Protein AF-0000000066674107 (afdb_homodimer)

Radius of gyration: 33.42 Å; Cα contacts (8 Å, |Δi|>4): 1052; chains: 2; bounding box: 79×122×113 Å

Secondary structure (DSSP, 8-state):
--------------------------------------GGGB--GGGEEEEEEEEE-SSEEEEEEEETTTEEEEEEEESSSSGGGS-HHHHHHHHHHHHHHHT---TTBPPEEEEE-SSS-EEEEE--TT-BHHHHHHHHTTSPPPHHHHHHHHHHHHHHHHHHHHTTEE-S--SGGGEEE-TTSS-EEE---TT-EETT-------TT-GGG--HHHH------TT------THHHHHHHHHHHHHHHH---TTTTS-GGGHHHHHHTT-----TTS-TTTHHHHHHHT-SSGGGSPPHHHHHHHHHHHHHHHHHHHHHHTT---S--------------------------------------------------/--------------------------------------GGGB--GGGEEEEEEEEE-SSEEEEEEEETTTEEEEEEEESSSSGGGS-HHHHHHHHHHHHHHHT---TTBPPEEEEE-SSS-EEEEE--TT-BHHHHHHHHTTSPPPHHHHHHHHHHHHHHHHHHHHTTEE-S--SGGGEEE-TTSS-EEE---TT-EETT-------TT-GGG--HHHH------TT------THHHHHHHHHHHHHHHH---TTTTS-GGGHHHHHHTT-----TTS-TTTHHHHHHHT-SSGGGSPPHHHHHHHHHHHHHHHHHHHHHHTT---S--------------------------------------------------

Nearest PDB structures (foldseek):
  3kul-assembly2_B  TM=8.678E-01  e=6.095E-21  Homo sapiens
  3kul-assembly1_A  TM=8.782E-01  e=4.821E-20  Homo sapiens
  5mjb-assembly1_A  TM=8.654E-01  e=1.950E-19  Homo sapiens
  5mja-assembly2_B  TM=8.569E-01  e=7.051E-19  Homo sapiens
  5mjb-assembly2_B  TM=8.419E-01  e=7.457E-19  Homo sapiens

Sequence (754 aa):
MAISPTMMLNANYPFFMSAFGSDDNNDESDNQFDFNISRELLLNPKDIMRGEMIGEGGNSIVYKGRLKNIVPVAVKIVQPGKTSAVSIQDKQQFQKEVLVLSSMKHENIVRFVGACIEPQLMIVTELVRGGTLQRFMLNSRPSPLDLKVSLSFALDISRAMEYLHSKGIIHRDLNPRNVLVTGDMKHVKLADFGLAREKTLGGMTCEAGTYRWMAPEVCSREPLRIGEKKHYDQKIDVYSFALIFWSLLTNKTPFSEIPSISIPYFVNQGKRPSLSNIPDEVVPILECCWAADSKTRLEFKDITISLESLLKRFCSERSNNEITITEDEAYDDEIEELETTWLLPKRYIKLKKPKKIKQNVMKKILPFFKKFISSKWMAISPTMMLNANYPFFMSAFGSDDNNDESDNQFDFNISRELLLNPKDIMRGEMIGEGGNSIVYKGRLKNIVPVAVKIVQPGKTSAVSIQDKQQFQKEVLVLSSMKHENIVRFVGACIEPQLMIVTELVRGGTLQRFMLNSRPSPLDLKVSLSFALDISRAMEYLHSKGIIHRDLNPRNVLVTGDMKHVKLADFGLAREKTLGGMTCEAGTYRWMAPEVCSREPLRIGEKKHYDQKIDVYSFALIFWSLLTNKTPFSEIPSISIPYFVNQGKRPSLSNIPDEVVPILECCWAADSKTRLEFKDITISLESLLKRFCSERSNNEITITEDEAYDDEIEELETTWLLPKRYIKLKKPKKIKQNVMKKILPFFKKFISSKW

Solvent-accessible surface area (backbone atoms only — not comparable to full-atom values): 44809 Å² total; per-residue (Å²): 136,84,78,75,81,78,79,75,79,78,75,76,67,78,67,58,41,61,67,70,72,72,76,66,73,71,66,75,58,85,71,72,82,78,78,93,68,63,70,87,47,48,51,62,58,89,38,53,42,80,58,54,49,76,46,62,59,97,54,32,37,30,23,37,28,21,45,71,82,67,46,64,21,27,38,36,36,40,53,30,50,32,39,89,46,37,50,70,67,58,49,50,29,48,52,49,24,51,54,54,38,67,71,54,86,52,93,25,36,62,47,59,73,34,28,27,64,63,67,32,35,33,44,32,27,56,55,62,70,42,38,33,39,44,55,51,44,35,63,44,33,77,50,63,50,56,65,68,58,31,48,44,38,45,36,31,52,29,48,36,49,32,53,37,45,75,72,43,38,31,53,78,62,58,46,46,78,30,24,31,21,30,70,82,68,69,45,36,23,42,47,80,45,54,69,40,39,50,78,84,66,83,70,85,82,70,73,60,67,52,48,77,39,54,29,48,81,73,52,54,66,67,44,37,54,62,85,52,61,80,84,77,65,64,47,45,45,35,23,12,45,28,54,52,44,50,22,38,60,60,50,48,68,72,64,70,88,45,53,48,81,54,38,46,60,44,38,63,73,64,57,71,75,80,72,76,92,49,61,74,88,48,48,61,58,41,54,35,24,54,37,88,55,57,85,71,30,58,51,42,66,59,49,36,52,53,42,52,53,50,51,51,53,59,58,51,50,56,60,57,65,66,60,69,67,77,82,65,86,73,72,80,71,78,74,72,76,77,69,85,73,73,83,82,81,86,81,85,85,74,84,84,81,88,90,85,91,86,91,82,90,96,91,76,95,93,88,76,100,82,81,74,95,63,99,78,134,136,84,81,76,83,78,80,75,80,78,73,81,67,80,70,58,41,64,70,67,71,72,76,67,73,71,66,75,59,84,70,72,80,78,78,91,66,64,70,87,46,50,51,63,58,87,38,54,44,80,58,52,49,75,43,62,58,96,54,33,39,28,22,37,28,23,45,70,80,65,47,65,23,26,40,36,34,39,53,30,51,32,39,89,46,36,51,70,68,57,50,51,30,47,52,50,23,52,54,54,40,67,71,54,85,51,91,24,36,61,48,59,73,31,28,27,63,64,69,33,35,32,46,30,26,56,55,64,71,42,38,32,39,44,55,50,45,35,62,44,32,76,50,63,50,56,65,66,57,31,49,44,35,45,33,31,52,28,49,36,50,31,53,38,46,75,72,44,37,31,54,80,62,56,45,46,77,31,25,30,21,31,70,85,69,71,47,36,23,42,48,78,45,54,67,39,39,50,77,84,65,82,70,85,84,69,71,58,67,50,48,75,37,53,29,48,81,74,52,54,64,66,57,41,55,60,83,52,60,82,84,77,66,64,47,43,44,35,22,12,46,28,54,50,46,50,22,38,61,59,48,49,66,73,64,70,88,44,52,48,80,52,37,48,60,44,40,63,73,63,57,71,76,81,71,75,90,51,61,74,86,50,49,61,57,43,54,33,24,54,38,87,55,57,84,72,30,60,50,42,67,59,50,34,51,52,43,51,53,50,51,51,54,58,59,50,50,55,60,57,62,66,61,68,65,75,80,64,85,68,71,78,69,74,69,71,74,77,68,82,74,82,71,88,76,83,86,79,84,90,82,82,88,92,85,88,90,80,86,90,84,76,92,93,89,84,70,102,74,84,77,99,87,77,89,80,126

Structure (mmCIF, N/CA/C/O backbone):
data_AF-0000000066674107-model_v1
#
loop_
_entity.id
_entity.type
_entity.pdbx_description
1 polymer 'Protein kinase ATN1-like protein'
#
loop_
_atom_site.group_PDB
_atom_site.id
_atom_site.type_symbol
_atom_site.label_atom_id
_atom_site.label_alt_id
_atom_site.label_comp_id
_atom_site.label_asym_id
_atom_site.label_entity_id
_atom_site.label_seq_id
_atom_site.pdbx_PDB_ins_code
_atom_site.Cartn_x
_atom_site.Cartn_y
_atom_site.Cartn_z
_atom_site.occupancy
_atom_site.B_iso_or_equiv
_atom_site.auth_seq_id
_atom_site.auth_comp_id
_atom_site.auth_asym_id
_atom_site.auth_atom_id
_atom_site.pdbx_PDB_model_num
ATOM 1 N N . MET A 1 1 ? 14.109 38.219 -43 1 20.72 1 MET A N 1
ATOM 2 C CA . MET A 1 1 ? 12.711 38.344 -42.594 1 20.72 1 MET A CA 1
ATOM 3 C C . MET A 1 1 ? 12.25 37.094 -41.875 1 20.72 1 MET A C 1
ATOM 5 O O . MET A 1 1 ? 12.055 36.031 -42.5 1 20.72 1 MET A O 1
ATOM 9 N N . ALA A 1 2 ? 12.656 36.812 -40.625 1 21.98 2 ALA A N 1
ATOM 10 C CA . ALA A 1 2 ? 12.992 35.719 -39.719 1 21.98 2 ALA A CA 1
ATOM 11 C C . ALA A 1 2 ? 11.734 35.062 -39.156 1 21.98 2 ALA A C 1
ATOM 13 O O . ALA A 1 2 ? 11.039 35.688 -38.344 1 21.98 2 ALA A O 1
ATOM 14 N N . ILE A 1 3 ? 10.891 34.406 -39.969 1 21.39 3 ILE A N 1
ATOM 15 C CA . ILE A 1 3 ? 9.508 33.969 -39.781 1 21.39 3 ILE A CA 1
ATOM 16 C C . ILE A 1 3 ? 9.422 32.969 -38.625 1 21.39 3 ILE A C 1
ATOM 18 O O . ILE A 1 3 ? 10.07 31.938 -38.656 1 21.39 3 ILE A O 1
ATOM 22 N N . SER A 1 4 ? 9.141 33.406 -37.375 1 21.72 4 SER A N 1
ATOM 23 C CA . SER A 1 4 ? 9.164 32.844 -36.031 1 21.72 4 SER A CA 1
ATOM 24 C C . SER A 1 4 ? 8.141 31.734 -35.906 1 21.72 4 SER A C 1
ATOM 26 O O . SER A 1 4 ? 6.949 31.938 -36.125 1 21.72 4 SER A O 1
ATOM 28 N N . PRO A 1 5 ? 8.469 30.438 -36.219 1 21.89 5 PRO A N 1
ATOM 29 C CA . PRO A 1 5 ? 7.496 29.375 -36.438 1 21.89 5 PRO A CA 1
ATOM 30 C C . PRO A 1 5 ? 6.664 29.078 -35.188 1 21.89 5 PRO A C 1
ATOM 32 O O . PRO A 1 5 ? 7.203 29.047 -34.062 1 21.89 5 PRO A O 1
ATOM 35 N N . THR A 1 6 ? 5.383 29.531 -35.094 1 20.2 6 THR A N 1
ATOM 36 C CA . THR A 1 6 ? 4.277 29.5 -34.156 1 20.2 6 THR A CA 1
ATOM 37 C C . THR A 1 6 ? 3.943 28.078 -33.75 1 20.2 6 THR A C 1
ATOM 39 O O . THR A 1 6 ? 3.496 27.266 -34.562 1 20.2 6 THR A O 1
ATOM 42 N N . MET A 1 7 ? 4.77 27.422 -32.938 1 20.95 7 MET A N 1
ATOM 43 C CA . MET A 1 7 ? 4.648 26.031 -32.5 1 20.95 7 MET A CA 1
ATOM 44 C C . MET A 1 7 ? 3.301 25.812 -31.812 1 20.95 7 MET A C 1
ATOM 46 O O . MET A 1 7 ? 3.027 26.375 -30.75 1 20.95 7 MET A O 1
ATOM 50 N N . MET A 1 8 ? 2.178 25.734 -32.562 1 20.09 8 MET A N 1
ATOM 51 C CA . MET A 1 8 ? 0.792 25.516 -32.156 1 20.09 8 MET A CA 1
ATOM 52 C C . MET A 1 8 ? 0.679 24.297 -31.266 1 20.09 8 MET A C 1
ATOM 54 O O . MET A 1 8 ? 1.16 23.203 -31.625 1 20.09 8 MET A O 1
ATOM 58 N N . LEU A 1 9 ? 0.535 24.453 -30 1 22.2 9 LEU A N 1
ATOM 59 C CA . LEU A 1 9 ? 0.29 23.641 -28.828 1 22.2 9 LEU A CA 1
ATOM 60 C C . LEU A 1 9 ? -0.902 22.703 -29.047 1 22.2 9 LEU A C 1
ATOM 62 O O . LEU A 1 9 ? -2.029 23.172 -29.219 1 22.2 9 LEU A O 1
ATOM 66 N N . ASN A 1 10 ? -0.737 21.719 -29.953 1 22.36 10 ASN A N 1
ATOM 67 C CA . ASN A 1 10 ? -1.873 20.875 -30.281 1 22.36 10 ASN A CA 1
ATOM 68 C C . ASN A 1 10 ? -2.479 20.234 -29.031 1 22.36 10 ASN A C 1
ATOM 70 O O . ASN A 1 10 ? -1.752 19.766 -28.156 1 22.36 10 ASN A O 1
ATOM 74 N N . ALA A 1 11 ? -3.758 20.516 -28.703 1 22.83 11 ALA A N 1
ATOM 75 C CA . ALA A 1 11 ? -4.824 20.359 -27.719 1 22.83 11 ALA A CA 1
ATOM 76 C C . ALA A 1 11 ? -5.117 18.875 -27.453 1 22.83 11 ALA A C 1
ATOM 78 O O . ALA A 1 11 ? -5.969 18.547 -26.625 1 22.83 11 ALA A O 1
ATOM 79 N N . ASN A 1 12 ? -4.547 17.984 -28.234 1 24.28 12 ASN A N 1
ATOM 80 C CA . ASN A 1 12 ? -5.391 16.797 -28.312 1 24.28 12 ASN A CA 1
ATOM 81 C C . ASN A 1 12 ? -5.297 15.953 -27.031 1 24.28 12 ASN A C 1
ATOM 83 O O . ASN A 1 12 ? -4.477 15.039 -26.953 1 24.28 12 ASN A O 1
ATOM 87 N N . TYR A 1 13 ? -5.188 16.547 -25.906 1 24.23 13 TYR A N 1
ATOM 88 C CA . TYR A 1 13 ? -5.199 15.664 -24.75 1 24.23 13 TYR A CA 1
ATOM 89 C C . TYR A 1 13 ? -6.5 14.875 -24.688 1 24.23 13 TYR A C 1
ATOM 91 O O . TYR A 1 13 ? -7.582 15.461 -24.594 1 24.23 13 TYR A O 1
ATOM 99 N N . PRO A 1 14 ? -6.602 13.766 -25.406 1 25.97 14 PRO A N 1
ATOM 100 C CA . PRO A 1 14 ? -7.859 13.016 -25.406 1 25.97 14 PRO A CA 1
ATOM 101 C C . PRO A 1 14 ? -8.398 12.766 -24 1 25.97 14 PRO A C 1
ATOM 103 O O . PRO A 1 14 ? -7.637 12.391 -23.109 1 25.97 14 PRO A O 1
ATOM 106 N N . PHE A 1 15 ? -9.344 13.625 -23.609 1 24.31 15 PHE A N 1
ATOM 107 C CA . PHE A 1 15 ? -10.148 13.672 -22.391 1 24.31 15 PHE A CA 1
ATOM 108 C C . PHE A 1 15 ? -10.883 12.352 -22.172 1 24.31 15 PHE A C 1
ATOM 110 O O . PHE A 1 15 ? -11.508 11.828 -23.094 1 24.31 15 PHE A O 1
ATOM 117 N N . PHE A 1 16 ? -10.273 11.5 -21.422 1 25.89 16 PHE A N 1
ATOM 118 C CA . PHE A 1 16 ? -10.969 10.375 -20.812 1 25.89 16 PHE A CA 1
ATOM 119 C C . PHE A 1 16 ? -12.359 10.789 -20.344 1 25.89 16 PHE A C 1
ATOM 121 O O . PHE A 1 16 ? -12.492 11.508 -19.359 1 25.89 16 PHE A O 1
ATOM 128 N N . MET A 1 17 ? -13.195 11.242 -21.266 1 25.19 17 MET A N 1
ATOM 129 C CA . MET A 1 17 ? -14.562 11.57 -20.859 1 25.19 17 MET A CA 1
ATOM 130 C C . MET A 1 17 ? -15.266 10.344 -20.281 1 25.19 17 MET A C 1
ATOM 132 O O . MET A 1 17 ? -15.781 9.508 -21.016 1 25.19 17 MET A O 1
ATOM 136 N N . SER A 1 18 ? -14.711 9.383 -19.656 1 25.81 18 SER A N 1
ATOM 137 C CA . SER A 1 18 ? -15.828 8.617 -19.125 1 25.81 18 SER A CA 1
ATOM 138 C C . SER A 1 18 ? -16.859 9.523 -18.469 1 25.81 18 SER A C 1
ATOM 140 O O . SER A 1 18 ? -16.516 10.531 -17.844 1 25.81 18 SER A O 1
ATOM 142 N N . ALA A 1 19 ? -18.078 9.539 -19.156 1 25.2 19 ALA A N 1
ATOM 143 C CA . ALA A 1 19 ? -19.297 10.141 -18.625 1 25.2 19 ALA A CA 1
ATOM 144 C C . ALA A 1 19 ? -19.516 9.727 -17.172 1 25.2 19 ALA A C 1
ATOM 146 O O . ALA A 1 19 ? -19.984 8.617 -16.891 1 25.2 19 ALA A O 1
ATOM 147 N N . PHE A 1 20 ? -18.609 9.805 -16.312 1 28.53 20 PHE A N 1
ATOM 148 C CA . PHE A 1 20 ? -19.234 9.789 -15 1 28.53 20 PHE A CA 1
ATOM 149 C C . PHE A 1 20 ? -20.391 10.773 -14.938 1 28.53 20 PHE A C 1
ATOM 151 O O . PHE A 1 20 ? -20.203 11.977 -15.094 1 28.53 20 PHE A O 1
ATOM 158 N N . GLY A 1 21 ? -21.594 10.438 -15.586 1 25.48 21 GLY A N 1
ATOM 159 C CA . GLY A 1 21 ? -22.797 11.172 -15.234 1 25.48 21 GLY A CA 1
ATOM 160 C C . GLY A 1 21 ? -22.812 11.633 -13.789 1 25.48 21 GLY A C 1
ATOM 161 O O . GLY A 1 21 ? -22.328 10.93 -12.898 1 25.48 21 GLY A O 1
ATOM 162 N N . SER A 1 22 ? -22.641 12.906 -13.617 1 27.95 22 SER A N 1
ATOM 163 C CA . SER A 1 22 ? -22.844 13.75 -12.438 1 27.95 22 SER A CA 1
ATOM 164 C C . SER A 1 22 ? -24.125 13.344 -11.695 1 27.95 22 SER A C 1
ATOM 166 O O . SER A 1 22 ? -25.109 14.07 -11.727 1 27.95 22 SER A O 1
ATOM 168 N N . ASP A 1 23 ? -24.719 12.195 -11.844 1 27.58 23 ASP A N 1
ATOM 169 C CA . ASP A 1 23 ? -25.891 12.328 -10.992 1 27.58 23 ASP A CA 1
ATOM 170 C C . ASP A 1 23 ? -25.5 12.711 -9.57 1 27.58 23 ASP A C 1
ATOM 172 O O . ASP A 1 23 ? -24.828 11.945 -8.883 1 27.58 23 ASP A O 1
ATOM 176 N N . ASP A 1 24 ? -25.156 13.969 -9.312 1 29.83 24 ASP A N 1
ATOM 177 C CA . ASP A 1 24 ? -25.125 14.742 -8.07 1 29.83 24 ASP A CA 1
ATOM 178 C C . ASP A 1 24 ? -26.25 14.312 -7.129 1 29.83 24 ASP A C 1
ATOM 180 O O . ASP A 1 24 ? -26.672 15.086 -6.27 1 29.83 24 ASP A O 1
ATOM 184 N N . ASN A 1 25 ? -27.188 13.484 -7.598 1 29.53 25 ASN A N 1
ATOM 185 C CA . ASN A 1 25 ? -28.172 13.367 -6.527 1 29.53 25 ASN A CA 1
ATOM 186 C C . ASN A 1 25 ? -27.531 12.953 -5.211 1 29.53 25 ASN A C 1
ATOM 188 O O . ASN A 1 25 ? -27.016 11.844 -5.09 1 29.53 25 ASN A O 1
ATOM 192 N N . ASN A 1 26 ? -26.828 13.875 -4.531 1 32.12 26 ASN A N 1
ATOM 193 C CA . ASN A 1 26 ? -26.594 13.891 -3.092 1 32.12 26 ASN A CA 1
ATOM 194 C C . ASN A 1 26 ? -27.75 13.25 -2.322 1 32.12 26 ASN A C 1
ATOM 196 O O . ASN A 1 26 ? -28.344 13.891 -1.459 1 32.12 26 ASN A O 1
ATOM 200 N N . ASP A 1 27 ? -28.719 12.672 -2.988 1 30.81 27 ASP A N 1
ATOM 201 C CA . ASP A 1 27 ? -29.609 12.07 -2.004 1 30.81 27 ASP A CA 1
ATOM 202 C C . ASP A 1 27 ? -28.828 11.266 -0.967 1 30.81 27 ASP A C 1
ATOM 204 O O . ASP A 1 27 ? -28.25 10.227 -1.288 1 30.81 27 ASP A O 1
ATOM 208 N N . GLU A 1 28 ? -28.078 11.898 -0.031 1 35.69 28 GLU A N 1
ATOM 209 C CA . GLU A 1 28 ? -27.828 11.352 1.299 1 35.69 28 GLU A CA 1
ATOM 210 C C . GLU A 1 28 ? -28.906 10.336 1.686 1 35.69 28 GLU A C 1
ATOM 212 O O . GLU A 1 28 ? -29.328 10.289 2.84 1 35.69 28 GLU A O 1
ATOM 217 N N . SER A 1 29 ? -29.859 10.133 0.803 1 34.34 29 SER A N 1
ATOM 218 C CA . SER A 1 29 ? -30.781 9.125 1.319 1 34.34 29 SER A CA 1
ATOM 219 C C . SER A 1 29 ? -30.031 8 2.023 1 34.34 29 SER A C 1
ATOM 221 O O . SER A 1 29 ? -28.891 7.715 1.697 1 34.34 29 SER A O 1
ATOM 223 N N . ASP A 1 30 ? -30.281 7.73 3.25 1 40.06 30 ASP A N 1
ATOM 224 C CA . ASP A 1 30 ? -30.094 6.539 4.066 1 40.06 30 ASP A CA 1
ATOM 225 C C . ASP A 1 30 ? -29.891 5.301 3.195 1 40.06 30 ASP A C 1
ATOM 227 O O . ASP A 1 30 ? -30.812 4.508 3.012 1 40.06 30 ASP A O 1
ATOM 231 N N . ASN A 1 31 ? -29.5 5.375 1.99 1 47 31 ASN A N 1
ATOM 232 C CA . ASN A 1 31 ? -29.625 4.34 0.972 1 47 31 ASN A CA 1
ATOM 233 C C . ASN A 1 31 ? -28.922 3.051 1.4 1 47 31 ASN A C 1
ATOM 235 O O . ASN A 1 31 ? -27.688 2.992 1.454 1 47 31 ASN A O 1
ATOM 239 N N . GLN A 1 32 ? -29.422 2.393 2.332 1 64.06 32 GLN A N 1
ATOM 240 C CA . GLN A 1 32 ? -29.188 1.05 2.848 1 64.06 32 GLN A CA 1
ATOM 241 C C . GLN A 1 32 ? -28.828 0.085 1.722 1 64.06 32 GLN A C 1
ATOM 243 O O . GLN A 1 32 ? -29.609 -0.12 0.798 1 64.06 32 GLN A O 1
ATOM 248 N N . PHE A 1 33 ? -27.516 -0.002 1.302 1 85.69 33 PHE A N 1
ATOM 249 C CA . PHE A 1 33 ? -27.094 -1.075 0.407 1 85.69 33 PHE A CA 1
ATOM 250 C C . PHE A 1 33 ? -27.672 -2.412 0.865 1 85.69 33 PHE A C 1
ATOM 252 O O . PHE A 1 33 ? -27.484 -2.809 2.018 1 85.69 33 PHE A O 1
ATOM 259 N N . ASP A 1 34 ? -28.516 -2.965 0.064 1 90.31 34 ASP A N 1
ATOM 260 C CA . ASP A 1 34 ? -29.125 -4.254 0.397 1 90.31 34 ASP A CA 1
ATOM 261 C C . ASP A 1 34 ? -28.25 -5.406 -0.082 1 90.31 34 ASP A C 1
ATOM 263 O O . ASP A 1 34 ? -28.297 -5.797 -1.251 1 90.31 34 ASP A O 1
ATOM 267 N N . PHE A 1 35 ? -27.531 -5.914 0.803 1 93.75 35 PHE A N 1
ATOM 268 C CA . PHE A 1 35 ? -26.625 -7.008 0.473 1 93.75 35 PHE A CA 1
ATOM 269 C C . PHE A 1 35 ? -27.406 -8.266 0.115 1 93.75 35 PHE A C 1
ATOM 271 O O . PHE A 1 35 ? -28.406 -8.594 0.768 1 93.75 35 PHE A O 1
ATOM 278 N N . ASN A 1 36 ? -27 -8.906 -0.985 1 93.19 36 ASN A N 1
ATOM 279 C CA . ASN A 1 36 ? -27.547 -10.203 -1.376 1 93.19 36 ASN A CA 1
ATOM 280 C C . ASN A 1 36 ? -26.609 -11.344 -0.983 1 93.19 36 ASN A C 1
ATOM 282 O O . ASN A 1 36 ? -26.047 -12.016 -1.849 1 93.19 36 ASN A O 1
ATOM 286 N N . ILE A 1 37 ? -26.438 -11.516 0.267 1 95 37 ILE A N 1
ATOM 287 C CA . ILE A 1 37 ? -25.594 -12.555 0.837 1 95 37 ILE A CA 1
ATOM 288 C C . ILE A 1 37 ? -26.422 -13.461 1.752 1 95 37 ILE A C 1
ATOM 290 O O . ILE A 1 37 ? -27.125 -12.969 2.639 1 95 37 ILE A O 1
ATOM 294 N N . SER A 1 38 ? -26.344 -14.719 1.472 1 95.06 38 SER A N 1
ATOM 295 C CA . SER A 1 38 ? -27.109 -15.688 2.254 1 95.06 38 SER A CA 1
ATOM 296 C C . SER A 1 38 ? -26.703 -15.648 3.725 1 95.06 38 SER A C 1
ATOM 298 O O . SER A 1 38 ? -25.531 -15.484 4.043 1 95.06 38 SER A O 1
ATOM 300 N N . ARG A 1 39 ? -27.594 -15.938 4.59 1 94.19 39 ARG A N 1
ATOM 301 C CA . ARG A 1 39 ? -27.375 -15.891 6.031 1 94.19 39 ARG A CA 1
ATOM 302 C C . ARG A 1 39 ? -26.391 -16.969 6.469 1 94.19 39 ARG A C 1
ATOM 304 O O . ARG A 1 39 ? -25.688 -16.812 7.457 1 94.19 39 ARG A O 1
ATOM 311 N N . GLU A 1 40 ? -26.375 -17.984 5.711 1 95.44 40 GLU A N 1
ATOM 312 C CA . GLU A 1 40 ? -25.5 -19.109 6.059 1 95.44 40 GLU A CA 1
ATOM 313 C C . GLU A 1 40 ? -24.031 -18.719 5.926 1 95.44 40 GLU A C 1
ATOM 315 O O . GLU A 1 40 ? -23.156 -19.391 6.492 1 95.44 40 GLU A O 1
ATOM 320 N N . LEU A 1 41 ? -23.812 -17.688 5.129 1 97.31 41 LEU A N 1
ATOM 321 C CA . LEU A 1 41 ? -22.453 -17.234 4.891 1 97.31 41 LEU A CA 1
ATOM 322 C C . LEU A 1 41 ? -22.016 -16.234 5.945 1 97.31 41 LEU A C 1
ATOM 324 O O . LEU A 1 41 ? -20.844 -15.859 6.012 1 97.31 41 LEU A O 1
ATOM 328 N N . LEU A 1 42 ? -22.922 -15.781 6.809 1 97.81 42 LEU A N 1
ATOM 329 C CA . LEU A 1 42 ? -22.656 -14.695 7.746 1 97.81 42 LEU A CA 1
ATOM 330 C C . LEU A 1 42 ? -22.234 -15.25 9.109 1 97.81 42 LEU A C 1
ATOM 332 O O . LEU A 1 42 ? -22.797 -16.25 9.578 1 97.81 42 LEU A O 1
ATOM 336 N N . LEU A 1 43 ? -21.297 -14.648 9.672 1 97.81 43 LEU A N 1
ATOM 337 C CA . LEU A 1 43 ? -20.781 -14.977 11 1 97.81 43 LEU A CA 1
ATOM 338 C C . LEU A 1 43 ? -21.25 -13.945 12.023 1 97.81 43 LEU A C 1
ATOM 340 O O . LEU A 1 43 ? -21.641 -12.828 11.664 1 97.81 43 LEU A O 1
ATOM 344 N N . ASN A 1 44 ? -21.203 -14.375 13.305 1 97.12 44 ASN A N 1
ATOM 345 C CA . ASN A 1 44 ? -21.406 -13.438 14.406 1 97.12 44 ASN A CA 1
ATOM 346 C C . ASN A 1 44 ? -20.125 -12.656 14.711 1 97.12 44 ASN A C 1
ATOM 348 O O . ASN A 1 44 ? -19.094 -13.242 15.07 1 97.12 44 ASN A O 1
ATOM 352 N N . PRO A 1 45 ? -20.203 -11.367 14.5 1 96.38 45 PRO A N 1
ATOM 353 C CA . PRO A 1 45 ? -19 -10.562 14.734 1 96.38 45 PRO A CA 1
ATOM 354 C C . PRO A 1 45 ? -18.406 -10.758 16.125 1 96.38 45 PRO A C 1
ATOM 356 O O . PRO A 1 45 ? -17.188 -10.633 16.312 1 96.38 45 PRO A O 1
ATOM 359 N N . LYS A 1 46 ? -19.172 -11.094 17.094 1 96.06 46 LYS A N 1
ATOM 360 C CA . LYS A 1 46 ? -18.719 -11.289 18.469 1 96.06 46 LYS A CA 1
ATOM 361 C C . LYS A 1 46 ? -17.812 -12.508 18.594 1 96.06 46 LYS A C 1
ATOM 363 O O . LYS A 1 46 ? -17.062 -12.648 19.562 1 96.06 46 LYS A O 1
ATOM 368 N N . ASP A 1 47 ? -17.938 -13.359 17.641 1 97.31 47 ASP A N 1
ATOM 369 C CA . ASP A 1 47 ? -17.156 -14.594 17.672 1 97.31 47 ASP A CA 1
ATOM 370 C C . ASP A 1 47 ? -15.797 -14.391 17 1 97.31 47 ASP A C 1
ATOM 372 O O . ASP A 1 47 ? -14.977 -15.32 16.953 1 97.31 47 ASP A O 1
ATOM 376 N N . ILE A 1 48 ? -15.531 -13.242 16.469 1 97.31 48 ILE A N 1
ATOM 377 C CA . ILE A 1 48 ? -14.297 -12.969 15.734 1 97.31 48 ILE A CA 1
ATOM 378 C C . ILE A 1 48 ? -13.383 -12.086 16.578 1 97.31 48 ILE A C 1
ATOM 380 O O . ILE A 1 48 ? -13.75 -10.961 16.938 1 97.31 48 ILE A O 1
ATOM 384 N N . MET A 1 49 ? -12.258 -12.609 16.891 1 96.06 49 MET A N 1
ATOM 385 C CA . MET A 1 49 ? -11.25 -11.844 17.609 1 96.06 49 MET A CA 1
ATOM 386 C C . MET A 1 49 ? -10.133 -11.398 16.672 1 96.06 49 MET A C 1
ATOM 388 O O . MET A 1 49 ? -9.57 -12.219 15.938 1 96.06 49 MET A O 1
ATOM 392 N N . ARG A 1 50 ? -9.859 -10.109 16.734 1 93.31 50 ARG A N 1
ATOM 393 C CA . ARG A 1 50 ? -8.812 -9.555 15.891 1 93.31 50 ARG A CA 1
ATOM 394 C C . ARG A 1 50 ? -7.492 -9.461 16.641 1 93.31 50 ARG A C 1
ATOM 396 O O . ARG A 1 50 ? -7.465 -9.055 17.812 1 93.31 50 ARG A O 1
ATOM 403 N N . GLY A 1 51 ? -6.426 -9.914 16.016 1 92.75 51 GLY A N 1
ATOM 404 C CA . GLY A 1 51 ? -5.082 -9.789 16.562 1 92.75 51 GLY A CA 1
ATOM 405 C C . GLY A 1 51 ? -4.223 -8.797 15.797 1 92.75 51 GLY A C 1
ATOM 406 O O . GLY A 1 51 ? -4.637 -7.656 15.57 1 92.75 51 GLY A O 1
ATOM 407 N N . GLU A 1 52 ? -3.055 -9.164 15.5 1 91.81 52 GLU A N 1
ATOM 408 C CA . GLU A 1 52 ? -2.086 -8.273 14.867 1 91.81 52 GLU A CA 1
ATOM 409 C C . GLU A 1 52 ? -2.408 -8.07 13.391 1 91.81 52 GLU A C 1
ATOM 411 O O . GLU A 1 52 ? -2.908 -8.984 12.727 1 91.81 52 GLU A O 1
ATOM 416 N N . MET A 1 53 ? -2.053 -6.898 12.938 1 91.75 53 MET A N 1
ATOM 417 C CA . MET A 1 53 ? -2.186 -6.59 11.516 1 91.75 53 MET A CA 1
ATOM 418 C C . MET A 1 53 ? -1.165 -7.367 10.688 1 91.75 53 MET A C 1
ATOM 420 O O . MET A 1 53 ? 0.001 -7.469 11.07 1 91.75 53 MET A O 1
ATOM 424 N N . ILE A 1 54 ? -1.586 -7.938 9.555 1 91.56 54 ILE A N 1
ATOM 425 C CA . ILE A 1 54 ? -0.645 -8.719 8.758 1 91.56 54 ILE A CA 1
ATOM 426 C C . ILE A 1 54 ? -0.601 -8.18 7.328 1 91.56 54 ILE A C 1
ATOM 428 O O . ILE A 1 54 ? 0.24 -8.594 6.527 1 91.56 54 ILE A O 1
ATOM 432 N N . GLY A 1 55 ? -1.521 -7.32 7.035 1 87.56 55 GLY A N 1
ATOM 433 C CA . GLY A 1 55 ? -1.509 -6.723 5.707 1 87.56 55 GLY A CA 1
ATOM 434 C C . GLY A 1 55 ? -2.361 -5.473 5.609 1 87.56 55 GLY A C 1
ATOM 435 O O . GLY A 1 55 ? -3.365 -5.344 6.316 1 87.56 55 GLY A O 1
ATOM 436 N N . GLU A 1 56 ? -1.883 -4.605 4.77 1 83.75 56 GLU A N 1
ATOM 437 C CA . GLU A 1 56 ? -2.648 -3.391 4.5 1 83.75 56 GLU A CA 1
ATOM 438 C C . GLU A 1 56 ? -2.691 -3.086 3.008 1 83.75 56 GLU A C 1
ATOM 440 O O . GLU A 1 56 ? -1.647 -2.99 2.357 1 83.75 56 GLU A O 1
ATOM 445 N N . GLY A 1 57 ? -3.91 -3.037 2.57 1 75.19 57 GLY A N 1
ATOM 446 C CA . GLY A 1 57 ? -4.105 -2.672 1.176 1 75.19 57 GLY A CA 1
ATOM 447 C C . GLY A 1 57 ? -4.758 -1.313 1.001 1 75.19 57 GLY A C 1
ATOM 448 O O . GLY A 1 57 ? -4.824 -0.524 1.945 1 75.19 57 GLY A O 1
ATOM 449 N N . GLY A 1 58 ? -5.152 -0.966 -0.177 1 69.56 58 GLY A N 1
ATOM 450 C CA . GLY A 1 58 ? -5.723 0.337 -0.482 1 69.56 58 GLY A CA 1
ATOM 451 C C . GLY A 1 58 ? -7.023 0.605 0.248 1 69.56 58 GLY A C 1
ATOM 452 O O . GLY A 1 58 ? -7.262 1.721 0.717 1 69.56 58 GLY A O 1
ATOM 453 N N . ASN A 1 59 ? -7.848 -0.416 0.358 1 78 59 ASN A N 1
ATOM 454 C CA . ASN A 1 59 ? -9.156 -0.158 0.956 1 78 59 ASN A CA 1
ATOM 455 C C . ASN A 1 59 ? -9.5 -1.2 2.016 1 78 59 ASN A C 1
ATOM 457 O O . ASN A 1 59 ? -10.672 -1.418 2.316 1 78 59 ASN A O 1
ATOM 461 N N . SER A 1 60 ? -8.492 -1.883 2.432 1 90 60 SER A N 1
ATOM 462 C CA . SER A 1 60 ? -8.766 -2.893 3.449 1 90 60 SER A CA 1
ATOM 463 C C . SER A 1 60 ? -7.531 -3.158 4.309 1 90 60 SER A C 1
ATOM 465 O O . SER A 1 60 ? -6.41 -2.828 3.914 1 90 60 SER A O 1
ATOM 467 N N . ILE A 1 61 ? -7.77 -3.676 5.398 1 90.88 61 ILE A N 1
ATOM 468 C CA . ILE A 1 61 ? -6.73 -4.121 6.32 1 90.88 61 ILE A CA 1
ATOM 469 C C . ILE A 1 61 ? -6.973 -5.578 6.711 1 90.88 61 ILE A C 1
ATOM 471 O O . ILE A 1 61 ? -8.117 -5.98 6.945 1 90.88 61 ILE A O 1
ATOM 475 N N . VAL A 1 62 ? -5.918 -6.348 6.766 1 94.69 62 VAL A N 1
ATOM 476 C CA . VAL A 1 62 ? -6.039 -7.758 7.113 1 94.69 62 VAL A CA 1
ATOM 477 C C . VAL A 1 62 ? -5.371 -8.016 8.461 1 94.69 62 VAL A C 1
ATOM 479 O O . VAL A 1 62 ? -4.25 -7.566 8.703 1 94.69 62 VAL A O 1
ATOM 482 N N . TYR A 1 63 ? -6.098 -8.742 9.312 1 95.69 63 TYR A N 1
ATOM 483 C CA . TYR A 1 63 ? -5.617 -9.094 10.648 1 95.69 63 TYR A CA 1
ATOM 484 C C . TYR A 1 63 ? -5.547 -10.609 10.82 1 95.69 63 TYR A C 1
ATOM 486 O O . TYR A 1 63 ? -6.355 -11.344 10.25 1 95.69 63 TYR A O 1
ATOM 494 N N . LYS A 1 64 ? -4.531 -10.938 11.633 1 96 64 LYS A N 1
ATOM 495 C CA . LYS A 1 64 ? -4.645 -12.258 12.242 1 96 64 LYS A CA 1
ATOM 496 C C . LYS A 1 64 ? -5.75 -12.289 13.297 1 96 64 LYS A C 1
ATOM 498 O O . LYS A 1 64 ? -5.926 -11.328 14.047 1 96 64 LYS A O 1
ATOM 503 N N . GLY A 1 65 ? -6.48 -13.383 13.273 1 96.69 65 GLY A N 1
ATOM 504 C CA . GLY A 1 65 ? -7.559 -13.484 14.25 1 96.69 65 GLY A CA 1
ATOM 505 C C . GLY A 1 65 ? -7.879 -14.914 14.633 1 96.69 65 GLY A C 1
ATOM 506 O O . GLY A 1 65 ? -7.125 -15.836 14.312 1 96.69 65 GLY A O 1
ATOM 507 N N . ARG A 1 66 ? -8.938 -14.984 15.445 1 97.62 66 ARG A N 1
ATOM 508 C CA . ARG A 1 66 ? -9.477 -16.281 15.875 1 97.62 66 ARG A CA 1
ATOM 509 C C . ARG A 1 66 ? -11 -16.281 15.828 1 97.62 66 ARG A C 1
ATOM 511 O O . ARG A 1 66 ? -11.641 -15.281 16.188 1 97.62 66 ARG A O 1
ATOM 518 N N . LEU A 1 67 ? -11.5 -17.344 15.281 1 97.44 67 LEU A N 1
ATOM 519 C CA . LEU A 1 67 ? -12.945 -17.562 15.32 1 97.44 67 LEU A CA 1
ATOM 520 C C . LEU A 1 67 ? -13.328 -18.391 16.547 1 97.44 67 LEU A C 1
ATOM 522 O O . LEU A 1 67 ? -12.773 -19.453 16.781 1 97.44 67 LEU A O 1
ATOM 526 N N . LYS A 1 68 ? -14.219 -17.891 17.375 1 96.25 68 LYS A N 1
ATOM 527 C CA . LYS A 1 68 ? -14.664 -18.516 18.625 1 96.25 68 LYS A CA 1
ATOM 528 C C . LYS A 1 68 ? -13.477 -18.828 19.531 1 96.25 68 LYS A C 1
ATOM 530 O O . LYS A 1 68 ? -13.414 -19.891 20.141 1 96.25 68 LYS A O 1
ATOM 535 N N . ASN A 1 69 ? -12.484 -18.094 19.422 1 91.25 69 ASN A N 1
ATOM 536 C CA . ASN A 1 69 ? -11.273 -18.109 20.234 1 91.25 69 ASN A CA 1
ATOM 537 C C . ASN A 1 69 ? -10.461 -19.375 20.016 1 91.25 69 ASN A C 1
ATOM 539 O O . ASN A 1 69 ? -9.609 -19.719 20.828 1 91.25 69 ASN A O 1
ATOM 543 N N . ILE A 1 70 ? -10.68 -20.031 18.938 1 92.69 70 ILE A N 1
ATOM 544 C CA . ILE A 1 70 ? -10.039 -21.328 18.766 1 92.69 70 ILE A CA 1
ATOM 545 C C . ILE A 1 70 ? -9.391 -21.406 17.391 1 92.69 70 ILE A C 1
ATOM 547 O O . ILE A 1 70 ? -8.18 -21.641 17.281 1 92.69 70 ILE A O 1
ATOM 551 N N . VAL A 1 71 ? -10.148 -21.219 16.375 1 96.25 71 VAL A N 1
ATOM 552 C CA . VAL A 1 71 ? -9.711 -21.484 15.008 1 96.25 71 VAL A CA 1
ATOM 553 C C . VAL A 1 71 ? -8.969 -20.25 14.469 1 96.25 71 VAL A C 1
ATOM 555 O O . VAL A 1 71 ? -9.547 -19.172 14.367 1 96.25 71 VAL A O 1
ATOM 558 N N . PRO A 1 72 ? -7.699 -20.391 14.133 1 97.5 72 PRO A N 1
ATOM 559 C CA . PRO A 1 72 ? -6.996 -19.266 13.508 1 97.5 72 PRO A CA 1
ATOM 560 C C . PRO A 1 72 ? -7.586 -18.875 12.156 1 97.5 72 PRO A C 1
ATOM 562 O O . PRO A 1 72 ? -7.871 -19.75 11.328 1 97.5 72 PRO A O 1
ATOM 565 N N . VAL A 1 73 ? -7.801 -17.609 11.961 1 98.38 73 VAL A N 1
ATOM 566 C CA . VAL A 1 73 ? -8.383 -17.109 10.727 1 98.38 73 VAL A CA 1
ATOM 567 C C . VAL A 1 73 ? -7.711 -15.797 10.328 1 98.38 73 VAL A C 1
ATOM 569 O O . VAL A 1 73 ? -6.992 -15.195 11.133 1 98.38 73 VAL A O 1
ATOM 572 N N . ALA A 1 74 ? -7.777 -15.453 9.078 1 97.94 74 ALA A N 1
ATOM 573 C CA . ALA A 1 74 ? -7.461 -14.109 8.594 1 97.94 74 ALA A CA 1
ATOM 574 C C . ALA A 1 74 ? -8.727 -13.266 8.445 1 97.94 74 ALA A C 1
ATOM 576 O O . ALA A 1 74 ? -9.727 -13.734 7.883 1 97.94 74 ALA A O 1
ATOM 577 N N . VAL A 1 75 ? -8.672 -12.078 8.977 1 97.88 75 VAL A N 1
ATOM 578 C CA . VAL A 1 75 ? -9.828 -11.195 8.969 1 97.88 75 VAL A CA 1
ATOM 579 C C . VAL A 1 75 ? -9.531 -9.953 8.125 1 97.88 75 VAL A C 1
ATOM 581 O O . VAL A 1 75 ? -8.75 -9.094 8.539 1 97.88 75 VAL A O 1
ATOM 584 N N . LYS A 1 76 ? -10.133 -9.852 6.938 1 96.5 76 LYS A N 1
ATOM 585 C CA . LYS A 1 76 ? -10.039 -8.672 6.082 1 96.5 76 LYS A CA 1
ATOM 586 C C . LYS A 1 76 ? -11.164 -7.688 6.379 1 96.5 76 LYS A C 1
ATOM 588 O O . LYS A 1 76 ? -12.344 -8.031 6.266 1 96.5 76 LYS A O 1
ATOM 593 N N . ILE A 1 77 ? -10.852 -6.508 6.781 1 96.25 77 ILE A N 1
ATOM 594 C CA . ILE A 1 77 ? -11.836 -5.48 7.105 1 96.25 77 ILE A CA 1
ATOM 595 C C . ILE A 1 77 ? -11.805 -4.383 6.047 1 96.25 77 ILE A C 1
ATOM 597 O O . ILE A 1 77 ? -10.758 -3.768 5.816 1 96.25 77 ILE A O 1
ATOM 601 N N . VAL A 1 78 ? -12.914 -4.156 5.438 1 94.25 78 VAL A N 1
ATOM 602 C CA . VAL A 1 78 ? -13.039 -3.102 4.438 1 94.25 78 VAL A CA 1
ATOM 603 C C . VAL A 1 78 ? -13.047 -1.736 5.121 1 94.25 78 VAL A C 1
ATOM 605 O O . VAL A 1 78 ? -13.695 -1.555 6.156 1 94.25 78 VAL A O 1
ATOM 608 N N . GLN A 1 79 ? -12.344 -0.842 4.582 1 89.75 79 GLN A N 1
ATOM 609 C CA . GLN A 1 79 ? -12.281 0.502 5.148 1 89.75 79 GLN A CA 1
ATOM 610 C C . GLN A 1 79 ? -13.203 1.458 4.398 1 89.75 79 GLN A C 1
ATOM 612 O O . GLN A 1 79 ? -13.383 1.336 3.186 1 89.75 79 GLN A O 1
ATOM 617 N N . PRO A 1 80 ? -13.828 2.387 5.062 1 89.88 80 PRO A N 1
ATOM 618 C CA . PRO A 1 80 ? -13.742 2.697 6.492 1 89.88 80 PRO A CA 1
ATOM 619 C C . PRO A 1 80 ? -14.352 1.609 7.371 1 89.88 80 PRO A C 1
ATOM 621 O O . PRO A 1 80 ? -15.18 0.822 6.902 1 89.88 80 PRO A O 1
ATOM 624 N N . GLY A 1 81 ? -14.031 1.62 8.664 1 88.69 81 GLY A N 1
ATOM 625 C CA . GLY A 1 81 ? -14.352 0.534 9.578 1 88.69 81 GLY A CA 1
ATOM 626 C C . GLY A 1 81 ? -15.844 0.348 9.781 1 88.69 81 GLY A C 1
ATOM 627 O O . GLY A 1 81 ? -16.312 -0.778 9.945 1 88.69 81 GLY A O 1
ATOM 628 N N . LYS A 1 82 ? -16.562 1.369 9.727 1 92.06 82 LYS A N 1
ATOM 629 C CA . LYS A 1 82 ? -18.016 1.281 9.891 1 92.06 82 LYS A CA 1
ATOM 630 C C . LYS A 1 82 ? -18.703 1.048 8.555 1 92.06 82 LYS A C 1
ATOM 632 O O . LYS A 1 82 ? -18.453 1.769 7.582 1 92.06 82 LYS A O 1
ATOM 637 N N . THR A 1 83 ? -19.594 0.046 8.57 1 93.69 83 THR A N 1
ATOM 638 C CA . THR A 1 83 ? -20.281 -0.337 7.348 1 93.69 83 THR A CA 1
ATOM 639 C C . THR A 1 83 ? -21 0.86 6.738 1 93.69 83 THR A C 1
ATOM 641 O O . THR A 1 83 ? -20.984 1.051 5.52 1 93.69 83 THR A O 1
ATOM 644 N N . SER A 1 84 ? -21.609 1.669 7.531 1 91.5 84 SER A N 1
ATOM 645 C CA . SER A 1 84 ? -22.406 2.795 7.059 1 91.5 84 SER A CA 1
ATOM 646 C C . SER A 1 84 ? -21.547 3.805 6.309 1 91.5 84 SER A C 1
ATOM 648 O O . SER A 1 84 ? -22.047 4.535 5.449 1 91.5 84 SER A O 1
ATOM 650 N N . ALA A 1 85 ? -20.312 3.771 6.574 1 90.75 85 ALA A N 1
ATOM 651 C CA . ALA A 1 85 ? -19.406 4.758 5.98 1 90.75 85 ALA A CA 1
ATOM 652 C C . ALA A 1 85 ? -18.781 4.23 4.691 1 90.75 85 ALA A C 1
ATOM 654 O O . ALA A 1 85 ? -18.172 4.984 3.934 1 90.75 85 ALA A O 1
ATOM 655 N N . VAL A 1 86 ? -18.906 2.971 4.457 1 91.5 86 VAL A N 1
ATOM 656 C CA . VAL A 1 86 ? -18.312 2.355 3.275 1 91.5 86 VAL A CA 1
ATOM 657 C C . VAL A 1 86 ? -19.078 2.785 2.025 1 91.5 86 VAL A C 1
ATOM 659 O O . VAL A 1 86 ? -20.312 2.852 2.033 1 91.5 86 VAL A O 1
ATOM 662 N N . SER A 1 87 ? -18.375 3.1 0.966 1 85.19 87 SER A N 1
ATOM 663 C CA . SER A 1 87 ? -19 3.547 -0.279 1 85.19 87 SER A CA 1
ATOM 664 C C . SER A 1 87 ? -19.812 2.43 -0.925 1 85.19 87 SER A C 1
ATOM 666 O O . SER A 1 87 ? -19.578 1.249 -0.663 1 85.19 87 SER A O 1
ATOM 668 N N . ILE A 1 88 ? -20.703 2.75 -1.772 1 87.69 88 ILE A N 1
ATOM 669 C CA . ILE A 1 88 ? -21.531 1.787 -2.488 1 87.69 88 ILE A CA 1
ATOM 670 C C . ILE A 1 88 ? -20.656 0.905 -3.373 1 87.69 88 ILE A C 1
ATOM 672 O O . ILE A 1 88 ? -20.875 -0.305 -3.463 1 87.69 88 ILE A O 1
ATOM 676 N N . GLN A 1 89 ? -19.656 1.533 -3.957 1 82.81 89 GLN A N 1
ATOM 677 C CA . GLN A 1 89 ? -18.75 0.789 -4.816 1 82.81 89 GLN A CA 1
ATOM 678 C C . GLN A 1 89 ? -18 -0.284 -4.027 1 82.81 89 GLN A C 1
ATOM 680 O O . GLN A 1 89 ? -17.875 -1.426 -4.48 1 82.81 89 GLN A O 1
ATOM 685 N N . ASP A 1 90 ? -17.562 0.092 -2.898 1 87.56 90 ASP A N 1
ATOM 686 C CA . ASP A 1 90 ? -16.812 -0.851 -2.068 1 87.56 90 ASP A CA 1
ATOM 687 C C . ASP A 1 90 ? -17.734 -1.937 -1.513 1 87.56 90 ASP A C 1
ATOM 689 O O . ASP A 1 90 ? -17.312 -3.082 -1.337 1 87.56 90 ASP A O 1
ATOM 693 N N . LYS A 1 91 ? -18.969 -1.618 -1.24 1 93.12 91 LYS A N 1
ATOM 694 C CA . LYS A 1 91 ? -19.938 -2.605 -0.796 1 93.12 91 LYS A CA 1
ATOM 695 C C . LYS A 1 91 ? -20.234 -3.627 -1.893 1 93.12 91 LYS A C 1
ATOM 697 O O . LYS A 1 91 ? -20.344 -4.824 -1.618 1 93.12 91 LYS A O 1
ATOM 702 N N . GLN A 1 92 ? -20.312 -3.105 -3.068 1 89.19 92 GLN A N 1
ATOM 703 C CA . GLN A 1 92 ? -20.531 -3.988 -4.211 1 89.19 92 GLN A CA 1
ATOM 704 C C . GLN A 1 92 ? -19.344 -4.934 -4.402 1 89.19 92 GLN A C 1
ATOM 706 O O . GLN A 1 92 ? -19.531 -6.129 -4.641 1 89.19 92 GLN A O 1
ATOM 711 N N . GLN A 1 93 ? -18.219 -4.398 -4.297 1 88.06 93 GLN A N 1
ATOM 712 C CA . GLN A 1 93 ? -17.016 -5.207 -4.43 1 88.06 93 GLN A CA 1
ATOM 713 C C . GLN A 1 93 ? -16.922 -6.254 -3.324 1 88.06 93 GLN A C 1
ATOM 715 O O . GLN A 1 93 ? -16.531 -7.398 -3.572 1 88.06 93 GLN A O 1
ATOM 720 N N . PHE A 1 94 ? -17.297 -5.848 -2.182 1 94.88 94 PHE A N 1
ATOM 721 C CA . PHE A 1 94 ? -17.328 -6.758 -1.041 1 94.88 94 PHE A CA 1
ATOM 722 C C . PHE A 1 94 ? -18.281 -7.926 -1.307 1 94.88 94 PHE A C 1
ATOM 724 O O . PHE A 1 94 ? -17.906 -9.086 -1.113 1 94.88 94 PHE A O 1
ATOM 731 N N . GLN A 1 95 ? -19.453 -7.617 -1.689 1 94.38 95 GLN A N 1
ATOM 732 C CA . GLN A 1 95 ? -20.438 -8.648 -1.974 1 94.38 95 GLN A CA 1
ATOM 733 C C . GLN A 1 95 ? -19.938 -9.609 -3.049 1 94.38 95 GLN A C 1
ATOM 735 O O . GLN A 1 95 ? -20.078 -10.828 -2.906 1 94.38 95 GLN A O 1
ATOM 740 N N . LYS A 1 96 ? -19.406 -9.039 -4.043 1 90.12 96 LYS A N 1
ATOM 741 C CA . LYS A 1 96 ? -18.875 -9.867 -5.121 1 90.12 96 LYS A CA 1
ATOM 742 C C . LYS A 1 96 ? -17.781 -10.797 -4.609 1 90.12 96 LYS A C 1
ATOM 744 O O . LYS A 1 96 ? -17.75 -11.984 -4.945 1 90.12 96 LYS A O 1
ATOM 749 N N . GLU A 1 97 ? -16.875 -10.266 -3.859 1 93.31 97 GLU A N 1
ATOM 750 C CA . GLU A 1 97 ? -15.781 -11.055 -3.309 1 93.31 97 GLU A CA 1
ATOM 751 C C . GLU A 1 97 ? -16.297 -12.195 -2.443 1 93.31 97 GLU A C 1
ATOM 753 O O . GLU A 1 97 ? -15.844 -13.336 -2.559 1 93.31 97 GLU A O 1
ATOM 758 N N . VAL A 1 98 ? -17.281 -11.93 -1.648 1 96.12 98 VAL A N 1
ATOM 759 C CA . VAL A 1 98 ? -17.875 -12.93 -0.771 1 96.12 98 VAL A CA 1
ATOM 760 C C . VAL A 1 98 ? -18.531 -14.031 -1.607 1 96.12 98 VAL A C 1
ATOM 762 O O . VAL A 1 98 ? -18.312 -15.219 -1.351 1 96.12 98 VAL A O 1
ATOM 765 N N . LEU A 1 99 ? -19.234 -13.633 -2.609 1 94.31 99 LEU A N 1
ATOM 766 C CA . LEU A 1 99 ? -19.953 -14.594 -3.434 1 94.31 99 LEU A CA 1
ATOM 767 C C . LEU A 1 99 ? -18.984 -15.469 -4.219 1 94.31 99 LEU A C 1
ATOM 769 O O . LEU A 1 99 ? -19.172 -16.688 -4.316 1 94.31 99 LEU A O 1
ATOM 773 N N . VAL A 1 100 ? -17.953 -14.859 -4.703 1 92.94 100 VAL A N 1
ATOM 774 C CA . VAL A 1 100 ? -16.953 -15.602 -5.461 1 92.94 100 VAL A CA 1
ATOM 775 C C . VAL A 1 100 ? -16.219 -16.562 -4.539 1 92.94 100 VAL A C 1
ATOM 777 O O . VAL A 1 100 ? -16.141 -17.766 -4.828 1 92.94 100 VAL A O 1
ATOM 780 N N . LEU A 1 101 ? -15.82 -16.125 -3.434 1 94.81 101 LEU A N 1
ATOM 781 C CA . LEU A 1 101 ? -15.055 -16.953 -2.502 1 94.81 101 LEU A CA 1
ATOM 782 C C . LEU A 1 101 ? -15.914 -18.078 -1.958 1 94.81 101 LEU A C 1
ATOM 784 O O . LEU A 1 101 ? -15.43 -19.203 -1.798 1 94.81 101 LEU A O 1
ATOM 788 N N . SER A 1 102 ? -17.094 -17.797 -1.704 1 95.69 102 SER A N 1
ATOM 789 C CA . SER A 1 102 ? -17.984 -18.797 -1.112 1 95.69 102 SER A CA 1
ATOM 790 C C . SER A 1 102 ? -18.328 -19.891 -2.113 1 95.69 102 SER A C 1
ATOM 792 O O . SER A 1 102 ? -18.719 -21 -1.724 1 95.69 102 SER A O 1
ATOM 794 N N . SER A 1 103 ? -18.156 -19.594 -3.336 1 93.38 103 SER A N 1
ATOM 795 C CA . SER A 1 103 ? -18.562 -20.547 -4.367 1 93.38 103 SER A CA 1
ATOM 796 C C . SER A 1 103 ? -17.391 -21.422 -4.781 1 93.38 103 SER A C 1
ATOM 798 O O . SER A 1 103 ? -17.547 -22.344 -5.582 1 93.38 103 SER A O 1
ATOM 800 N N . MET A 1 104 ? -16.266 -21.188 -4.258 1 93.19 104 MET A N 1
ATOM 801 C CA . MET A 1 104 ? -15.07 -21.875 -4.715 1 93.19 104 MET A CA 1
ATOM 802 C C . MET A 1 104 ? -14.539 -22.812 -3.637 1 93.19 104 MET A C 1
ATOM 804 O O . MET A 1 104 ? -14.562 -22.484 -2.449 1 93.19 104 MET A O 1
ATOM 808 N N . LYS A 1 105 ? -14.148 -23.984 -4.094 1 95.06 105 LYS A N 1
ATOM 809 C CA . LYS A 1 105 ? -13.422 -24.953 -3.279 1 95.06 105 LYS A CA 1
ATOM 810 C C . LYS A 1 105 ? -12.258 -25.562 -4.055 1 95.06 105 LYS A C 1
ATOM 812 O O . LYS A 1 105 ? -12.469 -26.391 -4.945 1 95.06 105 LYS A O 1
ATOM 817 N N . HIS A 1 106 ? -11.141 -25.172 -3.742 1 97.12 106 HIS A N 1
ATOM 818 C CA . HIS A 1 106 ? -9.922 -25.609 -4.414 1 97.12 106 HIS A CA 1
ATOM 819 C C . HIS A 1 106 ? -8.719 -25.531 -3.482 1 97.12 106 HIS A C 1
ATOM 821 O O . HIS A 1 106 ? -8.609 -24.594 -2.686 1 97.12 106 HIS A O 1
ATOM 827 N N . GLU A 1 107 ? -7.824 -26.391 -3.588 1 97.25 107 GLU A N 1
ATOM 828 C CA . GLU A 1 107 ? -6.68 -26.484 -2.682 1 97.25 107 GLU A CA 1
ATOM 829 C C . GLU A 1 107 ? -5.773 -25.266 -2.811 1 97.25 107 GLU A C 1
ATOM 831 O O . GLU A 1 107 ? -5.113 -24.875 -1.847 1 97.25 107 GLU A O 1
ATOM 836 N N . ASN A 1 108 ? -5.727 -24.656 -3.973 1 98.25 108 ASN A N 1
ATOM 837 C CA . ASN A 1 108 ? -4.84 -23.531 -4.211 1 98.25 108 ASN A CA 1
ATOM 838 C C . ASN A 1 108 ? -5.59 -22.203 -4.145 1 98.25 108 ASN A C 1
ATOM 840 O O . ASN A 1 108 ? -5.117 -21.188 -4.66 1 98.25 108 ASN A O 1
ATOM 844 N N . ILE A 1 109 ? -6.734 -22.172 -3.588 1 98 109 ILE A N 1
ATOM 845 C CA . ILE A 1 109 ? -7.508 -20.969 -3.301 1 98 109 ILE A CA 1
ATOM 846 C C . ILE A 1 109 ? -7.805 -20.891 -1.806 1 98 109 ILE A C 1
ATOM 848 O O . ILE A 1 109 ? -8.172 -21.891 -1.187 1 98 109 ILE A O 1
ATOM 852 N N . VAL A 1 110 ? -7.613 -19.766 -1.256 1 98 110 VAL A N 1
ATOM 853 C CA . VAL A 1 110 ? -7.832 -19.594 0.175 1 98 110 VAL A CA 1
ATOM 854 C C . VAL A 1 110 ? -9.266 -19.984 0.533 1 98 110 VAL A C 1
ATOM 856 O O . VAL A 1 110 ? -10.203 -19.641 -0.191 1 98 110 VAL A O 1
ATOM 859 N N . ARG A 1 111 ? -9.406 -20.641 1.595 1 97.69 111 ARG A N 1
ATOM 860 C CA . ARG A 1 111 ? -10.711 -21.141 1.994 1 97.69 111 ARG A CA 1
ATOM 861 C C . ARG A 1 111 ? -11.547 -20.047 2.65 1 97.69 111 ARG A C 1
ATOM 863 O O . ARG A 1 111 ? -11.086 -19.375 3.58 1 97.69 111 ARG A O 1
ATOM 870 N N . PHE A 1 112 ? -12.727 -19.906 2.141 1 97.75 112 PHE A N 1
ATOM 871 C CA . PHE A 1 112 ? -13.695 -18.984 2.709 1 97.75 112 PHE A CA 1
ATOM 872 C C . PHE A 1 112 ? -14.305 -19.562 3.982 1 97.75 112 PHE A C 1
ATOM 874 O O . PHE A 1 112 ? -14.719 -20.719 4.016 1 97.75 112 PHE A O 1
ATOM 881 N N . VAL A 1 113 ? -14.344 -18.781 5.086 1 98.06 113 VAL A N 1
ATOM 882 C CA . VAL A 1 113 ? -14.93 -19.219 6.352 1 98.06 113 VAL A CA 1
ATOM 883 C C . VAL A 1 113 ? -16.281 -18.531 6.559 1 98.06 113 VAL A C 1
ATOM 885 O O . VAL A 1 113 ? -17.25 -19.156 6.992 1 98.06 113 VAL A O 1
ATOM 888 N N . GLY A 1 114 ? -16.297 -17.219 6.262 1 98.19 114 GLY A N 1
ATOM 889 C CA . GLY A 1 114 ? -17.531 -16.453 6.41 1 98.19 114 GLY A CA 1
ATOM 890 C C . GLY A 1 114 ? -17.312 -14.961 6.254 1 98.19 114 GLY A C 1
ATOM 891 O O . GLY A 1 114 ? -16.234 -14.516 5.895 1 98.19 114 GLY A O 1
ATOM 892 N N . ALA A 1 115 ? -18.438 -14.219 6.445 1 98.31 115 ALA A N 1
ATOM 893 C CA . ALA A 1 115 ? -18.391 -12.766 6.32 1 98.31 115 ALA A CA 1
ATOM 894 C C . ALA A 1 115 ? -19.25 -12.094 7.402 1 98.31 115 ALA A C 1
ATOM 896 O O . ALA A 1 115 ? -20.047 -12.758 8.07 1 98.31 115 ALA A O 1
ATOM 897 N N . CYS A 1 116 ? -18.938 -10.906 7.672 1 98.06 116 CYS A N 1
ATOM 898 C CA . CYS A 1 116 ? -19.75 -10.047 8.523 1 98.06 116 CYS A CA 1
ATOM 899 C C . CYS A 1 116 ? -20.156 -8.773 7.789 1 98.06 116 CYS A C 1
ATOM 901 O O . CYS A 1 116 ? -19.359 -8.188 7.062 1 98.06 116 CYS A O 1
ATOM 903 N N . ILE A 1 117 ? -21.344 -8.336 8.008 1 96.94 117 ILE A N 1
ATOM 904 C CA .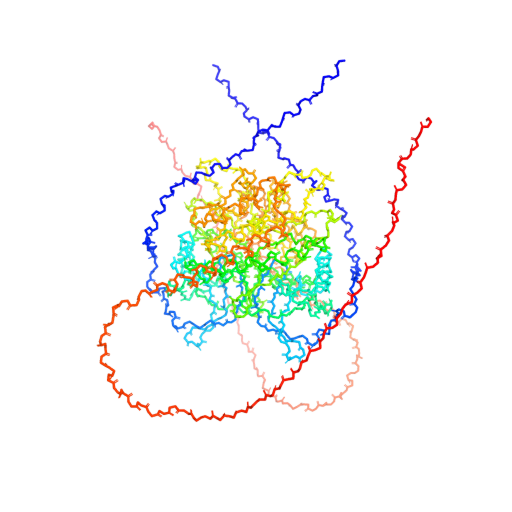 ILE A 1 117 ? -21.844 -7.129 7.363 1 96.94 117 ILE A CA 1
ATOM 905 C C . ILE A 1 117 ? -21.859 -5.98 8.375 1 96.94 117 ILE A C 1
ATOM 907 O O . ILE A 1 117 ? -21.531 -4.844 8.031 1 96.94 117 ILE A O 1
ATOM 911 N N . GLU A 1 118 ? -22.297 -6.27 9.562 1 95 118 GLU A N 1
ATOM 912 C CA . GLU A 1 118 ? -22.344 -5.285 10.641 1 95 118 GLU A CA 1
ATOM 913 C C . GLU A 1 118 ? -21.578 -5.773 11.867 1 95 118 GLU A C 1
ATOM 915 O O . GLU A 1 118 ? -21.547 -6.977 12.148 1 95 118 GLU A O 1
ATOM 920 N N . PRO A 1 119 ? -20.953 -4.781 12.555 1 95.25 119 PRO A N 1
ATOM 921 C CA . PRO A 1 119 ? -20.797 -3.338 12.359 1 95.25 119 PRO A CA 1
ATOM 922 C C . PRO A 1 119 ? -19.75 -2.988 11.32 1 95.25 119 PRO A C 1
ATOM 924 O O . PRO A 1 119 ? -19.656 -1.837 10.883 1 95.25 119 PRO A O 1
ATOM 927 N N . GLN A 1 120 ? -18.938 -3.979 10.992 1 96.12 120 GLN A N 1
ATOM 928 C CA . GLN A 1 120 ? -17.875 -3.824 10 1 96.12 120 GLN A CA 1
ATOM 929 C C . GLN A 1 120 ? -18.016 -4.855 8.883 1 96.12 120 GLN A C 1
ATOM 931 O O . GLN A 1 120 ? -18.438 -5.988 9.125 1 96.12 120 GLN A O 1
ATOM 936 N N . LEU A 1 121 ? -17.672 -4.41 7.68 1 96.88 121 LEU A N 1
ATOM 937 C CA . LEU A 1 121 ? -17.594 -5.375 6.586 1 96.88 121 LEU A CA 1
ATOM 938 C C . LEU A 1 121 ? -16.328 -6.219 6.691 1 96.88 121 LEU A C 1
ATOM 940 O O . LEU A 1 121 ? -15.219 -5.703 6.535 1 96.88 121 LEU A O 1
ATOM 944 N N . MET A 1 122 ? -16.531 -7.516 6.926 1 97.94 122 MET A N 1
ATOM 945 C CA . MET A 1 122 ? -15.398 -8.422 7.129 1 97.94 122 MET A CA 1
ATOM 946 C C . MET A 1 122 ? -15.508 -9.641 6.227 1 97.94 122 MET A C 1
ATOM 948 O O . MET A 1 122 ? -16.609 -10.172 6.023 1 97.94 122 MET A O 1
ATOM 952 N N . ILE A 1 123 ? -14.438 -10 5.656 1 97.69 123 ILE A N 1
ATOM 953 C CA . ILE A 1 123 ? -14.289 -11.312 5.035 1 97.69 123 ILE A CA 1
ATOM 954 C C . ILE A 1 123 ? -13.328 -12.164 5.859 1 97.69 123 ILE A C 1
ATOM 956 O O . ILE A 1 123 ? -12.195 -11.75 6.133 1 97.69 123 ILE A O 1
ATOM 960 N N . VAL A 1 124 ? -13.773 -13.305 6.277 1 98.38 124 VAL A N 1
ATOM 961 C CA . VAL A 1 124 ? -12.984 -14.203 7.117 1 98.38 124 VAL A CA 1
ATOM 962 C C . VAL A 1 124 ? -12.562 -15.43 6.309 1 98.38 124 VAL A C 1
ATOM 964 O O . VAL A 1 124 ? -13.398 -16.109 5.711 1 98.38 124 VAL A O 1
ATOM 967 N N . THR A 1 125 ? -11.32 -15.695 6.254 1 98.19 125 THR A N 1
ATOM 968 C CA . THR A 1 125 ? -10.758 -16.828 5.539 1 98.19 125 THR A CA 1
ATOM 969 C C . THR A 1 125 ? -9.805 -17.625 6.438 1 98.19 125 THR A C 1
ATOM 971 O O . THR A 1 125 ? -9.5 -17.188 7.551 1 98.19 125 THR A O 1
ATOM 974 N N . GLU A 1 126 ? -9.383 -18.766 5.941 1 98 126 GLU A N 1
ATOM 975 C CA . GLU A 1 126 ? -8.312 -19.484 6.637 1 98 126 GLU A CA 1
ATOM 976 C C . GLU A 1 126 ? -7.059 -18.625 6.75 1 98 126 GLU A C 1
ATOM 978 O O . GLU A 1 126 ? -6.801 -17.766 5.895 1 98 126 GLU A O 1
ATOM 983 N N . LEU A 1 127 ? -6.375 -18.828 7.797 1 97.75 127 LEU A N 1
ATOM 984 C CA . LEU A 1 127 ? -5.086 -18.172 7.949 1 97.75 127 LEU A CA 1
ATOM 985 C C . LEU A 1 127 ? -3.98 -18.953 7.254 1 97.75 127 LEU A C 1
ATOM 987 O O . LEU A 1 127 ? -3.682 -20.078 7.637 1 97.75 127 LEU A O 1
ATOM 991 N N . VAL A 1 128 ? -3.463 -18.469 6.211 1 97.31 128 VAL A N 1
ATOM 992 C CA . VAL A 1 128 ? -2.309 -19.047 5.535 1 97.31 128 VAL A CA 1
ATOM 993 C C . VAL A 1 128 ? -1.02 -18.484 6.137 1 97.31 128 VAL A C 1
ATOM 995 O O . VAL A 1 128 ? -0.753 -17.297 6.051 1 97.31 128 VAL A O 1
ATOM 998 N N . ARG A 1 129 ? -0.142 -19.266 6.625 1 94.69 129 ARG A N 1
ATOM 999 C CA . ARG A 1 129 ? 0.855 -18.859 7.609 1 94.69 129 ARG A CA 1
ATOM 1000 C C . ARG A 1 129 ? 2.135 -18.375 6.93 1 94.69 129 ARG A C 1
ATOM 1002 O O . ARG A 1 129 ? 2.904 -17.609 7.508 1 94.69 129 ARG A O 1
ATOM 1009 N N . GLY A 1 130 ? 2.436 -18.75 5.738 1 94.75 130 GLY A N 1
ATOM 1010 C CA . GLY A 1 130 ? 3.711 -18.422 5.117 1 94.75 130 GLY A CA 1
ATOM 1011 C C . GLY A 1 130 ? 3.777 -16.984 4.609 1 94.75 130 GLY A C 1
ATOM 1012 O O . GLY A 1 130 ? 4.828 -16.531 4.152 1 94.75 130 GLY A O 1
ATOM 1013 N N . GLY A 1 131 ? 2.678 -16.219 4.695 1 92.44 131 GLY A N 1
ATOM 1014 C CA . GLY A 1 131 ? 2.656 -14.844 4.219 1 92.44 131 GLY A CA 1
ATOM 1015 C C . GLY A 1 131 ? 2.432 -14.734 2.723 1 92.44 131 GLY A C 1
ATOM 1016 O O . GLY A 1 131 ? 2.057 -15.711 2.072 1 92.44 131 GLY A O 1
ATOM 1017 N N . THR A 1 132 ? 2.637 -13.5 2.203 1 94.31 132 THR A N 1
ATOM 1018 C CA . THR A 1 132 ? 2.42 -13.273 0.779 1 94.31 132 THR A CA 1
ATOM 1019 C C . THR A 1 132 ? 3.613 -13.758 -0.037 1 94.31 132 THR A C 1
ATOM 1021 O O . THR A 1 132 ? 4.734 -13.812 0.47 1 94.31 132 THR A O 1
ATOM 1024 N N . LEU A 1 133 ? 3.322 -14.109 -1.266 1 96.81 133 LEU A N 1
ATOM 1025 C CA . LEU A 1 133 ? 4.395 -14.492 -2.178 1 96.81 133 LEU A CA 1
ATOM 1026 C C . LEU A 1 133 ? 5.387 -13.344 -2.355 1 96.81 133 LEU A C 1
ATOM 1028 O O . LEU A 1 133 ? 6.59 -13.57 -2.494 1 96.81 133 LEU A O 1
ATOM 1032 N N . GLN A 1 134 ? 4.879 -12.133 -2.348 1 92.94 134 GLN A N 1
ATOM 1033 C CA . GLN A 1 134 ? 5.742 -10.961 -2.451 1 92.94 134 GLN A CA 1
ATOM 1034 C C . GLN A 1 134 ? 6.781 -10.945 -1.337 1 92.94 134 GLN A C 1
ATOM 1036 O O . GLN A 1 134 ? 7.977 -10.781 -1.6 1 92.94 134 GLN A O 1
ATOM 1041 N N . ARG A 1 135 ? 6.355 -11.148 -0.166 1 90.81 135 ARG A N 1
ATOM 1042 C CA . ARG A 1 135 ? 7.262 -11.133 0.977 1 90.81 135 ARG A CA 1
ATOM 1043 C C . ARG A 1 135 ? 8.227 -12.312 0.923 1 90.81 135 ARG A C 1
ATOM 1045 O O . ARG A 1 135 ? 9.406 -12.172 1.263 1 90.81 135 ARG A O 1
ATOM 1052 N N . PHE A 1 136 ? 7.684 -13.445 0.585 1 94.44 136 PHE A N 1
ATOM 1053 C CA . PHE A 1 136 ? 8.508 -14.641 0.445 1 94.44 136 PHE A CA 1
ATOM 1054 C C . PHE A 1 136 ? 9.672 -14.383 -0.504 1 94.44 136 PHE A C 1
ATOM 1056 O O . PHE A 1 136 ? 10.828 -14.68 -0.173 1 94.44 136 PHE A O 1
ATOM 1063 N N . MET A 1 137 ? 9.391 -13.82 -1.616 1 94.12 137 MET A N 1
ATOM 1064 C CA . MET A 1 137 ? 10.414 -13.555 -2.623 1 94.12 137 MET A CA 1
ATOM 1065 C C . MET A 1 137 ? 11.398 -12.5 -2.133 1 94.12 137 MET A C 1
ATOM 1067 O O . MET A 1 137 ? 12.609 -12.664 -2.26 1 94.12 137 MET A O 1
ATOM 1071 N N . LEU A 1 138 ? 10.891 -11.461 -1.566 1 90.31 138 LEU A N 1
ATOM 1072 C CA . LEU A 1 138 ? 11.734 -10.383 -1.075 1 90.31 138 LEU A CA 1
ATOM 1073 C C . LEU A 1 138 ? 12.703 -10.891 -0.007 1 90.31 138 LEU A C 1
ATOM 1075 O O . LEU A 1 138 ? 13.875 -10.523 -0.002 1 90.31 138 LEU A O 1
ATOM 1079 N N . ASN A 1 139 ? 12.227 -11.742 0.823 1 88.62 139 ASN A N 1
ATOM 1080 C CA . ASN A 1 139 ? 13.031 -12.258 1.932 1 88.62 139 ASN A CA 1
ATOM 1081 C C . ASN A 1 139 ? 14.109 -13.211 1.446 1 88.62 139 ASN A C 1
ATOM 1083 O O . ASN A 1 139 ? 15.094 -13.461 2.152 1 88.62 139 ASN A O 1
ATOM 1087 N N . SER A 1 140 ? 13.961 -13.719 0.339 1 91.06 140 SER A N 1
ATOM 1088 C CA . SER A 1 140 ? 14.914 -14.695 -0.184 1 91.06 140 SER A CA 1
ATOM 1089 C C . SER A 1 140 ? 15.992 -14.016 -1.021 1 91.06 140 SER A C 1
ATOM 1091 O O . SER A 1 140 ? 16.969 -14.648 -1.417 1 91.06 140 SER A O 1
ATOM 1093 N N . ARG A 1 141 ? 15.766 -12.781 -1.254 1 89.69 141 ARG A N 1
ATOM 1094 C CA . ARG A 1 141 ? 16.734 -12.055 -2.059 1 89.69 141 ARG A CA 1
ATOM 1095 C C . ARG A 1 141 ? 18.016 -11.797 -1.268 1 89.69 141 ARG A C 1
ATOM 1097 O O . ARG A 1 141 ? 17.969 -11.602 -0.05 1 89.69 141 ARG A O 1
ATOM 1104 N N . PRO A 1 142 ? 19.188 -11.906 -1.893 1 81.5 142 PRO A N 1
ATOM 1105 C CA . PRO A 1 142 ? 19.406 -11.867 -3.34 1 81.5 142 PRO A CA 1
ATOM 1106 C C . PRO A 1 142 ? 19.5 -13.258 -3.961 1 81.5 142 PRO A C 1
ATOM 1108 O O . PRO A 1 142 ? 19.75 -13.391 -5.164 1 81.5 142 PRO A O 1
ATOM 1111 N N . SER A 1 143 ? 19.281 -14.273 -3.191 1 84.75 143 SER A N 1
ATOM 1112 C CA . SER A 1 143 ? 19.406 -15.633 -3.707 1 84.75 143 SER A CA 1
ATOM 1113 C C . SER A 1 143 ? 18.234 -15.984 -4.621 1 84.75 143 SER A C 1
ATOM 1115 O O . SER A 1 143 ? 17.094 -15.625 -4.344 1 84.75 143 SER A O 1
ATOM 1117 N N . PRO A 1 144 ? 18.609 -16.625 -5.738 1 84.75 144 PRO A N 1
ATOM 1118 C CA . PRO A 1 144 ? 17.5 -17.141 -6.555 1 84.75 144 PRO A CA 1
ATOM 1119 C C . PRO A 1 144 ? 16.703 -18.234 -5.848 1 84.75 144 PRO A C 1
ATOM 1121 O O . PRO A 1 144 ? 17.219 -18.906 -4.953 1 84.75 144 PRO A O 1
ATOM 1124 N N . LEU A 1 145 ? 15.508 -18.312 -6.207 1 90.19 145 LEU A N 1
ATOM 1125 C CA . LEU A 1 145 ? 14.703 -19.422 -5.695 1 90.19 145 LEU A CA 1
ATOM 1126 C C . LEU A 1 145 ? 15.078 -20.719 -6.383 1 90.19 145 LEU A C 1
ATOM 1128 O O . LEU A 1 145 ? 15.57 -20.719 -7.516 1 90.19 145 LEU A O 1
ATOM 1132 N N . ASP A 1 146 ? 14.914 -21.797 -5.625 1 91.62 146 ASP A N 1
ATOM 1133 C CA . ASP A 1 146 ? 15.055 -23.109 -6.227 1 91.62 146 ASP A CA 1
ATOM 1134 C C . ASP A 1 146 ? 14.094 -23.281 -7.406 1 91.62 146 ASP A C 1
ATOM 1136 O O . ASP A 1 146 ? 12.93 -22.891 -7.324 1 91.62 146 ASP A O 1
ATOM 1140 N N . LEU A 1 147 ? 14.648 -23.797 -8.484 1 92.81 147 LEU A N 1
ATOM 1141 C CA . LEU A 1 147 ? 13.852 -23.953 -9.703 1 92.81 147 LEU A CA 1
ATOM 1142 C C . LEU A 1 147 ? 12.625 -24.812 -9.453 1 92.81 147 LEU A C 1
ATOM 1144 O O . LEU A 1 147 ? 11.531 -24.516 -9.945 1 92.81 147 LEU A O 1
ATOM 1148 N N . LYS A 1 148 ? 12.758 -25.859 -8.688 1 93.56 148 LYS A N 1
ATOM 1149 C CA . LYS A 1 148 ? 11.641 -26.75 -8.391 1 93.56 148 LYS A CA 1
ATOM 1150 C C . LYS A 1 148 ? 10.547 -26.016 -7.613 1 93.56 148 LYS A C 1
ATOM 1152 O O . LYS A 1 148 ? 9.359 -26.188 -7.895 1 93.56 148 LYS A O 1
ATOM 1157 N N . VAL A 1 149 ? 10.961 -25.219 -6.688 1 94.62 149 VAL A N 1
ATOM 1158 C CA . VAL A 1 149 ? 10.016 -24.438 -5.898 1 94.62 149 VAL A CA 1
ATOM 1159 C C . VAL A 1 149 ? 9.297 -23.422 -6.797 1 94.62 149 VAL A C 1
ATOM 1161 O O . VAL A 1 149 ? 8.07 -23.281 -6.727 1 94.62 149 VAL A O 1
ATOM 1164 N N . SER A 1 150 ? 10.086 -22.797 -7.648 1 96.12 150 SER A N 1
ATOM 1165 C CA . SER A 1 150 ? 9.523 -21.828 -8.578 1 96.12 150 SER A CA 1
ATOM 1166 C C . SER A 1 150 ? 8.484 -22.453 -9.484 1 96.12 150 SER A C 1
ATOM 1168 O O . SER A 1 150 ? 7.387 -21.922 -9.664 1 96.12 150 SER A O 1
ATOM 1170 N N . LEU A 1 151 ? 8.812 -23.609 -10.016 1 96.81 151 LEU A N 1
ATOM 1171 C CA . LEU A 1 151 ? 7.898 -24.328 -10.906 1 96.81 151 LEU A CA 1
ATOM 1172 C C . LEU A 1 151 ? 6.676 -24.828 -10.148 1 96.81 151 LEU A C 1
ATOM 1174 O O . LEU A 1 151 ? 5.559 -24.781 -10.664 1 96.81 151 LEU A O 1
ATOM 1178 N N . SER A 1 152 ? 6.867 -25.266 -8.945 1 97.56 152 SER A N 1
ATOM 1179 C CA . SER A 1 152 ? 5.77 -25.766 -8.125 1 97.56 152 SER A CA 1
ATOM 1180 C C . SER A 1 152 ? 4.781 -24.641 -7.797 1 97.56 152 SER A C 1
ATOM 1182 O O . SER A 1 152 ? 3.568 -24.828 -7.906 1 97.56 152 SER A O 1
ATOM 1184 N N . PHE A 1 153 ? 5.332 -23.531 -7.391 1 98.44 153 PHE A N 1
ATOM 1185 C CA . PHE A 1 153 ? 4.484 -22.375 -7.102 1 98.44 153 PHE A CA 1
ATOM 1186 C C . PHE A 1 153 ? 3.727 -21.938 -8.352 1 98.44 153 PHE A C 1
ATOM 1188 O O . PHE A 1 153 ? 2.527 -21.656 -8.289 1 98.44 153 PHE A O 1
ATOM 1195 N N . ALA A 1 154 ? 4.434 -21.875 -9.469 1 98.62 154 ALA A N 1
ATOM 1196 C CA . ALA A 1 154 ? 3.789 -21.5 -10.727 1 98.62 154 ALA A CA 1
ATOM 1197 C C . ALA A 1 154 ? 2.666 -22.484 -11.07 1 98.62 154 ALA A C 1
ATOM 1199 O O . ALA A 1 154 ? 1.595 -22.078 -11.516 1 98.62 154 ALA A O 1
ATOM 1200 N N . LEU A 1 155 ? 2.932 -23.719 -10.852 1 98.62 155 LEU A N 1
ATOM 1201 C CA . LEU A 1 155 ? 1.938 -24.75 -11.125 1 98.62 155 LEU A CA 1
ATOM 1202 C C . LEU A 1 155 ? 0.715 -24.562 -10.227 1 98.62 155 LEU A C 1
ATOM 1204 O O . LEU A 1 155 ? -0.421 -24.656 -10.695 1 98.62 155 LEU A O 1
ATOM 1208 N N . ASP A 1 156 ? 0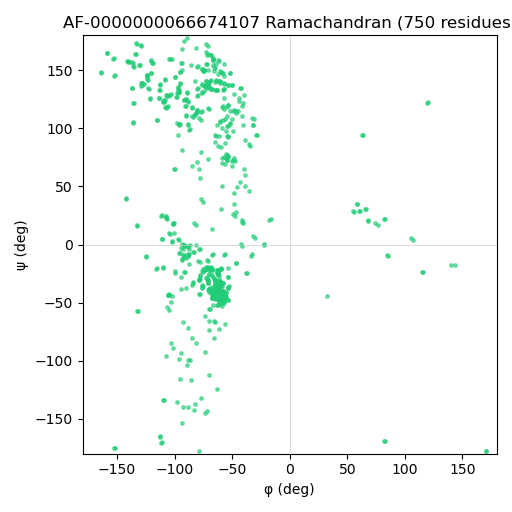.936 -24.328 -8.953 1 98.81 156 ASP A N 1
ATOM 1209 C CA . ASP A 1 156 ? -0.167 -24.094 -8.023 1 98.81 156 ASP A CA 1
ATOM 1210 C C . ASP A 1 156 ? -1.037 -22.922 -8.492 1 98.81 156 ASP A C 1
ATOM 1212 O O . ASP A 1 156 ? -2.266 -23.016 -8.484 1 98.81 156 ASP A O 1
ATOM 1216 N N . ILE A 1 157 ? -0.412 -21.828 -8.898 1 98.81 157 ILE A N 1
ATOM 1217 C CA . ILE A 1 157 ? -1.138 -20.656 -9.375 1 98.81 157 ILE A CA 1
ATOM 1218 C C . ILE A 1 157 ? -1.921 -21.016 -10.633 1 98.81 157 ILE A C 1
ATOM 1220 O O . ILE A 1 157 ? -3.098 -20.672 -10.766 1 98.81 157 ILE A O 1
ATOM 1224 N N . SER A 1 158 ? -1.246 -21.703 -11.531 1 98.75 158 SER A N 1
ATOM 1225 C CA . SER A 1 158 ? -1.887 -22.094 -12.781 1 98.75 158 SER A CA 1
ATOM 1226 C C . SER A 1 158 ? -3.113 -22.969 -12.523 1 98.75 158 SER A C 1
ATOM 1228 O O . SER A 1 158 ? -4.16 -22.766 -13.148 1 98.75 158 SER A O 1
ATOM 1230 N N . ARG A 1 159 ? -3.016 -23.875 -11.625 1 98.69 159 ARG A N 1
ATOM 1231 C CA . ARG A 1 159 ? -4.125 -24.75 -11.289 1 98.69 159 ARG A CA 1
ATOM 1232 C C . ARG A 1 159 ? -5.301 -23.969 -10.719 1 98.69 159 ARG A C 1
ATOM 1234 O O . ARG A 1 159 ? -6.453 -24.219 -11.086 1 98.69 159 ARG A O 1
ATOM 1241 N N . ALA A 1 160 ? -5.027 -23.094 -9.852 1 98.44 160 ALA A N 1
ATOM 1242 C CA . ALA A 1 160 ? -6.07 -22.25 -9.273 1 98.44 160 ALA A CA 1
ATOM 1243 C C . ALA A 1 160 ? -6.762 -21.406 -10.344 1 98.44 160 ALA A C 1
ATOM 1245 O O . ALA A 1 160 ? -7.992 -21.312 -10.375 1 98.44 160 ALA A O 1
ATOM 1246 N N . MET A 1 161 ? -5.949 -20.828 -11.203 1 98.06 161 MET A N 1
ATOM 1247 C CA . MET A 1 161 ? -6.488 -19.969 -12.258 1 98.06 161 MET A CA 1
ATOM 1248 C C . MET A 1 161 ? -7.281 -20.797 -13.266 1 98.06 161 MET A C 1
ATOM 1250 O O . MET A 1 161 ? -8.289 -20.328 -13.797 1 98.06 161 MET A O 1
ATOM 1254 N N . GLU A 1 162 ? -6.773 -21.984 -13.57 1 97.94 162 GLU A N 1
ATOM 1255 C CA . GLU A 1 162 ? -7.52 -22.891 -14.43 1 97.94 162 GLU A CA 1
ATOM 1256 C C . GLU A 1 162 ? -8.914 -23.156 -13.867 1 97.94 162 GLU A C 1
ATOM 1258 O O . GLU A 1 162 ? -9.906 -23.094 -14.594 1 97.94 162 GLU A O 1
ATOM 1263 N N . TYR A 1 163 ? -8.969 -23.422 -12.641 1 97.31 163 TYR A N 1
ATOM 1264 C CA . TYR A 1 163 ? -10.227 -23.656 -11.953 1 97.31 163 TYR A CA 1
ATOM 1265 C C . TYR A 1 163 ? -11.125 -22.422 -12.031 1 97.31 163 TYR A C 1
ATOM 1267 O O . TYR A 1 163 ? -12.305 -22.531 -12.391 1 97.31 163 TYR A O 1
ATOM 1275 N N . LEU A 1 164 ? -10.602 -21.281 -11.711 1 95.75 164 LEU A N 1
ATOM 1276 C CA . LEU A 1 164 ? -11.352 -20.031 -11.734 1 95.75 164 LEU A CA 1
ATOM 1277 C C . LEU A 1 164 ? -11.945 -19.781 -13.117 1 95.75 164 LEU A C 1
ATOM 1279 O O . LEU A 1 164 ? -13.133 -19.469 -13.242 1 95.75 164 LEU A O 1
ATOM 1283 N N . HIS A 1 165 ? -11.102 -19.891 -14.094 1 94.56 165 HIS A N 1
ATOM 1284 C CA . HIS A 1 165 ? -11.539 -19.625 -15.461 1 94.56 165 HIS A CA 1
ATOM 1285 C C . HIS A 1 165 ? -12.578 -20.641 -15.914 1 94.56 165 HIS A C 1
ATOM 1287 O O . HIS A 1 165 ? -13.461 -20.312 -16.719 1 94.56 165 HIS A O 1
ATOM 1293 N N . SER A 1 166 ? -12.469 -21.875 -15.469 1 94.81 166 SER A N 1
ATOM 1294 C CA . SER A 1 166 ? -13.453 -22.906 -15.805 1 94.81 166 SER A CA 1
ATOM 1295 C C . SER A 1 166 ? -14.828 -22.547 -15.25 1 94.81 166 SER A C 1
ATOM 1297 O O . SER A 1 166 ? -15.852 -23 -15.773 1 94.81 166 SER A O 1
ATOM 1299 N N . LYS A 1 167 ? -14.844 -21.719 -14.219 1 92.94 167 LYS A N 1
ATOM 1300 C CA . LYS A 1 167 ? -16.094 -21.266 -13.625 1 92.94 167 LYS A CA 1
ATOM 1301 C C . LYS A 1 167 ? -16.531 -19.938 -14.242 1 92.94 167 LYS A C 1
ATOM 1303 O O . LYS A 1 167 ? -17.516 -19.344 -13.797 1 92.94 167 LYS A O 1
ATOM 1308 N N . GLY A 1 168 ? -15.742 -19.453 -15.172 1 91.38 168 GLY A N 1
ATOM 1309 C CA . GLY A 1 168 ? -16.078 -18.219 -15.859 1 91.38 168 GLY A CA 1
ATOM 1310 C C . GLY A 1 168 ? -15.695 -16.984 -15.078 1 91.38 168 GLY A C 1
ATOM 1311 O O . GLY A 1 168 ? -16.25 -15.898 -15.305 1 91.38 168 GLY A O 1
ATOM 1312 N N . ILE A 1 169 ? -14.805 -17.109 -14.195 1 92.38 169 ILE A N 1
ATOM 1313 C CA . ILE A 1 169 ? -14.398 -15.984 -13.352 1 92.38 169 ILE A CA 1
ATOM 1314 C C . ILE A 1 169 ? -13.023 -15.484 -13.781 1 92.38 169 ILE A C 1
ATOM 1316 O O . ILE A 1 169 ? -12.094 -16.281 -13.945 1 92.38 169 ILE A O 1
ATOM 1320 N N . ILE A 1 170 ? -12.914 -14.203 -14 1 92.5 170 ILE A N 1
ATOM 1321 C CA . ILE A 1 170 ? -11.641 -13.531 -14.258 1 92.5 170 ILE A CA 1
ATOM 1322 C C . ILE A 1 170 ? -11.141 -12.883 -12.969 1 92.5 170 ILE A C 1
ATOM 1324 O O . ILE A 1 170 ? -11.875 -12.141 -12.312 1 92.5 170 ILE A O 1
ATOM 1328 N N . HIS A 1 171 ? -9.945 -13.117 -12.516 1 92 171 HIS A N 1
ATOM 1329 C CA . HIS A 1 171 ? -9.422 -12.617 -11.25 1 92 171 HIS A CA 1
ATOM 1330 C C . HIS A 1 171 ? -9.203 -11.109 -11.305 1 92 171 HIS A C 1
ATOM 1332 O O . HIS A 1 171 ? -9.656 -10.375 -10.414 1 92 171 HIS A O 1
ATOM 1338 N N . ARG A 1 172 ? -8.367 -10.633 -12.344 1 88.94 172 ARG A N 1
ATOM 1339 C CA . ARG A 1 172 ? -8.188 -9.242 -12.742 1 88.94 172 ARG A CA 1
ATOM 1340 C C . ARG A 1 172 ? -7.125 -8.562 -11.883 1 88.94 172 ARG A C 1
ATOM 1342 O O . ARG A 1 172 ? -6.668 -7.461 -12.203 1 88.94 172 ARG A O 1
ATOM 1349 N N . ASP A 1 173 ? -6.688 -9.188 -10.852 1 88.25 173 ASP A N 1
ATOM 1350 C CA . ASP A 1 173 ? -5.695 -8.547 -9.992 1 88.25 173 ASP A CA 1
ATOM 1351 C C . ASP A 1 173 ? -4.668 -9.562 -9.492 1 88.25 173 ASP A C 1
ATOM 1353 O O . ASP A 1 173 ? -4.328 -9.586 -8.305 1 88.25 173 ASP A O 1
ATOM 1357 N N . LEU A 1 174 ? -4.332 -10.414 -10.383 1 94.31 174 LEU A N 1
ATOM 1358 C CA . LEU A 1 174 ? -3.32 -11.406 -10.055 1 94.31 174 LEU A CA 1
ATOM 1359 C C . LEU A 1 174 ? -1.946 -10.766 -9.914 1 94.31 174 LEU A C 1
ATOM 1361 O O . LEU A 1 174 ? -1.448 -10.148 -10.859 1 94.31 174 LEU A O 1
ATOM 1365 N N . ASN A 1 175 ? -1.377 -10.828 -8.711 1 93.62 175 ASN A N 1
ATOM 1366 C CA . ASN A 1 175 ? -0.054 -10.312 -8.383 1 93.62 175 ASN A CA 1
ATOM 1367 C C . ASN A 1 175 ? 0.508 -10.977 -7.125 1 93.62 175 ASN A C 1
ATOM 1369 O O . ASN A 1 175 ? -0.212 -11.68 -6.418 1 93.62 175 ASN A O 1
ATOM 1373 N N . PRO A 1 176 ? 1.772 -10.883 -6.828 1 95.06 176 PRO A N 1
ATOM 1374 C CA . PRO A 1 176 ? 2.396 -11.625 -5.727 1 95.06 176 PRO A CA 1
ATOM 1375 C C . PRO A 1 176 ? 1.817 -11.258 -4.363 1 95.06 176 PRO A C 1
ATOM 1377 O O . PRO A 1 176 ? 1.934 -12.031 -3.41 1 95.06 176 PRO A O 1
ATOM 1380 N N . ARG A 1 177 ? 1.206 -10.07 -4.227 1 91.25 177 ARG A N 1
ATOM 1381 C CA . ARG A 1 177 ? 0.595 -9.664 -2.965 1 91.25 177 ARG A CA 1
ATOM 1382 C C . ARG A 1 177 ? -0.685 -10.453 -2.701 1 91.25 177 ARG A C 1
ATOM 1384 O O . ARG A 1 177 ? -1.127 -10.562 -1.556 1 91.25 177 ARG A O 1
ATOM 1391 N N . ASN A 1 178 ? -1.247 -10.992 -3.754 1 93.12 178 ASN A N 1
ATOM 1392 C CA . ASN A 1 178 ? -2.514 -11.711 -3.656 1 93.12 178 ASN A CA 1
ATOM 1393 C C . ASN A 1 178 ? -2.312 -13.219 -3.734 1 93.12 178 ASN A C 1
ATOM 1395 O O . ASN A 1 178 ? -3.268 -13.969 -3.951 1 93.12 178 ASN A O 1
ATOM 1399 N N . VAL A 1 179 ? -1.105 -13.641 -3.68 1 97.81 179 VAL A N 1
ATOM 1400 C CA . VAL A 1 179 ? -0.729 -15.047 -3.596 1 97.81 179 VAL A CA 1
ATOM 1401 C C . VAL A 1 179 ? -0.067 -15.328 -2.248 1 97.81 179 VAL A C 1
ATOM 1403 O O . VAL A 1 179 ? 0.902 -14.656 -1.876 1 97.81 179 VAL A O 1
ATOM 1406 N N . LEU A 1 180 ? -0.596 -16.297 -1.559 1 98.19 180 LEU A N 1
ATOM 1407 C CA . LEU A 1 180 ? -0.116 -16.594 -0.214 1 98.19 180 LEU A CA 1
ATOM 1408 C C . LEU A 1 180 ? 0.671 -17.891 -0.194 1 98.19 180 LEU A C 1
ATOM 1410 O O . LEU A 1 180 ? 0.286 -18.875 -0.848 1 98.19 180 LEU A O 1
ATOM 1414 N N . VAL A 1 181 ? 1.693 -17.891 0.576 1 98.12 181 VAL A N 1
ATOM 1415 C CA . VAL A 1 181 ? 2.533 -19.062 0.728 1 98.12 181 VAL A CA 1
ATOM 1416 C C . VAL A 1 181 ? 2.113 -19.844 1.975 1 98.12 181 VAL A C 1
ATOM 1418 O O . VAL A 1 181 ? 1.895 -19.25 3.035 1 98.12 181 VAL A O 1
ATOM 1421 N N . THR A 1 182 ? 2.023 -21.141 1.793 1 97.69 182 THR A N 1
ATOM 1422 C CA . THR A 1 182 ? 1.651 -21.984 2.928 1 97.69 182 THR A CA 1
ATOM 1423 C C . THR A 1 182 ? 2.793 -22.062 3.938 1 97.69 182 THR A C 1
ATOM 1425 O O . THR A 1 182 ? 3.943 -21.766 3.605 1 97.69 182 THR A O 1
ATOM 1428 N N . GLY A 1 183 ? 2.451 -22.516 5.16 1 96.12 183 GLY A N 1
ATOM 1429 C CA . GLY A 1 183 ? 3.408 -22.562 6.254 1 96.12 183 GLY A CA 1
ATOM 1430 C C . GLY A 1 183 ? 4.598 -23.453 5.973 1 96.12 183 GLY A C 1
ATOM 1431 O O . GLY A 1 183 ? 5.707 -23.188 6.445 1 96.12 183 GLY A O 1
ATOM 1432 N N . ASP A 1 184 ? 4.402 -24.422 5.246 1 94.5 184 ASP A N 1
ATOM 1433 C CA . ASP A 1 184 ? 5.473 -25.359 4.93 1 94.5 184 ASP A CA 1
ATOM 1434 C C . ASP A 1 184 ? 6.316 -24.859 3.764 1 94.5 184 ASP A C 1
ATOM 1436 O O . ASP A 1 184 ? 7.289 -25.5 3.371 1 94.5 184 ASP A O 1
ATOM 1440 N N . MET A 1 185 ? 5.93 -23.797 3.152 1 94.06 185 MET A N 1
ATOM 1441 C CA . MET A 1 185 ? 6.66 -23.125 2.086 1 94.06 185 MET A CA 1
ATOM 1442 C C . MET A 1 185 ? 6.738 -24 0.84 1 94.06 185 MET A C 1
ATOM 1444 O O . MET A 1 185 ? 7.691 -23.891 0.062 1 94.06 185 MET A O 1
ATOM 1448 N N . LYS A 1 186 ? 5.723 -24.812 0.646 1 94.5 186 LYS A N 1
ATOM 1449 C CA . LYS A 1 186 ? 5.781 -25.734 -0.482 1 94.5 186 LYS A CA 1
ATOM 1450 C C . LYS A 1 186 ? 4.68 -25.438 -1.494 1 94.5 186 LYS A C 1
ATOM 1452 O O . LYS A 1 186 ? 4.738 -25.891 -2.639 1 94.5 186 LYS A O 1
ATOM 1457 N N . HIS A 1 187 ? 3.67 -24.75 -0.979 1 97.56 187 HIS A N 1
ATOM 1458 C CA . HIS A 1 187 ? 2.512 -24.469 -1.82 1 97.56 187 HIS A CA 1
ATOM 1459 C C . HIS A 1 187 ? 2.082 -23 -1.696 1 97.56 187 HIS A C 1
ATOM 1461 O O . HIS A 1 187 ? 2.518 -22.297 -0.781 1 97.56 187 HIS A O 1
ATOM 1467 N N . VAL A 1 188 ? 1.263 -22.594 -2.682 1 98.62 188 VAL A N 1
ATOM 1468 C CA . VAL A 1 188 ? 0.718 -21.25 -2.627 1 98.62 188 VAL A CA 1
ATOM 1469 C C . VAL A 1 188 ? -0.793 -21.281 -2.844 1 98.62 188 VAL A C 1
ATOM 1471 O O . VAL A 1 188 ? -1.318 -22.25 -3.416 1 98.62 188 VAL A O 1
ATOM 1474 N N . LYS A 1 189 ? -1.457 -20.328 -2.344 1 98.62 189 LYS A N 1
ATOM 1475 C CA . LYS A 1 189 ? -2.9 -20.172 -2.498 1 98.62 189 LYS A CA 1
ATOM 1476 C C . LYS A 1 189 ? -3.248 -18.766 -2.98 1 98.62 189 LYS A C 1
ATOM 1478 O O . LYS A 1 189 ? -2.648 -17.781 -2.539 1 98.62 189 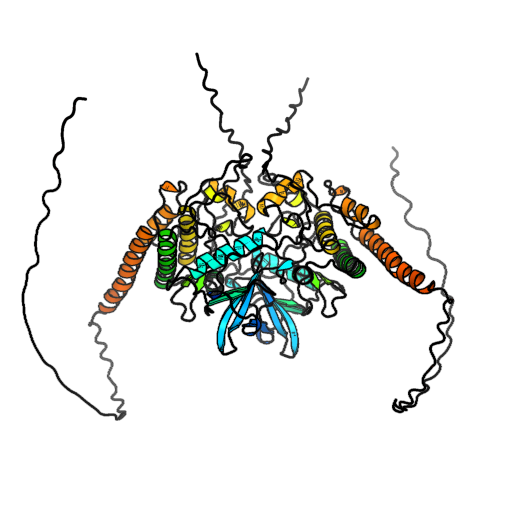LYS A O 1
ATOM 1483 N N . LEU A 1 190 ? -4.184 -18.688 -3.875 1 97.62 190 LEU A N 1
ATOM 1484 C CA . LEU A 1 190 ? -4.688 -17.406 -4.352 1 97.62 190 LEU A CA 1
ATOM 1485 C C . LEU A 1 190 ? -5.617 -16.766 -3.32 1 97.62 190 LEU A C 1
ATOM 1487 O O . LEU A 1 190 ? -6.418 -17.469 -2.691 1 97.62 190 LEU A O 1
ATOM 1491 N N . ALA A 1 191 ? -5.41 -15.484 -3.17 1 93.94 191 ALA A N 1
ATOM 1492 C CA . ALA A 1 191 ? -6.266 -14.711 -2.273 1 93.94 191 ALA A CA 1
ATOM 1493 C C . ALA A 1 191 ? -6.738 -13.422 -2.939 1 93.94 191 ALA A C 1
ATOM 1495 O O . ALA A 1 191 ? -6.32 -13.109 -4.059 1 93.94 191 ALA A O 1
ATOM 1496 N N . A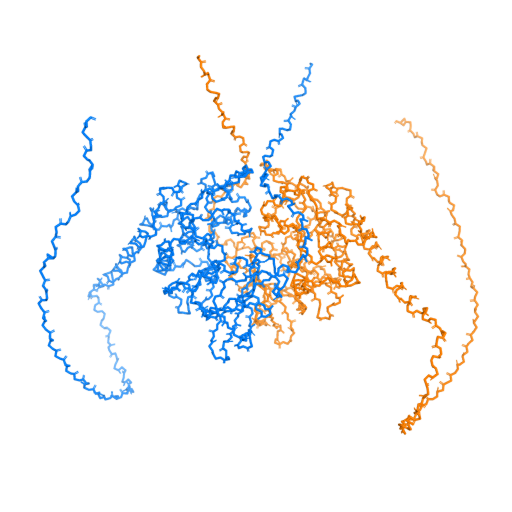SP A 1 192 ? -7.637 -12.656 -2.344 1 87.62 192 ASP A N 1
ATOM 1497 C CA . ASP A 1 192 ? -8.141 -11.328 -2.707 1 87.62 192 ASP A CA 1
ATOM 1498 C C . ASP A 1 192 ? -8.867 -11.367 -4.047 1 87.62 192 ASP A C 1
ATOM 1500 O O . ASP A 1 192 ? -8.258 -11.148 -5.098 1 87.62 192 ASP A O 1
ATOM 1504 N N . PHE A 1 193 ? -10.086 -11.508 -4.09 1 87.88 193 PHE A N 1
ATOM 1505 C CA . PHE A 1 193 ? -10.938 -11.578 -5.273 1 87.88 193 PHE A CA 1
ATOM 1506 C C . PHE A 1 193 ? -11.828 -10.344 -5.371 1 87.88 193 PHE A C 1
ATOM 1508 O O . PHE A 1 193 ? -12.93 -10.406 -5.922 1 87.88 193 PHE A O 1
ATOM 1515 N N . GLY A 1 194 ? -11.383 -9.32 -4.789 1 82.81 194 GLY A N 1
ATOM 1516 C CA . GLY A 1 194 ? -12.164 -8.094 -4.742 1 82.81 194 GLY A CA 1
ATOM 1517 C C . GLY A 1 194 ? -12.484 -7.531 -6.113 1 82.81 194 GLY A C 1
ATOM 1518 O O . GLY A 1 194 ? -13.547 -6.941 -6.316 1 82.81 194 GLY A O 1
ATOM 1519 N N . LEU A 1 195 ? -11.625 -7.703 -7.047 1 73.81 195 LEU A N 1
ATOM 1520 C CA . LEU A 1 195 ? -11.828 -7.148 -8.383 1 73.81 195 LEU A CA 1
ATOM 1521 C C . LEU A 1 195 ? -12.289 -8.227 -9.352 1 73.81 195 LEU A C 1
ATOM 1523 O O . LEU A 1 195 ? -12.492 -7.957 -10.539 1 73.81 195 LEU A O 1
ATOM 1527 N N . ALA A 1 196 ? -12.461 -9.367 -8.852 1 74.81 196 ALA A N 1
ATOM 1528 C CA . ALA A 1 196 ? -12.859 -10.484 -9.703 1 74.81 196 ALA A CA 1
ATOM 1529 C C . ALA A 1 196 ? -14.203 -10.211 -10.367 1 74.81 196 ALA A C 1
ATOM 1531 O O . ALA A 1 196 ? -15.039 -9.492 -9.812 1 74.81 196 ALA A O 1
ATOM 1532 N N . ARG A 1 197 ? -14.273 -10.578 -11.562 1 70.44 197 ARG A N 1
ATOM 1533 C CA . ARG A 1 197 ? -15.523 -10.383 -12.297 1 70.44 197 ARG A CA 1
ATOM 1534 C C . ARG A 1 197 ? -15.883 -11.625 -13.109 1 70.44 197 ARG A C 1
ATOM 1536 O O . ARG A 1 197 ? -15 -12.383 -13.516 1 70.44 197 ARG A O 1
ATOM 1543 N N . GLU A 1 198 ? -17.25 -11.648 -13.266 1 63.75 198 GLU A N 1
ATOM 1544 C CA . GLU A 1 198 ? -17.719 -12.672 -14.195 1 63.75 198 GLU A CA 1
ATOM 1545 C C . GLU A 1 198 ? -17.562 -12.211 -15.641 1 63.75 198 GLU A C 1
ATOM 1547 O O . GLU A 1 198 ? -17.688 -11.023 -15.938 1 63.75 198 GLU A O 1
ATOM 1552 N N . LYS A 1 199 ? -17.078 -12.938 -16.531 1 54.5 199 LYS A N 1
ATOM 1553 C CA . LYS A 1 199 ? -16.797 -12.68 -17.938 1 54.5 199 LYS A CA 1
ATOM 1554 C C . LYS A 1 199 ? -17.875 -11.805 -18.562 1 54.5 199 LYS A C 1
ATOM 1556 O O . LYS A 1 199 ? -17.594 -11.031 -19.484 1 54.5 199 LYS A O 1
ATOM 1561 N N . THR A 1 200 ? -18.969 -11.789 -18.078 1 42.16 200 THR A N 1
ATOM 1562 C CA . THR A 1 200 ? -20.078 -11.156 -18.781 1 42.16 200 THR A CA 1
ATOM 1563 C C . THR A 1 200 ? -20.219 -9.695 -18.359 1 42.16 200 THR A C 1
ATOM 1565 O O . THR A 1 200 ? -21 -8.945 -18.953 1 42.16 200 THR A O 1
ATOM 1568 N N . LEU A 1 201 ? -19.562 -9.203 -17.344 1 45.72 201 LEU A N 1
ATOM 1569 C CA . LEU A 1 201 ? -19.938 -7.891 -16.828 1 45.72 201 LEU A CA 1
ATOM 1570 C C . LEU A 1 201 ? -18.891 -6.848 -17.188 1 45.72 201 LEU A C 1
ATOM 1572 O O . LEU A 1 201 ? -17.688 -7.113 -17.094 1 45.72 201 LEU A O 1
ATOM 1576 N N . GLY A 1 202 ? -19.172 -5.809 -17.953 1 44.25 202 GLY A N 1
ATOM 1577 C CA . GLY A 1 202 ? -18.516 -4.648 -18.516 1 44.25 202 GLY A CA 1
ATOM 1578 C C . GLY A 1 202 ? -18.031 -3.666 -17.469 1 44.25 202 GLY A C 1
ATOM 1579 O O . GLY A 1 202 ? -18.453 -3.73 -16.312 1 44.25 202 GLY A O 1
ATOM 1580 N N . GLY A 1 203 ? -16.922 -2.988 -17.469 1 43.41 203 GLY A N 1
ATOM 1581 C CA . GLY A 1 203 ? -16.344 -1.795 -16.875 1 43.41 203 GLY A CA 1
ATOM 1582 C C . GLY A 1 203 ? -15.125 -2.082 -16.031 1 43.41 203 GLY A C 1
ATOM 1583 O O . GLY A 1 203 ? -15 -3.162 -15.445 1 43.41 203 GLY A O 1
ATOM 1584 N N . MET A 1 204 ? -14.008 -1.479 -16.375 1 44.44 204 MET A N 1
ATOM 1585 C CA . MET A 1 204 ? -12.648 -1.684 -15.875 1 44.44 204 MET A CA 1
ATOM 1586 C C . MET A 1 204 ? -12.375 -0.806 -14.664 1 44.44 204 MET A C 1
ATOM 1588 O O . MET A 1 204 ? -12.734 0.372 -14.648 1 44.44 204 MET A O 1
ATOM 1592 N N . THR A 1 205 ? -12.375 -1.337 -13.414 1 41.22 205 THR A N 1
ATOM 1593 C CA . THR A 1 205 ? -11.773 -0.529 -12.367 1 41.22 205 THR A CA 1
ATOM 1594 C C . THR A 1 205 ? -10.336 -0.969 -12.102 1 41.22 205 THR A C 1
ATOM 1596 O O . THR A 1 205 ? -10.047 -2.166 -12.055 1 41.22 205 THR A O 1
ATOM 1599 N N . CYS A 1 206 ? -9.242 -0.182 -12.586 1 40.12 206 CYS A N 1
ATOM 1600 C CA . CYS A 1 206 ? -7.863 -0.48 -12.227 1 40.12 206 CYS A CA 1
ATOM 1601 C C . CYS A 1 206 ? -7.461 0.259 -10.953 1 40.12 206 CYS A C 1
ATOM 1603 O O . CYS A 1 206 ? -7.84 1.415 -10.758 1 40.12 206 CYS A O 1
ATOM 1605 N N . GLU A 1 207 ? -7.254 -0.424 -9.828 1 44.47 207 GLU A N 1
ATOM 1606 C CA . GLU A 1 207 ? -6.668 0.249 -8.672 1 44.47 207 GLU A CA 1
ATOM 1607 C C . GLU A 1 207 ? -5.207 0.611 -8.93 1 44.47 207 GLU A C 1
ATOM 1609 O O . GLU A 1 207 ? -4.477 -0.147 -9.57 1 44.47 207 GLU A O 1
ATOM 1614 N N . ALA A 1 208 ? -4.707 1.812 -8.641 1 44.88 208 ALA A N 1
ATOM 1615 C CA . ALA A 1 208 ? -3.381 2.424 -8.672 1 44.88 208 ALA A CA 1
ATOM 1616 C C . ALA A 1 208 ? -2.377 1.61 -7.863 1 44.88 208 ALA A C 1
ATOM 1618 O O . ALA A 1 208 ? -2.715 1.079 -6.801 1 44.88 208 ALA A O 1
ATOM 1619 N N . GLY A 1 209 ? -1.332 0.903 -8.477 1 51.19 209 GLY A N 1
ATOM 1620 C CA . GLY A 1 209 ? -0.18 0.301 -7.828 1 51.19 209 GLY A CA 1
ATOM 1621 C C . GLY A 1 209 ? 0.19 -1.053 -8.406 1 51.19 209 GLY A C 1
ATOM 1622 O O . GLY A 1 209 ? 1.266 -1.582 -8.117 1 51.19 209 GLY A O 1
ATOM 1623 N N . THR A 1 210 ? -0.856 -1.491 -9.086 1 65.62 210 THR A N 1
ATOM 1624 C CA . THR A 1 210 ? -0.551 -2.83 -9.578 1 65.62 210 THR A CA 1
ATOM 1625 C C . THR A 1 210 ? -0.306 -2.811 -11.078 1 65.62 210 THR A C 1
ATOM 1627 O O . THR A 1 210 ? -0.334 -3.855 -11.734 1 65.62 210 THR A O 1
ATOM 1630 N N . TYR A 1 211 ? 0.072 -1.718 -11.586 1 75.56 211 TYR A N 1
ATOM 1631 C CA . TYR A 1 211 ? 0.257 -1.593 -13.031 1 75.56 211 TYR A CA 1
ATOM 1632 C C . TYR A 1 211 ? 1.347 -2.537 -13.523 1 75.56 211 TYR A C 1
ATOM 1634 O O . TYR A 1 211 ? 1.295 -3.014 -14.656 1 75.56 211 TYR A O 1
ATOM 1642 N N . ARG A 1 212 ? 2.125 -2.799 -12.609 1 85.88 212 ARG A N 1
ATOM 1643 C CA . ARG A 1 212 ? 3.281 -3.629 -12.93 1 85.88 212 ARG A CA 1
ATOM 1644 C C . ARG A 1 212 ? 2.85 -5.008 -13.414 1 85.88 212 ARG A C 1
ATOM 1646 O O . ARG A 1 212 ? 3.523 -5.617 -14.25 1 85.88 212 ARG A O 1
ATOM 1653 N N . TRP A 1 213 ? 1.748 -5.395 -13.023 1 91.12 213 TRP A N 1
ATOM 1654 C CA . TRP A 1 213 ? 1.351 -6.781 -13.242 1 91.12 213 TRP A CA 1
ATOM 1655 C C . TRP A 1 213 ? 0.222 -6.867 -14.266 1 91.12 213 TRP A C 1
ATOM 1657 O O . TRP A 1 213 ? -0.271 -7.957 -14.562 1 91.12 213 TRP A O 1
ATOM 1667 N N . MET A 1 214 ? -0.118 -5.703 -14.836 1 88 214 MET A N 1
ATOM 1668 C CA . MET A 1 214 ? -1.324 -5.648 -15.656 1 88 214 MET A CA 1
ATOM 1669 C C . MET A 1 214 ? -0.987 -5.832 -17.125 1 88 214 MET A C 1
ATOM 1671 O O . MET A 1 214 ? 0.042 -5.348 -17.594 1 88 214 MET A O 1
ATOM 1675 N N . ALA A 1 215 ? -1.906 -6.41 -17.812 1 91.06 215 ALA A N 1
ATOM 1676 C CA . ALA A 1 215 ? -1.776 -6.645 -19.25 1 91.06 215 ALA A CA 1
ATOM 1677 C C . ALA A 1 215 ? -1.914 -5.344 -20.047 1 91.06 215 ALA A C 1
ATOM 1679 O O . ALA A 1 215 ? -2.596 -4.414 -19.594 1 91.06 215 ALA A O 1
ATOM 1680 N N . PRO A 1 216 ? -1.344 -5.328 -21.203 1 87.44 216 PRO A N 1
ATOM 1681 C CA . PRO A 1 216 ? -1.384 -4.117 -22.031 1 87.44 216 PRO A CA 1
ATOM 1682 C C . PRO A 1 216 ? -2.807 -3.691 -22.391 1 87.44 216 PRO A C 1
ATOM 1684 O O . PRO A 1 216 ? -3.104 -2.494 -22.438 1 87.44 216 PRO A O 1
ATOM 1687 N N . GLU A 1 217 ? -3.689 -4.602 -22.594 1 85.75 217 GLU A N 1
ATOM 1688 C CA . GLU A 1 217 ? -5.039 -4.273 -23.031 1 85.75 217 GLU A CA 1
ATOM 1689 C C . GLU A 1 217 ? -5.875 -3.705 -21.891 1 85.75 217 GLU A C 1
ATOM 1691 O O . GLU A 1 217 ? -6.918 -3.094 -22.125 1 85.75 217 GLU A O 1
ATOM 1696 N N . VAL A 1 218 ? -5.43 -4.008 -20.719 1 77.62 218 VAL A N 1
ATOM 1697 C CA . VAL A 1 218 ? -6.117 -3.445 -19.547 1 77.62 218 VAL A CA 1
ATOM 1698 C C . VAL A 1 218 ? -5.695 -1.99 -19.359 1 77.62 218 VAL A C 1
ATOM 1700 O O . VAL A 1 218 ? -6.512 -1.145 -18.984 1 77.62 218 VAL A O 1
ATOM 1703 N N . CYS A 1 219 ? -4.363 -1.716 -19.531 1 65.5 219 CYS A N 1
ATOM 1704 C CA . CYS A 1 219 ? -3.76 -0.414 -19.266 1 65.5 219 CYS A CA 1
ATOM 1705 C C . CYS A 1 219 ? -4.082 0.567 -20.391 1 65.5 219 CYS A C 1
ATOM 1707 O O . CYS A 1 219 ? -3.842 1.769 -20.266 1 65.5 219 CYS A O 1
ATOM 1709 N N . SER A 1 220 ? -4.387 -0.026 -21.516 1 52.97 220 SER A N 1
ATOM 1710 C CA . SER A 1 220 ? -4.492 0.828 -22.703 1 52.97 220 SER A CA 1
ATOM 1711 C C . SER A 1 220 ? -5.461 1.981 -22.469 1 52.97 220 SER A C 1
ATOM 1713 O O . SER A 1 220 ? -6.555 1.78 -21.922 1 52.97 220 SER A O 1
ATOM 1715 N N . ARG A 1 221 ? -4.879 3.061 -22.047 1 46.91 221 ARG A N 1
ATOM 1716 C CA . ARG A 1 221 ? -5.367 4.414 -21.812 1 46.91 221 ARG A CA 1
ATOM 1717 C C . ARG A 1 221 ? -6.301 4.867 -22.922 1 46.91 221 ARG A C 1
ATOM 1719 O O . ARG A 1 221 ? -6.641 6.047 -23.016 1 46.91 221 ARG A O 1
ATOM 1726 N N . GLU A 1 222 ? -6.547 4.074 -23.938 1 41.81 222 GLU A N 1
ATOM 1727 C CA . GLU A 1 222 ? -7.402 4.832 -24.844 1 41.81 222 GLU A CA 1
ATOM 1728 C C . GLU A 1 222 ? -8.641 5.355 -24.125 1 41.81 222 GLU A C 1
ATOM 1730 O O . GLU A 1 222 ? -9.336 4.602 -23.438 1 41.81 222 GLU A O 1
ATOM 1735 N N . PRO A 1 223 ? -8.5 6.719 -23.812 1 38.16 223 PRO A N 1
ATOM 1736 C CA . PRO A 1 223 ? -9.75 7.262 -23.281 1 38.16 223 PRO A CA 1
ATOM 1737 C C . PRO A 1 223 ? -10.992 6.543 -23.812 1 38.16 223 PRO A C 1
ATOM 1739 O O . PRO A 1 223 ? -11.109 6.332 -25.031 1 38.16 223 PRO A O 1
ATOM 1742 N N . LEU A 1 224 ? -11.328 5.707 -23.109 1 38.62 224 LEU A N 1
ATOM 1743 C CA . LEU A 1 224 ? -12.594 5.199 -23.625 1 38.62 224 LEU A CA 1
ATOM 1744 C C . LEU A 1 224 ? -13.562 6.344 -23.922 1 38.62 224 LEU A C 1
ATOM 1746 O O . LEU A 1 224 ? -13.586 7.34 -23.188 1 38.62 224 LEU A O 1
ATOM 1750 N N . ARG A 1 225 ? -13.875 6.488 -25.203 1 34.72 225 ARG A N 1
ATOM 1751 C CA . ARG A 1 225 ? -15.023 7.344 -25.484 1 34.72 225 ARG A CA 1
ATOM 1752 C C . ARG A 1 225 ? -16.156 7.07 -24.5 1 34.72 225 ARG A C 1
ATOM 1754 O O . ARG A 1 225 ? -16.281 5.961 -23.969 1 34.72 225 ARG A O 1
ATOM 1761 N N . ILE A 1 226 ? -16.703 8.047 -24.016 1 34.25 226 ILE A N 1
ATOM 1762 C CA . ILE A 1 226 ? -17.969 7.938 -23.281 1 34.25 226 ILE A CA 1
ATOM 1763 C C . ILE A 1 226 ? -18.797 6.801 -23.859 1 34.25 226 ILE A C 1
ATOM 1765 O O . ILE A 1 226 ? -19.094 6.793 -25.062 1 34.25 226 ILE A O 1
ATOM 1769 N N . GLY A 1 227 ? -18.844 5.613 -23.188 1 39.66 227 GLY A N 1
ATOM 1770 C CA . GLY A 1 227 ? -19.672 4.488 -23.578 1 39.66 227 GLY A CA 1
ATOM 1771 C C . GLY A 1 227 ? -18.875 3.268 -23.984 1 39.66 227 GLY A C 1
ATOM 1772 O O . GLY A 1 227 ? -19.438 2.197 -24.219 1 39.66 227 GLY A O 1
ATOM 1773 N N . GLU A 1 228 ? -17.641 3.52 -24.391 1 42.66 228 GLU A N 1
ATOM 1774 C CA . GLU A 1 228 ? -16.922 2.357 -24.906 1 42.66 228 GLU A CA 1
ATOM 1775 C C . GLU A 1 228 ? -16.312 1.542 -23.766 1 42.66 228 GLU A C 1
ATOM 1777 O O . GLU A 1 228 ? -15.742 2.104 -22.828 1 42.66 228 GLU A O 1
ATOM 1782 N N . LYS A 1 229 ? -16.812 0.456 -23.594 1 48.69 229 LYS A N 1
ATOM 1783 C CA . LYS A 1 229 ? -16.328 -0.53 -22.641 1 48.69 229 LYS A CA 1
ATOM 1784 C C . LYS A 1 229 ? -15.078 -1.243 -23.156 1 48.69 229 LYS A C 1
ATOM 1786 O O . LYS A 1 229 ? -15.031 -1.649 -24.328 1 48.69 229 LYS A O 1
ATOM 1791 N N . LYS A 1 230 ? -13.938 -0.9 -22.562 1 56.03 230 LYS A N 1
ATOM 1792 C CA . LYS A 1 230 ? -12.789 -1.71 -22.953 1 56.03 230 LYS A CA 1
ATOM 1793 C C . LYS A 1 230 ? -13.078 -3.197 -22.766 1 56.03 230 LYS A C 1
ATOM 1795 O O . LYS A 1 230 ? -13.586 -3.613 -21.719 1 56.03 230 LYS A O 1
ATOM 1800 N N . HIS A 1 231 ? -13 -3.939 -23.891 1 64.19 231 HIS A N 1
ATOM 1801 C CA . HIS A 1 231 ? -13.312 -5.363 -23.844 1 64.19 231 HIS A CA 1
ATOM 1802 C C . HIS A 1 231 ? -12.047 -6.199 -23.688 1 64.19 231 HIS A C 1
ATOM 1804 O O . HIS A 1 231 ? -11.078 -6.012 -24.422 1 64.19 231 HIS A O 1
ATOM 1810 N N . TYR A 1 232 ? -11.812 -6.676 -22.469 1 73.94 232 TYR A N 1
ATOM 1811 C CA . TYR A 1 232 ? -10.781 -7.699 -22.297 1 73.94 232 TYR A CA 1
ATOM 1812 C C . TYR A 1 232 ? -11.383 -8.992 -21.75 1 73.94 232 TYR A C 1
ATOM 1814 O O . TYR A 1 232 ? -12.5 -8.992 -21.234 1 73.94 232 TYR A O 1
ATOM 1822 N N . ASP A 1 233 ? -10.602 -10.078 -22.062 1 83.81 233 ASP A N 1
ATOM 1823 C CA . ASP A 1 233 ? -11.07 -11.375 -21.594 1 83.81 233 ASP A CA 1
ATOM 1824 C C . ASP A 1 233 ? -10.125 -11.945 -20.531 1 83.81 233 ASP A C 1
ATOM 1826 O O . ASP A 1 233 ? -9.367 -11.203 -19.906 1 83.81 233 ASP A O 1
ATOM 1830 N N . GLN A 1 234 ? -10.289 -13.219 -20.266 1 90.75 234 GLN A N 1
ATOM 1831 C CA . GLN A 1 234 ? -9.602 -13.883 -19.156 1 90.75 234 GLN A CA 1
ATOM 1832 C C . GLN A 1 234 ? -8.102 -13.945 -19.406 1 90.75 234 GLN A C 1
ATOM 1834 O O . GLN A 1 234 ? -7.328 -14.25 -18.5 1 90.75 234 GLN A O 1
ATOM 1839 N N . LYS A 1 235 ? -7.684 -13.578 -20.594 1 94.5 235 LYS A N 1
ATOM 1840 C CA . LYS A 1 235 ? -6.273 -13.672 -20.969 1 94.5 235 LYS A CA 1
ATOM 1841 C C . LYS A 1 235 ? -5.441 -12.625 -20.25 1 94.5 235 LYS A C 1
ATOM 1843 O O . LYS A 1 235 ? -4.211 -12.719 -20.203 1 94.5 235 LYS A O 1
ATOM 1848 N N . ILE A 1 236 ? -6.09 -11.633 -19.641 1 92.19 236 ILE A N 1
ATOM 1849 C CA . ILE A 1 236 ? -5.363 -10.641 -18.859 1 92.19 236 ILE A CA 1
ATOM 1850 C C . ILE A 1 236 ? -4.711 -11.305 -17.656 1 92.19 236 ILE A C 1
ATOM 1852 O O . ILE A 1 236 ? -3.631 -10.891 -17.219 1 92.19 236 ILE A O 1
ATOM 1856 N N . ASP A 1 237 ? -5.367 -12.367 -17.156 1 96.06 237 ASP A N 1
ATOM 1857 C CA . ASP A 1 237 ? -4.82 -13.102 -16.031 1 96.06 237 ASP A CA 1
ATOM 1858 C C . ASP A 1 237 ? -3.58 -13.898 -16.438 1 96.06 237 ASP A C 1
ATOM 1860 O O . ASP A 1 237 ? -2.666 -14.086 -15.641 1 96.06 237 ASP A O 1
ATOM 1864 N N . VAL A 1 238 ? -3.586 -14.289 -17.672 1 98.12 238 VAL A N 1
ATOM 1865 C CA . VAL A 1 238 ? -2.461 -15.062 -18.188 1 98.12 238 VAL A CA 1
ATOM 1866 C C . VAL A 1 238 ? -1.218 -14.18 -18.25 1 98.12 238 VAL A C 1
ATOM 1868 O O . VAL A 1 238 ? -0.12 -14.609 -17.891 1 98.12 238 VAL A O 1
ATOM 1871 N N . TYR A 1 239 ? -1.448 -13 -18.672 1 96.88 239 TYR A N 1
ATOM 1872 C CA . TYR A 1 239 ? -0.347 -12.047 -18.719 1 96.88 239 TYR A CA 1
ATOM 1873 C C . TYR A 1 239 ? 0.223 -11.805 -17.328 1 96.88 239 TYR A C 1
ATOM 1875 O O . TYR A 1 239 ? 1.439 -11.867 -17.125 1 96.88 239 TYR A O 1
ATOM 1883 N N . SER A 1 240 ? -0.639 -11.562 -16.406 1 96.5 240 SER A N 1
ATOM 1884 C CA . SER A 1 240 ? -0.212 -11.344 -15.031 1 96.5 240 SER A CA 1
ATOM 1885 C C . SER A 1 240 ? 0.55 -12.547 -14.492 1 96.5 240 SER A C 1
ATOM 1887 O O . SER A 1 240 ? 1.572 -12.391 -13.82 1 96.5 240 SER A O 1
ATOM 1889 N N . PHE A 1 241 ? 0.053 -13.68 -14.828 1 98.38 241 PHE A N 1
ATOM 1890 C CA . PHE A 1 241 ? 0.71 -14.914 -14.414 1 98.38 241 PHE A CA 1
ATOM 1891 C C . PHE A 1 241 ? 2.135 -14.977 -14.945 1 98.38 241 PHE A C 1
ATOM 1893 O O . PHE A 1 241 ? 3.061 -15.352 -14.227 1 98.38 241 PHE A O 1
ATOM 1900 N N . ALA A 1 242 ? 2.295 -14.648 -16.172 1 98.62 242 ALA A N 1
ATOM 1901 C CA . ALA A 1 242 ? 3.611 -14.711 -16.797 1 98.62 242 ALA A CA 1
ATOM 1902 C C . ALA A 1 242 ? 4.617 -13.836 -16.047 1 98.62 242 ALA A C 1
ATOM 1904 O O . ALA A 1 242 ? 5.77 -14.234 -15.859 1 98.62 242 ALA A O 1
ATOM 1905 N N . LEU A 1 243 ? 4.16 -12.727 -15.656 1 97.75 243 LEU A N 1
ATOM 1906 C CA . LEU A 1 243 ? 5.043 -11.82 -14.938 1 97.75 243 LEU A CA 1
ATOM 1907 C C . LEU A 1 243 ? 5.395 -12.383 -13.562 1 97.75 243 LEU A C 1
ATOM 1909 O O . LEU A 1 243 ? 6.535 -12.258 -13.109 1 97.75 243 LEU A O 1
ATOM 1913 N N . ILE A 1 244 ? 4.465 -12.984 -12.914 1 98.25 244 ILE A N 1
ATOM 1914 C CA . ILE A 1 244 ? 4.73 -13.625 -11.625 1 98.25 244 ILE A CA 1
ATOM 1915 C C . ILE A 1 244 ? 5.707 -14.781 -11.82 1 98.25 244 ILE A C 1
ATOM 1917 O O . ILE A 1 244 ? 6.656 -14.938 -11.055 1 98.25 244 ILE A O 1
ATOM 1921 N N . PHE A 1 245 ? 5.414 -15.57 -12.859 1 98.44 245 PHE A N 1
ATOM 1922 C CA . PHE A 1 245 ? 6.27 -16.719 -13.164 1 98.44 245 PHE A CA 1
ATOM 1923 C C . PHE A 1 245 ? 7.699 -16.266 -13.43 1 98.44 245 PHE A C 1
ATOM 1925 O O . PHE A 1 245 ? 8.648 -16.828 -12.883 1 98.44 245 PHE A O 1
ATOM 1932 N N . TRP A 1 246 ? 7.871 -15.234 -14.172 1 97.81 246 TRP A N 1
ATOM 1933 C CA . TRP A 1 246 ? 9.188 -14.648 -14.422 1 97.81 246 TRP A CA 1
ATOM 1934 C C . TRP A 1 246 ? 9.859 -14.234 -13.117 1 97.81 246 TRP A C 1
ATOM 1936 O O . TRP A 1 246 ? 11.047 -14.5 -12.914 1 97.81 246 TRP A O 1
ATOM 1946 N N . SER A 1 247 ? 9.109 -13.625 -12.266 1 96.69 247 SER A N 1
ATOM 1947 C CA . SER A 1 247 ? 9.633 -13.188 -10.984 1 96.69 247 SER A CA 1
ATOM 1948 C C . SER A 1 247 ? 10.078 -14.375 -10.133 1 96.69 247 SER A C 1
ATOM 1950 O O . SER A 1 247 ? 11.094 -14.312 -9.438 1 96.69 247 SER A O 1
ATOM 1952 N N . LEU A 1 248 ? 9.289 -15.422 -10.188 1 97.12 248 LEU A N 1
ATOM 1953 C CA . LEU A 1 248 ? 9.625 -16.641 -9.453 1 97.12 248 LEU A CA 1
ATOM 1954 C C . LEU A 1 248 ? 10.945 -17.219 -9.945 1 97.12 248 LEU A C 1
ATOM 1956 O O . LEU A 1 248 ? 11.734 -17.734 -9.148 1 97.12 248 LEU A O 1
ATOM 1960 N N . LEU A 1 249 ? 11.211 -17.125 -11.203 1 96.06 249 LEU A N 1
ATOM 1961 C CA . LEU A 1 249 ? 12.398 -17.703 -11.812 1 96.06 249 LEU A CA 1
ATOM 1962 C C . LEU A 1 249 ? 13.633 -16.844 -11.562 1 96.06 249 LEU A C 1
ATOM 1964 O O . LEU A 1 249 ? 14.742 -17.359 -11.43 1 96.06 249 LEU A O 1
ATOM 1968 N N . THR A 1 250 ? 13.414 -15.508 -11.438 1 94.12 250 THR A N 1
ATOM 1969 C CA . THR A 1 250 ? 14.555 -14.594 -11.383 1 94.12 250 THR A CA 1
ATOM 1970 C C . THR A 1 250 ? 14.703 -14 -9.984 1 94.12 250 THR A C 1
ATOM 1972 O O . THR A 1 250 ? 15.742 -13.43 -9.656 1 94.12 250 THR A O 1
ATOM 1975 N N . ASN A 1 251 ? 13.57 -14.078 -9.211 1 93.62 251 ASN A N 1
ATOM 1976 C CA . ASN A 1 251 ? 13.469 -13.422 -7.906 1 93.62 251 ASN A CA 1
ATOM 1977 C C . ASN A 1 251 ? 13.688 -11.914 -8.016 1 93.62 251 ASN A C 1
ATOM 1979 O O . ASN A 1 251 ? 14.367 -11.32 -7.176 1 93.62 251 ASN A O 1
ATOM 1983 N N . LYS A 1 252 ? 13.242 -11.383 -9.094 1 91.31 252 LYS A N 1
ATOM 1984 C CA . LYS A 1 252 ? 13.273 -9.945 -9.344 1 91.31 252 LYS A CA 1
ATOM 1985 C C . LYS A 1 252 ? 11.875 -9.391 -9.57 1 91.31 252 LYS A C 1
ATOM 1987 O O . LYS A 1 252 ? 10.922 -10.148 -9.766 1 91.31 252 LYS A O 1
ATOM 1992 N N . THR A 1 253 ? 11.781 -8.086 -9.359 1 90.44 253 THR A N 1
ATOM 1993 C CA . THR A 1 253 ? 10.539 -7.395 -9.664 1 90.44 253 THR A CA 1
ATOM 1994 C C . THR A 1 253 ? 10.539 -6.883 -11.102 1 90.44 253 THR A C 1
ATOM 1996 O O . THR A 1 253 ? 11.469 -6.188 -11.516 1 90.44 253 THR A O 1
ATOM 1999 N N . PRO A 1 254 ? 9.523 -7.262 -11.836 1 93.5 254 PRO A N 1
ATOM 2000 C CA . PRO A 1 254 ? 9.492 -6.777 -13.219 1 93.5 254 PRO A CA 1
ATOM 2001 C C . PRO A 1 254 ? 9.43 -5.254 -13.305 1 93.5 254 PRO A C 1
ATOM 2003 O O . PRO A 1 254 ? 8.781 -4.609 -12.477 1 93.5 254 PRO A O 1
ATOM 2006 N N . PHE A 1 255 ? 10.133 -4.656 -14.234 1 89.75 255 PHE A N 1
ATOM 2007 C CA . PHE A 1 255 ? 10.109 -3.24 -14.578 1 89.75 255 PHE A CA 1
ATOM 2008 C C . PHE A 1 255 ? 10.523 -2.381 -13.391 1 89.75 255 PHE A C 1
ATOM 2010 O O . PHE A 1 255 ? 9.984 -1.294 -13.188 1 89.75 255 PHE A O 1
ATOM 2017 N N . SER A 1 256 ? 11.32 -2.896 -12.547 1 82.88 256 SER A N 1
ATOM 2018 C CA . SER A 1 256 ? 11.703 -2.211 -11.312 1 82.88 256 SER A CA 1
ATOM 2019 C C . SER A 1 256 ? 12.383 -0.881 -11.617 1 82.88 256 SER A C 1
ATOM 2021 O O . SER A 1 256 ? 12.383 0.026 -10.781 1 82.88 256 SER A O 1
ATOM 2023 N N . GLU A 1 257 ? 12.883 -0.716 -12.773 1 76.88 257 GLU A N 1
ATOM 2024 C CA . GLU A 1 257 ? 13.633 0.479 -13.148 1 76.88 257 GLU A CA 1
ATOM 2025 C C . GLU A 1 257 ? 12.703 1.566 -13.68 1 76.88 257 GLU A C 1
ATOM 2027 O O . GLU A 1 257 ? 13.148 2.682 -13.969 1 76.88 257 GLU A O 1
ATOM 2032 N N . ILE A 1 258 ? 11.477 1.186 -13.898 1 75 258 ILE A N 1
ATOM 2033 C CA . ILE A 1 258 ? 10.492 2.096 -14.477 1 75 258 ILE A CA 1
ATOM 2034 C C . ILE A 1 258 ? 9.508 2.549 -13.398 1 75 258 ILE A C 1
ATOM 2036 O O . ILE A 1 258 ? 9 1.73 -12.625 1 75 258 ILE A O 1
ATOM 2040 N N . PRO A 1 259 ? 9.344 3.859 -13.297 1 68.38 259 PRO A N 1
ATOM 2041 C CA . PRO A 1 259 ? 8.258 4.277 -12.406 1 68.38 259 PRO A CA 1
ATOM 2042 C C . PRO A 1 259 ? 6.922 3.625 -12.758 1 68.38 259 PRO A C 1
ATOM 2044 O O . PRO A 1 259 ? 6.586 3.488 -13.938 1 68.38 259 PRO A O 1
ATOM 2047 N N . SER A 1 260 ? 6.207 3.201 -11.773 1 70.44 260 SER A N 1
ATOM 2048 C CA . SER A 1 260 ? 5.008 2.381 -11.93 1 70.44 260 SER A CA 1
ATOM 2049 C C . SER A 1 260 ? 4.012 3.039 -12.883 1 70.44 260 SER A C 1
ATOM 2051 O O . SER A 1 260 ? 3.377 2.361 -13.695 1 70.44 260 SER A O 1
ATOM 2053 N N . ILE A 1 261 ? 3.898 4.34 -12.828 1 65.94 261 ILE A N 1
ATOM 2054 C CA . ILE A 1 261 ? 2.883 5.059 -13.586 1 65.94 261 ILE A CA 1
ATOM 2055 C C . ILE A 1 261 ? 3.238 5.039 -15.07 1 65.94 261 ILE A C 1
ATOM 2057 O O . ILE A 1 261 ? 2.375 5.25 -15.93 1 65.94 261 ILE A O 1
ATOM 2061 N N . SER A 1 262 ? 4.492 4.785 -15.344 1 72.5 262 SER A N 1
ATOM 2062 C CA . SER A 1 262 ? 4.945 4.809 -16.734 1 72.5 262 SER A CA 1
ATOM 2063 C C . SER A 1 262 ? 4.93 3.412 -17.344 1 72.5 262 SER A C 1
ATOM 2065 O O . SER A 1 262 ? 5.078 3.26 -18.562 1 72.5 262 SER A O 1
ATOM 2067 N N . ILE A 1 263 ? 4.691 2.479 -16.578 1 80.56 263 ILE A N 1
ATOM 2068 C CA . ILE A 1 263 ? 4.832 1.093 -17.016 1 80.56 263 ILE A CA 1
ATOM 2069 C C . ILE A 1 263 ? 3.828 0.799 -18.125 1 80.56 263 ILE A C 1
ATOM 2071 O O . ILE A 1 263 ? 4.18 0.198 -19.156 1 80.56 263 ILE A O 1
ATOM 2075 N N . PRO A 1 264 ? 2.547 1.202 -17.969 1 77.5 264 PRO A N 1
ATOM 2076 C CA . PRO A 1 264 ? 1.584 0.917 -19.031 1 77.5 264 PRO A CA 1
ATOM 2077 C C . PRO A 1 264 ? 2.055 1.411 -20.391 1 77.5 264 PRO A C 1
ATOM 2079 O O . PRO A 1 264 ? 1.823 0.747 -21.406 1 77.5 264 PRO A O 1
ATOM 2082 N N . TYR A 1 265 ? 2.684 2.486 -20.359 1 75.5 265 TYR A N 1
ATOM 2083 C CA . TYR A 1 265 ? 3.191 3.051 -21.594 1 75.5 265 TYR A CA 1
ATOM 2084 C C . TYR A 1 265 ? 4.207 2.117 -22.25 1 75.5 265 TYR A C 1
ATOM 2086 O O . TYR A 1 265 ? 4.086 1.787 -23.438 1 75.5 265 TYR A O 1
ATOM 2094 N N . PHE A 1 266 ? 5.145 1.709 -21.547 1 84.62 266 PHE A N 1
ATOM 2095 C CA . PHE A 1 266 ? 6.23 0.891 -22.078 1 84.62 266 PHE A CA 1
ATOM 2096 C C . PHE A 1 266 ? 5.73 -0.501 -22.438 1 84.62 266 PHE A C 1
ATOM 2098 O O . PHE A 1 266 ? 6.168 -1.083 -23.438 1 84.62 266 PHE A O 1
ATOM 2105 N N . VAL A 1 267 ? 4.883 -0.974 -21.656 1 88.25 267 VAL A N 1
ATOM 2106 C CA . VAL A 1 267 ? 4.32 -2.297 -21.906 1 88.25 267 VAL A CA 1
ATOM 2107 C C . VAL A 1 267 ? 3.533 -2.287 -23.203 1 88.25 267 VAL A C 1
ATOM 2109 O O . VAL A 1 267 ? 3.57 -3.256 -23.969 1 88.25 267 VAL A O 1
ATOM 2112 N N . ASN A 1 268 ? 2.832 -1.253 -23.469 1 86 268 ASN A N 1
ATOM 2113 C CA . ASN A 1 268 ? 2.062 -1.131 -24.703 1 86 268 ASN A CA 1
ATOM 2114 C C . ASN A 1 268 ? 2.973 -0.986 -25.922 1 86 268 ASN A C 1
ATOM 2116 O O . ASN A 1 268 ? 2.557 -1.257 -27.047 1 86 268 ASN A O 1
ATOM 2120 N N . GLN A 1 269 ? 4.172 -0.551 -25.672 1 88.62 269 GLN A N 1
ATOM 2121 C CA . GLN A 1 269 ? 5.152 -0.464 -26.75 1 88.62 269 GLN A CA 1
ATOM 2122 C C . GLN A 1 269 ? 5.891 -1.786 -26.922 1 88.62 269 GLN A C 1
ATOM 2124 O O . GLN A 1 269 ? 6.816 -1.881 -27.734 1 88.62 269 GLN A O 1
ATOM 2129 N N . GLY A 1 270 ? 5.566 -2.719 -26.125 1 91.56 270 GLY A N 1
ATOM 2130 C CA . GLY A 1 270 ? 6.098 -4.059 -26.312 1 91.56 270 GLY A CA 1
ATOM 2131 C C . GLY A 1 270 ? 7.172 -4.43 -25.312 1 91.56 270 GLY A C 1
ATOM 2132 O O . GLY A 1 270 ? 7.762 -5.508 -25.391 1 91.56 270 GLY A O 1
ATOM 2133 N N . LYS A 1 271 ? 7.395 -3.566 -24.375 1 93.62 271 LYS A N 1
ATOM 2134 C CA . LYS A 1 271 ? 8.422 -3.871 -23.375 1 93.62 271 LYS A CA 1
ATOM 2135 C C . LYS A 1 271 ? 8.023 -5.086 -22.531 1 93.62 271 LYS A C 1
ATOM 2137 O O . LYS A 1 271 ? 6.867 -5.215 -22.125 1 93.62 271 LYS A O 1
ATOM 2142 N N . ARG A 1 272 ? 9.016 -6.004 -22.391 1 96.5 272 ARG A N 1
ATOM 2143 C CA . ARG A 1 272 ? 8.898 -7.176 -21.531 1 96.5 272 ARG A CA 1
ATOM 2144 C C . ARG A 1 272 ? 10.172 -7.398 -20.719 1 96.5 272 ARG A C 1
ATOM 2146 O O . ARG A 1 272 ? 11.242 -6.895 -21.078 1 96.5 272 ARG A O 1
ATOM 2153 N N . PRO A 1 273 ? 10.039 -8.109 -19.562 1 95.31 273 PRO A N 1
ATOM 2154 C CA . PRO A 1 273 ? 11.25 -8.391 -18.781 1 95.31 273 PRO A CA 1
ATOM 2155 C C . PRO A 1 273 ? 12.266 -9.227 -19.562 1 95.31 273 PRO A C 1
ATOM 2157 O O . PRO A 1 273 ? 11.883 -9.969 -20.484 1 95.31 273 PRO A O 1
ATOM 2160 N N . SER A 1 274 ? 13.492 -9.117 -19.125 1 94.81 274 SER A N 1
ATOM 2161 C CA . SER A 1 274 ? 14.578 -9.82 -19.797 1 94.81 274 SER A CA 1
ATOM 2162 C C . SER A 1 274 ? 14.461 -11.328 -19.609 1 94.81 274 SER A C 1
ATOM 2164 O O . SER A 1 274 ? 14.094 -11.805 -18.531 1 94.81 274 SER A O 1
ATOM 2166 N N . LEU A 1 275 ? 14.766 -12.07 -20.641 1 95.5 275 LEU A N 1
ATOM 2167 C CA . LEU A 1 275 ? 14.719 -13.531 -20.594 1 95.5 275 LEU A CA 1
ATOM 2168 C C . LEU A 1 275 ? 16.125 -14.109 -20.422 1 95.5 275 LEU A C 1
ATOM 2170 O O . LEU A 1 275 ? 16.328 -15.312 -20.594 1 95.5 275 LEU A O 1
ATOM 2174 N N . SER A 1 276 ? 16.984 -13.156 -19.969 1 90.5 276 SER A N 1
ATOM 2175 C CA . SER A 1 276 ? 18.344 -13.625 -19.688 1 90.5 276 SER A CA 1
ATOM 2176 C C . SER A 1 276 ? 18.375 -14.5 -18.438 1 90.5 276 SER A C 1
ATOM 2178 O O . SER A 1 276 ? 17.688 -14.227 -17.453 1 90.5 276 SER A O 1
ATOM 2180 N N . ASN A 1 277 ? 19.016 -15.617 -18.328 1 86 277 ASN A N 1
ATOM 2181 C CA . ASN A 1 277 ? 19.203 -16.516 -17.188 1 86 277 ASN A CA 1
ATOM 2182 C C . ASN A 1 277 ? 17.938 -17.297 -16.875 1 86 277 ASN A C 1
ATOM 2184 O O . ASN A 1 277 ? 17.656 -17.609 -15.719 1 86 277 ASN A O 1
ATOM 2188 N N . ILE A 1 278 ? 17.078 -17.344 -17.828 1 94.19 278 ILE A N 1
ATOM 2189 C CA . ILE A 1 278 ? 15.898 -18.203 -17.734 1 94.19 278 ILE A CA 1
ATOM 2190 C C . ILE A 1 278 ? 16.141 -19.516 -18.484 1 94.19 278 ILE A C 1
ATOM 2192 O O . ILE A 1 278 ? 16.656 -19.5 -19.594 1 94.19 278 ILE A O 1
ATOM 2196 N N . PRO A 1 279 ? 15.852 -20.625 -17.828 1 92.25 279 PRO A N 1
ATOM 2197 C CA . PRO A 1 279 ? 16 -21.891 -18.531 1 92.25 279 PRO A CA 1
ATOM 2198 C C . PRO A 1 279 ? 15.312 -21.891 -19.891 1 92.25 279 PRO A C 1
ATOM 2200 O O . PRO A 1 279 ? 14.164 -21.469 -20.016 1 92.25 279 PRO A O 1
ATOM 2203 N N . ASP A 1 280 ? 15.93 -22.406 -20.844 1 93.19 280 ASP A N 1
ATOM 2204 C CA . ASP A 1 280 ? 15.453 -22.391 -22.219 1 93.19 280 ASP A CA 1
ATOM 2205 C C . ASP A 1 280 ? 14.078 -23.062 -22.328 1 93.19 280 ASP A C 1
ATOM 2207 O O . ASP A 1 280 ? 13.25 -22.656 -23.156 1 93.19 280 ASP A O 1
ATOM 2211 N N . GLU A 1 281 ? 13.867 -24.047 -21.5 1 92.5 281 GLU A N 1
ATOM 2212 C CA . GLU A 1 281 ? 12.633 -24.828 -21.562 1 92.5 281 GLU A CA 1
ATOM 2213 C C . GLU A 1 281 ? 11.43 -23.984 -21.125 1 92.5 281 GLU A C 1
ATOM 2215 O O . GLU A 1 281 ? 10.297 -24.297 -21.484 1 92.5 281 GLU A O 1
ATOM 2220 N N . VAL A 1 282 ? 11.711 -22.938 -20.422 1 95.62 282 VAL A N 1
ATOM 2221 C CA . VAL A 1 282 ? 10.625 -22.156 -19.828 1 95.62 282 VAL A CA 1
ATOM 2222 C C . VAL A 1 282 ? 10.344 -20.922 -20.688 1 95.62 282 VAL A C 1
ATOM 2224 O O . VAL A 1 282 ? 9.242 -20.375 -20.656 1 95.62 282 VAL A O 1
ATOM 2227 N N . VAL A 1 283 ? 11.266 -20.5 -21.453 1 96.62 283 VAL A N 1
ATOM 2228 C CA . VAL A 1 283 ? 11.227 -19.25 -22.219 1 96.62 283 VAL A CA 1
ATOM 2229 C C . VAL A 1 283 ? 9.992 -19.25 -23.125 1 96.62 283 VAL A C 1
ATOM 2231 O O . VAL A 1 283 ? 9.242 -18.266 -23.156 1 96.62 283 VAL A O 1
ATOM 2234 N N . PRO A 1 284 ? 9.695 -20.359 -23.828 1 96.12 284 PRO A N 1
ATOM 2235 C CA . PRO A 1 284 ? 8.531 -20.328 -24.719 1 96.12 284 PRO A CA 1
ATOM 2236 C C . PRO A 1 284 ? 7.219 -20.125 -23.953 1 96.12 284 PRO A C 1
ATOM 2238 O O . PRO A 1 284 ? 6.305 -19.469 -24.469 1 96.12 284 PRO A O 1
ATOM 2241 N N . ILE A 1 285 ? 7.121 -20.672 -22.797 1 96.81 285 ILE A N 1
ATOM 2242 C CA . ILE A 1 285 ? 5.91 -20.5 -22 1 96.81 285 ILE A CA 1
ATOM 2243 C C . ILE A 1 285 ? 5.715 -19.031 -21.672 1 96.81 285 ILE A C 1
ATOM 2245 O O . ILE A 1 285 ? 4.625 -18.484 -21.859 1 96.81 285 ILE A O 1
ATOM 2249 N N . LEU A 1 286 ? 6.766 -18.344 -21.203 1 98.06 286 LEU A N 1
ATOM 2250 C CA . LEU A 1 286 ? 6.703 -16.938 -20.859 1 98.06 286 LEU A CA 1
ATOM 2251 C C . LEU A 1 286 ? 6.32 -16.094 -22.062 1 98.06 286 LEU A C 1
ATOM 2253 O O . LEU A 1 286 ? 5.414 -15.258 -22 1 98.06 286 LEU A O 1
ATOM 2257 N N . GLU A 1 287 ? 6.926 -16.328 -23.141 1 97.31 287 GLU A N 1
ATOM 2258 C CA . GLU A 1 287 ? 6.699 -15.555 -24.344 1 97.31 287 GLU A CA 1
ATOM 2259 C C . GLU A 1 287 ? 5.266 -15.711 -24.844 1 97.31 287 GLU A C 1
ATOM 2261 O O . GLU A 1 287 ? 4.652 -14.742 -25.297 1 97.31 287 GLU A O 1
ATOM 2266 N N . CYS A 1 288 ? 4.738 -16.906 -24.75 1 97.31 288 CYS A N 1
ATOM 2267 C CA . CYS A 1 288 ? 3.369 -17.172 -25.172 1 97.31 288 CYS A CA 1
ATOM 2268 C C . CYS A 1 288 ? 2.363 -16.562 -24.203 1 97.31 288 CYS A C 1
ATOM 2270 O O . CYS A 1 288 ? 1.291 -16.109 -24.625 1 97.31 288 CYS A O 1
ATOM 2272 N N . CYS A 1 289 ? 2.73 -16.469 -23.016 1 98.06 289 CYS A N 1
ATOM 2273 C CA . CYS A 1 289 ? 1.791 -16.016 -22 1 98.06 289 CYS A CA 1
ATOM 2274 C C . CYS A 1 289 ? 1.726 -14.484 -21.953 1 98.06 289 CYS A C 1
ATOM 2276 O O . CYS A 1 289 ? 0.682 -13.914 -21.641 1 98.06 289 CYS A O 1
ATOM 2278 N N . TRP A 1 290 ? 2.861 -13.797 -22.25 1 97.31 290 TRP A N 1
ATOM 2279 C CA . TRP A 1 290 ? 2.818 -12.344 -22.156 1 97.31 290 TRP A CA 1
ATOM 2280 C C . TRP A 1 290 ? 2.822 -11.703 -23.531 1 97.31 290 TRP A C 1
ATOM 2282 O O . TRP A 1 290 ? 3.201 -10.531 -23.688 1 97.31 290 TRP A O 1
ATOM 2292 N N . ALA A 1 291 ? 2.398 -12.469 -24.562 1 96.06 291 ALA A N 1
ATOM 2293 C CA . ALA A 1 291 ? 2.293 -11.961 -25.922 1 96.06 291 ALA A CA 1
ATOM 2294 C C . ALA A 1 291 ? 1.486 -10.664 -25.969 1 96.06 291 ALA A C 1
ATOM 2296 O O . ALA A 1 291 ? 0.539 -10.492 -25.203 1 96.06 291 ALA A O 1
ATOM 2297 N N . ALA A 1 292 ? 1.809 -9.805 -26.844 1 92.06 292 ALA A N 1
ATOM 2298 C CA . ALA A 1 292 ? 1.113 -8.523 -26.984 1 92.06 292 ALA A CA 1
ATOM 2299 C C . ALA A 1 292 ? -0.344 -8.742 -27.391 1 92.06 292 ALA A C 1
ATOM 2301 O O . ALA A 1 292 ? -1.243 -8.094 -26.844 1 92.06 292 ALA A O 1
ATOM 2302 N N . ASP A 1 293 ? -0.503 -9.617 -28.328 1 91.31 293 ASP A N 1
ATOM 2303 C CA . ASP A 1 293 ? -1.86 -9.977 -28.734 1 91.31 293 ASP A CA 1
ATOM 2304 C C . ASP A 1 293 ? -2.475 -10.984 -27.766 1 91.31 293 ASP A C 1
ATOM 2306 O O . ASP A 1 293 ? -2.059 -12.141 -27.719 1 91.31 293 ASP A O 1
ATOM 2310 N N . SER A 1 294 ? -3.451 -10.594 -27.094 1 92.06 294 SER A N 1
ATOM 2311 C CA . SER A 1 294 ? -4.055 -11.414 -26.047 1 92.06 294 SER A CA 1
ATOM 2312 C C . SER A 1 294 ? -4.637 -12.703 -26.625 1 92.06 294 SER A C 1
ATOM 2314 O O . SER A 1 294 ? -4.688 -13.727 -25.938 1 92.06 294 SER A O 1
ATOM 2316 N N . LYS A 1 295 ? -5.02 -12.742 -27.844 1 92.12 295 LYS A N 1
ATOM 2317 C CA . LYS A 1 295 ? -5.652 -13.898 -28.469 1 92.12 295 LYS A CA 1
ATOM 2318 C C . LYS A 1 295 ? -4.656 -15.039 -28.656 1 92.12 295 LYS A C 1
ATOM 2320 O O . LYS A 1 295 ? -5.043 -16.203 -28.75 1 92.12 295 LYS A O 1
ATOM 2325 N N . THR A 1 296 ? -3.494 -14.695 -28.734 1 94.69 296 THR A N 1
ATOM 2326 C CA . THR A 1 296 ? -2.469 -15.695 -29.016 1 94.69 296 THR A CA 1
ATOM 2327 C C . THR A 1 296 ? -1.914 -16.266 -27.703 1 94.69 296 THR A C 1
ATOM 2329 O O . THR A 1 296 ? -1.127 -17.219 -27.719 1 94.69 296 THR A O 1
ATOM 2332 N N . ARG A 1 297 ? -2.379 -15.797 -26.578 1 97 297 ARG A N 1
ATOM 2333 C CA . ARG A 1 297 ? -1.866 -16.266 -25.297 1 97 297 ARG A CA 1
ATOM 2334 C C . ARG A 1 297 ? -2.414 -17.641 -24.969 1 97 297 ARG A C 1
ATOM 2336 O O . ARG A 1 297 ? -3.521 -18 -25.375 1 97 297 ARG A O 1
ATOM 2343 N N . LEU A 1 298 ? -1.663 -18.359 -24.25 1 96.44 298 LEU A N 1
ATOM 2344 C CA . LEU A 1 298 ? -2.062 -19.688 -23.797 1 96.44 298 LEU A CA 1
ATOM 2345 C C . LEU A 1 298 ? -3.227 -19.609 -22.812 1 96.44 298 LEU A C 1
ATOM 2347 O O . LEU A 1 298 ? -3.488 -18.547 -22.25 1 96.44 298 LEU A O 1
ATOM 2351 N N . GLU A 1 299 ? -3.877 -20.734 -22.734 1 97.06 299 GLU A N 1
ATOM 2352 C CA . GLU A 1 299 ? -4.844 -20.938 -21.656 1 97.06 299 GLU A CA 1
ATOM 2353 C C . GLU A 1 299 ? -4.207 -21.625 -20.453 1 97.06 299 GLU A C 1
ATOM 2355 O O . GLU A 1 299 ? -3.227 -22.359 -20.609 1 97.06 299 GLU A O 1
ATOM 2360 N N . PHE A 1 300 ? -4.809 -21.422 -19.312 1 98.19 300 PHE A N 1
ATOM 2361 C CA . PHE A 1 300 ? -4.215 -22 -18.109 1 98.19 300 PHE A CA 1
ATOM 2362 C C . PHE A 1 300 ? -4.207 -23.516 -18.188 1 98.19 300 PHE A C 1
ATOM 2364 O O . PHE A 1 300 ? -3.295 -24.172 -17.672 1 98.19 300 PHE A O 1
ATOM 2371 N N . LYS A 1 301 ? -5.18 -24.125 -18.859 1 97.5 301 LYS A N 1
ATOM 2372 C CA . LYS A 1 301 ? -5.168 -25.578 -19.031 1 97.5 301 LYS A CA 1
ATOM 2373 C C . LYS A 1 301 ? -3.873 -26.047 -19.688 1 97.5 301 LYS A C 1
ATOM 2375 O O . LYS A 1 301 ? -3.262 -27.016 -19.25 1 97.5 301 LYS A O 1
ATOM 2380 N N . ASP A 1 302 ? -3.471 -25.328 -20.719 1 97.69 302 ASP A N 1
ATOM 2381 C CA . ASP A 1 302 ? -2.248 -25.641 -21.453 1 97.69 302 ASP A CA 1
ATOM 2382 C C . ASP A 1 302 ? -1.011 -25.344 -20.609 1 97.69 302 ASP A C 1
ATOM 2384 O O . ASP A 1 302 ? -0.029 -26.078 -20.641 1 97.69 302 ASP A O 1
ATOM 2388 N N . ILE A 1 303 ? -1.052 -24.281 -19.891 1 98.31 303 ILE A N 1
ATOM 2389 C CA . ILE A 1 303 ? 0.061 -23.891 -19.031 1 98.31 303 ILE A CA 1
ATOM 2390 C C . ILE A 1 303 ? 0.284 -24.938 -17.953 1 98.31 303 ILE A C 1
ATOM 2392 O O . ILE A 1 303 ? 1.421 -25.344 -17.688 1 98.31 303 ILE A O 1
ATOM 2396 N N . THR A 1 304 ? -0.793 -25.406 -17.359 1 98.31 304 THR A N 1
ATOM 2397 C CA . THR A 1 304 ? -0.731 -26.422 -16.312 1 98.31 304 THR A CA 1
ATOM 2398 C C . THR A 1 304 ? -0.056 -27.688 -16.828 1 98.31 304 THR A C 1
ATOM 2400 O O . THR A 1 304 ? 0.843 -28.234 -16.188 1 98.31 304 THR A O 1
ATOM 2403 N N . ILE A 1 305 ? -0.428 -28.094 -18 1 97.75 305 ILE A N 1
ATOM 2404 C CA . ILE A 1 305 ? 0.143 -29.281 -18.625 1 97.75 305 ILE A CA 1
ATOM 2405 C C . ILE A 1 305 ? 1.64 -29.078 -18.844 1 97.75 305 ILE A C 1
ATOM 2407 O O . ILE A 1 305 ? 2.445 -29.969 -18.531 1 97.75 305 ILE A O 1
ATOM 2411 N N . SER A 1 306 ? 1.964 -27.938 -19.359 1 97.12 306 SER A N 1
ATOM 2412 C CA . SER A 1 306 ? 3.363 -27.641 -19.641 1 97.12 306 SER A CA 1
ATOM 2413 C C . SER A 1 306 ? 4.195 -27.609 -18.375 1 97.12 306 SER A C 1
ATOM 2415 O O . SER A 1 306 ? 5.305 -28.156 -18.344 1 97.12 306 SER A O 1
ATOM 2417 N N . LEU A 1 307 ? 3.691 -27.031 -17.328 1 97.75 307 LEU A N 1
ATOM 2418 C CA . LEU A 1 307 ? 4.422 -26.922 -16.078 1 97.75 307 LEU A CA 1
ATOM 2419 C C . LEU A 1 307 ? 4.562 -28.281 -15.406 1 97.75 307 LEU A C 1
ATOM 2421 O O . LEU A 1 307 ? 5.602 -28.578 -14.812 1 97.75 307 LEU A O 1
ATOM 2425 N N . GLU A 1 308 ? 3.537 -29.109 -15.477 1 96.88 308 GLU A N 1
ATOM 2426 C CA . GLU A 1 308 ? 3.615 -30.469 -14.945 1 96.88 308 GLU A CA 1
ATOM 2427 C C . GLU A 1 308 ? 4.719 -31.266 -15.633 1 96.88 308 GLU A C 1
ATOM 2429 O O . GLU A 1 308 ? 5.488 -31.969 -14.969 1 96.88 308 GLU A O 1
ATOM 2434 N N . SER A 1 309 ? 4.723 -31.141 -16.938 1 95.38 309 SER A N 1
ATOM 2435 C CA . SER A 1 309 ? 5.738 -31.844 -17.719 1 95.38 309 SER A CA 1
ATOM 2436 C C . SER A 1 309 ? 7.141 -31.359 -17.344 1 95.38 309 SER A C 1
ATOM 2438 O O . SER A 1 309 ? 8.055 -32.188 -17.203 1 95.38 309 SER A O 1
ATOM 2440 N N . LEU A 1 310 ? 7.312 -30.094 -17.219 1 94.56 310 LEU A N 1
ATOM 2441 C CA . LEU A 1 310 ? 8.602 -29.531 -16.859 1 94.56 310 LEU A CA 1
ATOM 2442 C C . LEU A 1 310 ? 9.047 -30 -15.469 1 94.56 310 LEU A C 1
ATOM 2444 O O . LEU A 1 310 ? 10.219 -30.328 -15.266 1 94.56 310 LEU A O 1
ATOM 2448 N N . LEU A 1 311 ? 8.141 -30 -14.547 1 94.25 311 LEU A N 1
ATOM 2449 C CA . LEU A 1 311 ? 8.453 -30.422 -13.188 1 94.25 311 LEU A CA 1
ATOM 2450 C C . LEU A 1 311 ? 8.867 -31.891 -13.148 1 94.25 311 LEU A C 1
ATOM 2452 O O . LEU A 1 311 ? 9.789 -32.25 -12.414 1 94.25 311 LEU A O 1
ATOM 2456 N N . LYS A 1 312 ? 8.242 -32.719 -13.93 1 91.81 312 LYS A N 1
ATOM 2457 C CA . LYS A 1 312 ? 8.586 -34.125 -14.016 1 91.81 312 LYS A CA 1
ATOM 2458 C C . LYS A 1 312 ? 9.992 -34.312 -14.586 1 91.81 312 LYS A C 1
ATOM 2460 O O . LYS A 1 312 ? 10.75 -35.156 -14.109 1 91.81 312 LYS A O 1
ATOM 2465 N N . ARG A 1 313 ? 10.312 -33.562 -15.531 1 88.12 313 ARG A N 1
ATOM 2466 C CA . ARG A 1 313 ? 11.617 -33.656 -16.188 1 88.12 313 ARG A CA 1
ATOM 2467 C C . ARG A 1 313 ? 12.734 -33.25 -15.234 1 88.12 313 ARG A C 1
ATOM 2469 O O . ARG A 1 313 ? 13.797 -33.844 -15.203 1 88.12 313 ARG A O 1
ATOM 2476 N N . PHE A 1 314 ? 12.508 -32.188 -14.523 1 84.19 314 PHE A N 1
ATOM 2477 C CA . PHE A 1 314 ? 13.547 -31.656 -13.648 1 84.19 314 PHE A CA 1
ATOM 2478 C C . PHE A 1 314 ? 13.656 -32.469 -12.367 1 84.19 314 PHE A C 1
ATOM 2480 O O . PHE A 1 314 ? 14.727 -32.531 -11.758 1 84.19 314 PHE A O 1
ATOM 2487 N N . CYS A 1 315 ? 12.617 -33.062 -11.891 1 72.38 315 CYS A N 1
ATOM 2488 C CA . CYS A 1 315 ? 12.672 -33.938 -10.711 1 72.38 315 CYS A CA 1
ATOM 2489 C C . CYS A 1 315 ? 13.273 -35.281 -11.047 1 72.38 315 CYS A C 1
ATOM 2491 O O . CYS A 1 315 ? 13.906 -35.906 -10.203 1 72.38 315 CYS A O 1
ATOM 2493 N N . SER A 1 316 ? 13.039 -35.906 -12.258 1 64.5 316 SER A N 1
ATOM 2494 C CA . SER A 1 316 ? 13.594 -37.188 -12.688 1 64.5 316 SER A CA 1
ATOM 2495 C C . SER A 1 316 ? 15.086 -37.062 -12.984 1 64.5 316 SER A C 1
ATOM 2497 O O . SER A 1 316 ? 15.852 -38 -12.719 1 64.5 316 SER A O 1
ATOM 2499 N N . GLU A 1 317 ? 15.477 -36 -13.57 1 56.31 317 GLU A N 1
ATOM 2500 C CA . GLU A 1 317 ? 16.891 -35.875 -13.922 1 56.31 317 GLU A CA 1
ATOM 2501 C C . GLU A 1 317 ? 17.766 -35.844 -12.672 1 56.31 317 GLU A C 1
ATOM 2503 O O . GLU A 1 317 ? 18.891 -36.375 -12.688 1 56.31 317 GLU A O 1
ATOM 2508 N N . ARG A 1 318 ? 17.375 -35.344 -11.609 1 54.41 318 ARG A N 1
ATOM 2509 C CA . ARG A 1 318 ? 18.203 -35.406 -10.406 1 54.41 318 ARG A CA 1
ATOM 2510 C C . ARG A 1 318 ? 18.281 -36.812 -9.844 1 54.41 318 ARG A C 1
ATOM 2512 O O . ARG A 1 318 ? 19.297 -37.188 -9.242 1 54.41 318 ARG A O 1
ATOM 2519 N N . SER A 1 319 ? 17.234 -37.594 -9.984 1 49.66 319 SER A N 1
ATOM 2520 C CA . SER A 1 319 ? 17.344 -38.969 -9.523 1 49.66 319 SER A CA 1
ATOM 2521 C C . SER A 1 319 ? 18.359 -39.75 -10.359 1 49.66 319 SER A C 1
ATOM 2523 O O . SER A 1 319 ? 19.062 -40.625 -9.836 1 49.66 319 SER A O 1
ATOM 2525 N N . ASN A 1 320 ? 18.391 -39.562 -11.625 1 47.16 320 ASN A N 1
ATOM 2526 C CA . ASN A 1 320 ? 19.312 -40.375 -12.445 1 47.16 320 ASN A CA 1
ATOM 2527 C C . ASN A 1 320 ? 20.75 -39.875 -12.305 1 47.16 320 ASN A C 1
ATOM 2529 O O . ASN A 1 320 ? 21.688 -40.656 -12.438 1 47.16 320 ASN A O 1
ATOM 2533 N N . ASN A 1 321 ? 20.938 -38.594 -12.156 1 46.34 321 ASN A N 1
ATOM 2534 C CA . ASN A 1 321 ? 22.328 -38.188 -12.078 1 46.34 321 ASN A CA 1
ATOM 2535 C C . ASN A 1 321 ? 22.969 -38.562 -10.742 1 46.34 321 ASN A C 1
ATOM 2537 O O . ASN A 1 321 ? 24.188 -38.5 -10.586 1 46.34 321 ASN A O 1
ATOM 2541 N N . GLU A 1 322 ? 22.188 -38.781 -9.656 1 43.16 322 GLU A N 1
ATOM 2542 C CA . GLU A 1 322 ? 22.812 -39.25 -8.422 1 43.16 322 GLU A CA 1
ATOM 2543 C C . GLU A 1 322 ? 23.234 -40.719 -8.539 1 43.16 322 GLU A C 1
ATOM 2545 O O . GLU A 1 322 ? 24 -41.219 -7.715 1 43.16 322 GLU A O 1
ATOM 2550 N N . ILE A 1 323 ? 22.688 -41.531 -9.492 1 39.66 323 ILE A N 1
ATOM 2551 C CA . ILE A 1 323 ? 23.031 -42.938 -9.461 1 39.66 323 ILE A CA 1
ATOM 2552 C C . ILE A 1 323 ? 24.422 -43.156 -10.055 1 39.66 323 ILE A C 1
ATOM 2554 O O . ILE A 1 323 ? 25.031 -44.219 -9.875 1 39.66 323 ILE A O 1
ATOM 2558 N N . THR A 1 324 ? 24.875 -42.281 -10.953 1 37.66 324 THR A N 1
ATOM 2559 C CA . THR A 1 324 ? 26.047 -42.812 -11.625 1 37.66 324 THR A CA 1
ATOM 2560 C C . THR A 1 324 ? 27.297 -42.562 -10.781 1 37.66 324 THR A C 1
ATOM 2562 O O . THR A 1 324 ? 28.125 -41.719 -11.109 1 37.66 324 THR A O 1
ATOM 2565 N N . ILE A 1 325 ? 27.156 -42.281 -9.492 1 35.41 325 ILE A N 1
ATOM 2566 C CA . ILE A 1 325 ? 28.438 -42.281 -8.781 1 35.41 325 ILE A CA 1
ATOM 2567 C C . ILE A 1 325 ? 29.109 -43.656 -8.922 1 35.41 325 ILE A C 1
ATOM 2569 O O . ILE A 1 325 ? 28.516 -44.688 -8.562 1 35.41 325 ILE A O 1
ATOM 2573 N N . THR A 1 326 ? 30.047 -43.781 -9.797 1 31.19 326 THR A N 1
ATOM 2574 C CA . THR A 1 326 ? 31 -44.844 -10.102 1 31.19 326 THR A CA 1
ATOM 2575 C C . THR A 1 326 ? 31.609 -45.406 -8.82 1 31.19 326 THR A C 1
ATOM 2577 O O . THR A 1 326 ? 31.844 -44.688 -7.855 1 31.19 326 THR A O 1
ATOM 2580 N N . GLU A 1 327 ? 31.547 -46.75 -8.586 1 32.28 327 GLU A N 1
ATOM 2581 C CA . GLU A 1 327 ? 32.031 -47.75 -7.645 1 32.28 327 GLU A CA 1
ATOM 2582 C C . GLU A 1 327 ? 33.531 -47.562 -7.367 1 32.28 327 GLU A C 1
ATOM 2584 O O . GLU A 1 327 ? 34.125 -48.312 -6.594 1 32.28 327 GLU A O 1
ATOM 2589 N N . ASP A 1 328 ? 34.25 -46.812 -8.188 1 29.62 328 ASP A N 1
ATOM 2590 C CA . ASP A 1 328 ? 35.625 -47.281 -8.125 1 29.62 328 ASP A CA 1
ATOM 2591 C C . ASP A 1 328 ? 36.219 -47.062 -6.742 1 29.62 328 ASP A C 1
ATOM 2593 O O . ASP A 1 328 ? 37.094 -47.812 -6.293 1 29.62 328 ASP A O 1
ATOM 2597 N N . GLU A 1 329 ? 36.406 -45.719 -6.336 1 29.05 329 GLU A N 1
ATOM 2598 C CA . GLU A 1 329 ? 37.625 -45.594 -5.504 1 29.05 329 GLU A CA 1
ATOM 2599 C C . GLU A 1 329 ? 37.375 -46.094 -4.09 1 29.05 329 GLU A C 1
ATOM 2601 O O . GLU A 1 329 ? 36.562 -45.531 -3.352 1 29.05 329 GLU A O 1
ATOM 2606 N N . ALA A 1 330 ? 37.406 -47.406 -3.908 1 26.22 330 ALA A N 1
ATOM 2607 C CA . ALA A 1 330 ? 37.531 -48.25 -2.721 1 26.22 330 ALA A CA 1
ATOM 2608 C C . ALA A 1 330 ? 38.438 -47.656 -1.683 1 26.22 330 ALA A C 1
ATOM 2610 O O . ALA A 1 330 ? 39.656 -47.781 -1.782 1 26.22 330 ALA A O 1
ATOM 2611 N N . TYR A 1 331 ? 38.344 -46.312 -1.307 1 23.92 331 TYR A N 1
ATOM 2612 C CA . TYR A 1 331 ? 39.25 -46 -0.199 1 23.92 331 TYR A CA 1
ATOM 2613 C C . TYR A 1 331 ? 38.969 -46.906 0.996 1 23.92 331 TYR A C 1
ATOM 2615 O O . TYR A 1 331 ? 37.812 -47.25 1.255 1 23.92 331 TYR A O 1
ATOM 2623 N N . ASP A 1 332 ? 39.906 -47.719 1.385 1 24.3 332 ASP A N 1
ATOM 2624 C CA . ASP A 1 332 ? 40.188 -48.656 2.492 1 24.3 332 ASP A CA 1
ATOM 2625 C C . ASP A 1 332 ? 39.906 -47.969 3.836 1 24.3 332 ASP A C 1
ATOM 2627 O O . ASP A 1 332 ? 40.781 -47.281 4.387 1 24.3 332 ASP A O 1
ATOM 2631 N N . ASP A 1 333 ? 38.906 -47.125 3.859 1 22.17 333 ASP A N 1
ATOM 2632 C CA . ASP A 1 333 ? 38.812 -46.562 5.211 1 22.17 333 ASP A CA 1
ATOM 2633 C C . ASP A 1 333 ? 38.562 -47.688 6.234 1 22.17 333 ASP A C 1
ATOM 2635 O O . ASP A 1 333 ? 37.719 -48.562 6.027 1 22.17 333 ASP A O 1
ATOM 2639 N N . GLU A 1 334 ? 39.625 -48.031 6.988 1 23.12 334 GLU A N 1
ATOM 2640 C CA . GLU A 1 334 ? 39.656 -48.75 8.258 1 23.12 334 GLU A CA 1
ATOM 2641 C C . GLU A 1 334 ? 38.531 -48.312 9.188 1 23.12 334 GLU A C 1
ATOM 2643 O O . GLU A 1 334 ? 38.344 -47.094 9.406 1 23.12 334 GLU A O 1
ATOM 2648 N N . ILE A 1 335 ? 37.5 -49.125 9.289 1 24.02 335 ILE A N 1
ATOM 2649 C CA . ILE A 1 335 ? 36.281 -49.219 10.102 1 24.02 335 ILE A CA 1
ATOM 2650 C C . ILE A 1 335 ? 36.656 -49.031 11.57 1 24.02 335 ILE A C 1
ATOM 2652 O O . ILE A 1 335 ? 37.219 -49.906 12.211 1 24.02 335 ILE A O 1
ATOM 2656 N N . GLU A 1 336 ? 37.531 -48.031 11.898 1 21.14 336 GLU A N 1
ATOM 2657 C CA . GLU A 1 336 ? 37.594 -48.219 13.352 1 21.14 336 GLU A CA 1
ATOM 2658 C C . GLU A 1 336 ? 36.219 -48.344 13.961 1 21.14 336 GLU A C 1
ATOM 2660 O O . GLU A 1 336 ? 35.281 -47.688 13.508 1 21.14 336 GLU A O 1
ATOM 2665 N N . GLU A 1 337 ? 36 -49.375 14.773 1 21.78 337 GLU A N 1
ATOM 2666 C CA . GLU A 1 337 ? 35 -50.062 15.594 1 21.78 337 GLU A CA 1
ATOM 2667 C C . GLU A 1 337 ? 34.25 -49.125 16.516 1 21.78 337 GLU A C 1
ATOM 2669 O O . GLU A 1 337 ? 34.594 -49 17.688 1 21.78 337 GLU A O 1
ATOM 2674 N N . LEU A 1 338 ? 34.156 -47.812 16.109 1 18.61 338 LEU A N 1
ATOM 2675 C CA . LEU A 1 338 ? 33.656 -47.219 17.359 1 18.61 338 LEU A CA 1
ATOM 2676 C C . LEU A 1 338 ? 32.344 -47.875 17.766 1 18.61 338 LEU A C 1
ATOM 2678 O O . LEU A 1 338 ? 31.453 -48.031 16.938 1 18.61 338 LEU A O 1
ATOM 2682 N N . GLU A 1 339 ? 32.219 -48.531 18.891 1 18.8 339 GLU A N 1
ATOM 2683 C CA . GLU A 1 339 ? 31.391 -49.375 19.75 1 18.8 339 GLU A CA 1
ATOM 2684 C C . GLU A 1 339 ? 30.047 -48.688 20.047 1 18.8 339 GLU A C 1
ATOM 2686 O O . GLU A 1 339 ? 29.156 -49.312 20.625 1 18.8 339 GLU A O 1
ATOM 2691 N N . THR A 1 340 ? 29.844 -47.375 19.656 1 18.31 340 THR A N 1
ATOM 2692 C CA . THR A 1 340 ? 28.922 -46.969 20.703 1 18.31 340 THR A CA 1
ATOM 2693 C C . THR A 1 340 ? 27.625 -47.75 20.625 1 18.31 340 THR A C 1
ATOM 2695 O O . THR A 1 340 ? 27.125 -48.031 19.516 1 18.31 340 THR A O 1
ATOM 2698 N N . THR A 1 341 ? 27.047 -48.125 21.719 1 17.39 341 THR A N 1
ATOM 2699 C CA . THR A 1 341 ? 26.094 -48.969 22.422 1 17.39 341 THR A CA 1
ATOM 2700 C C . THR A 1 341 ? 24.656 -48.625 22.016 1 17.39 341 THR A C 1
ATOM 2702 O O . THR A 1 341 ? 23.781 -49.469 22.047 1 17.39 341 THR A O 1
ATOM 2705 N N . TRP A 1 342 ? 24.25 -47.344 21.797 1 17.25 342 TRP A N 1
ATOM 2706 C CA . TRP A 1 342 ? 23.062 -47.188 22.625 1 17.25 342 TRP A CA 1
ATOM 2707 C C . TRP A 1 342 ? 21.828 -47.688 21.891 1 17.25 342 TRP A C 1
ATOM 2709 O O . TRP A 1 342 ? 20.75 -47.844 22.469 1 17.25 342 TRP A O 1
ATOM 2719 N N . LEU A 1 343 ? 21.797 -47.5 20.547 1 16.12 343 LEU A N 1
ATOM 2720 C CA . LEU A 1 343 ? 20.391 -47.312 20.172 1 16.12 343 LEU A CA 1
ATOM 2721 C C . LEU A 1 343 ? 19.547 -48.5 20.609 1 16.12 343 LEU A C 1
ATOM 2723 O O . LEU A 1 343 ? 20.047 -49.625 20.672 1 16.12 343 LEU A O 1
ATOM 2727 N N . LEU A 1 344 ? 18.156 -48.094 20.781 1 16.94 344 LEU A N 1
ATOM 2728 C CA . LEU A 1 344 ? 16.906 -48.562 21.375 1 16.94 344 LEU A CA 1
ATOM 2729 C C . LEU A 1 344 ? 16.328 -49.719 20.609 1 16.94 344 LEU A C 1
ATOM 2731 O O . LEU A 1 344 ? 16.547 -49.875 19.406 1 16.94 344 LEU A O 1
ATOM 2735 N N . PRO A 1 345 ? 15.641 -50.531 21.375 1 15.88 345 PRO A N 1
ATOM 2736 C CA . PRO A 1 345 ? 15.07 -51.875 21.203 1 15.88 345 PRO A CA 1
ATOM 2737 C C . PRO A 1 345 ? 13.938 -51.906 20.188 1 15.88 345 PRO A C 1
ATOM 2739 O O . PRO A 1 345 ? 13.82 -52.875 19.422 1 15.88 345 PRO A O 1
ATOM 2742 N N . LYS A 1 346 ? 12.922 -51.031 20.328 1 17.52 346 LYS A N 1
ATOM 2743 C CA . LYS A 1 346 ? 11.633 -51.688 20.547 1 17.52 346 LYS A CA 1
ATOM 2744 C C . LYS A 1 346 ? 11.133 -52.344 19.266 1 17.52 346 LYS A C 1
ATOM 2746 O O . LYS A 1 346 ? 11.422 -51.906 18.156 1 17.52 346 LYS A O 1
ATOM 2751 N N . ARG A 1 347 ? 10.047 -53.094 19.453 1 15.95 347 ARG A N 1
ATOM 2752 C CA . ARG A 1 347 ? 9.391 -54.375 19.125 1 15.95 347 ARG A CA 1
ATOM 2753 C C . ARG A 1 347 ? 8.555 -54.25 17.859 1 15.95 347 ARG A C 1
ATOM 2755 O O . ARG A 1 347 ? 8.727 -55.031 16.922 1 15.95 347 ARG A O 1
ATOM 2762 N N . TYR A 1 348 ? 7.074 -54.156 18.047 1 15.46 348 TYR A N 1
ATOM 2763 C CA . TYR A 1 348 ? 6.219 -55.281 17.672 1 15.46 348 TYR A CA 1
ATOM 2764 C C . TYR A 1 348 ? 5.793 -55.219 16.219 1 15.46 348 TYR A C 1
ATOM 2766 O O . TYR A 1 348 ? 6.02 -56.156 15.445 1 15.46 348 TYR A O 1
ATOM 2774 N N . ILE A 1 349 ? 4.426 -54.688 15.914 1 16.72 349 ILE A N 1
ATOM 2775 C CA . ILE A 1 349 ? 3.334 -55.625 15.648 1 16.72 349 ILE A CA 1
ATOM 2776 C C . ILE A 1 349 ? 3.086 -55.688 14.148 1 16.72 349 ILE A C 1
ATOM 2778 O O . ILE A 1 349 ? 3.184 -54.688 13.438 1 16.72 349 ILE A O 1
ATOM 2782 N N . LYS A 1 350 ? 2.443 -56.781 13.703 1 15.94 350 LYS A N 1
ATOM 2783 C CA . LYS A 1 350 ? 2.195 -57.688 12.57 1 15.94 350 LYS A CA 1
ATOM 2784 C C . LYS A 1 350 ? 1.144 -57.094 11.633 1 15.94 350 LYS A C 1
ATOM 2786 O O . LYS A 1 350 ? 0.878 -57.656 10.562 1 15.94 350 LYS A O 1
ATOM 2791 N N . LEU A 1 351 ? 0.522 -55.938 11.789 1 16.8 351 LEU A N 1
ATOM 2792 C CA . LEU A 1 351 ? -0.832 -56.344 11.406 1 16.8 351 LEU A CA 1
ATOM 2793 C C . LEU A 1 351 ? -0.895 -56.719 9.938 1 16.8 351 LEU A C 1
ATOM 2795 O O . LEU A 1 351 ? -0.245 -56.094 9.094 1 16.8 351 LEU A O 1
ATOM 2799 N N . LYS A 1 352 ? -1.906 -57.594 9.648 1 16.38 352 LYS A N 1
ATOM 2800 C CA . LYS A 1 352 ? -2.277 -58.656 8.719 1 16.38 352 LYS A CA 1
ATOM 2801 C C . LYS A 1 352 ? -2.627 -58.094 7.348 1 16.38 352 LYS A C 1
ATOM 2803 O O . LYS A 1 352 ? -2.889 -56.906 7.211 1 16.38 352 LYS A O 1
ATOM 2808 N N . LYS A 1 353 ? -3.668 -58.812 6.68 1 16.27 353 LYS A N 1
ATOM 2809 C CA . LYS A 1 353 ? -3.736 -59.625 5.469 1 16.27 353 LYS A CA 1
ATOM 2810 C C . LYS A 1 353 ? -4.387 -58.844 4.324 1 16.27 353 LYS A C 1
ATOM 2812 O O . LYS A 1 353 ? -3.932 -58.938 3.182 1 16.27 353 LYS A O 1
ATOM 2817 N N . PRO A 1 354 ? -5.637 -58.094 4.371 1 17.16 354 PRO A N 1
ATOM 2818 C CA . PRO A 1 354 ? -6.68 -58.844 3.643 1 17.16 354 PRO A CA 1
ATOM 2819 C C . PRO A 1 354 ? -6.551 -58.688 2.127 1 17.16 354 PRO A C 1
ATOM 2821 O O . PRO A 1 354 ? -5.941 -57.719 1.645 1 17.16 354 PRO A O 1
ATOM 2824 N N . LYS A 1 355 ? -7.551 -59.344 1.32 1 17.16 355 LYS A N 1
ATOM 2825 C CA . LYS A 1 355 ? -7.773 -60.156 0.13 1 17.16 355 LYS A CA 1
ATOM 2826 C C . LYS A 1 355 ? -8.078 -59.281 -1.085 1 17.16 355 LYS A C 1
ATOM 2828 O O . LYS A 1 355 ? -8.406 -58.125 -0.943 1 17.16 355 LYS A O 1
ATOM 2833 N N . LYS A 1 356 ? -9.172 -59.812 -2.031 1 16.62 356 LYS A N 1
ATOM 2834 C CA . LYS A 1 356 ? -9.242 -60.375 -3.377 1 16.62 356 LYS A CA 1
ATOM 2835 C C . LYS A 1 356 ? -9.789 -59.375 -4.371 1 16.62 356 LYS A C 1
ATOM 2837 O O . LYS A 1 356 ? -9.258 -59.219 -5.477 1 16.62 356 LYS A O 1
ATOM 2842 N N . ILE A 1 357 ? -11.062 -58.656 -4.32 1 16.84 357 ILE A N 1
ATOM 2843 C CA . ILE A 1 357 ? -12.148 -59.062 -5.203 1 16.84 357 ILE A CA 1
ATOM 2844 C C . ILE A 1 357 ? -12 -58.375 -6.559 1 16.84 357 ILE A C 1
ATOM 2846 O O . ILE A 1 357 ? -11.672 -57.188 -6.629 1 16.84 357 ILE A O 1
ATOM 2850 N N . LYS A 1 358 ? -12.57 -58.969 -7.84 1 16.41 358 LYS A N 1
ATOM 2851 C CA . LYS A 1 358 ? -12.516 -59.281 -9.266 1 16.41 358 LYS A CA 1
ATOM 2852 C C . LYS A 1 358 ? -13.188 -58.188 -10.086 1 16.41 358 LYS A C 1
ATOM 2854 O O . LYS A 1 358 ? -12.672 -57.781 -11.133 1 16.41 358 LYS A O 1
ATOM 2859 N N . GLN A 1 359 ? -14.602 -57.781 -10.141 1 16.64 359 GLN A N 1
ATOM 2860 C CA . GLN A 1 359 ? -15.555 -58.062 -11.203 1 16.64 359 GLN A CA 1
ATOM 2861 C C . GLN A 1 359 ? -15.414 -57.094 -12.367 1 16.64 359 GLN A C 1
ATOM 2863 O O . GLN A 1 359 ? -14.984 -55.969 -12.18 1 16.64 359 GLN A O 1
ATOM 2868 N N . ASN A 1 360 ? -16.188 -57.344 -13.805 1 16.5 360 ASN A N 1
ATOM 2869 C CA . ASN A 1 360 ? -16.438 -57.406 -15.242 1 16.5 360 ASN A CA 1
ATOM 2870 C C . ASN A 1 360 ? -17.234 -56.219 -15.742 1 16.5 360 ASN A C 1
ATOM 2872 O O . ASN A 1 360 ? -17.781 -56.25 -16.844 1 16.5 360 ASN A O 1
ATOM 2876 N N . VAL A 1 361 ? -17.609 -55.125 -15.297 1 15.9 361 VAL A N 1
ATOM 2877 C CA . VAL A 1 361 ? -18.906 -54.625 -15.734 1 15.9 361 VAL A CA 1
ATOM 2878 C C . VAL A 1 361 ? -18.828 -54.156 -17.188 1 15.9 361 VAL A C 1
ATOM 2880 O O . VAL A 1 361 ? -17.781 -53.656 -17.625 1 15.9 361 VAL A O 1
ATOM 2883 N N . MET A 1 362 ? -20.109 -53.875 -18.047 1 16.06 362 MET A N 1
ATOM 2884 C CA . MET A 1 362 ? -20.906 -54.031 -19.25 1 16.06 362 MET A CA 1
ATOM 2885 C C . MET A 1 362 ? -20.562 -52.969 -20.281 1 16.06 362 MET A C 1
ATOM 2887 O O . MET A 1 362 ? -20.031 -51.906 -19.922 1 16.06 362 MET A O 1
ATOM 2891 N N . LYS A 1 363 ? -21.25 -52.969 -21.688 1 18.03 363 LYS A N 1
ATOM 2892 C CA . LYS A 1 363 ? -21.531 -53 -23.109 1 18.03 363 LYS A CA 1
ATOM 2893 C C . LYS A 1 363 ? -21.953 -51.625 -23.625 1 18.03 363 LYS A C 1
ATOM 2895 O O . LYS A 1 363 ? -21.422 -51.156 -24.625 1 18.03 363 LYS A O 1
ATOM 2900 N N . LYS A 1 364 ? -23.422 -51.125 -23.812 1 16.38 364 LYS A N 1
ATOM 2901 C CA . LYS A 1 364 ? -24.438 -50.969 -24.859 1 16.38 364 LYS A CA 1
ATOM 2902 C C . LYS A 1 364 ? -24.531 -49.531 -25.312 1 16.38 364 LYS A C 1
ATOM 2904 O O . LYS A 1 364 ? -25.188 -49.219 -26.312 1 16.38 364 LYS A O 1
ATOM 2909 N N . ILE A 1 365 ? -24.562 -48.375 -24.797 1 16.95 365 ILE A N 1
ATOM 2910 C CA . ILE A 1 365 ? -25.719 -47.562 -25.172 1 16.95 365 ILE A CA 1
ATOM 2911 C C . ILE A 1 365 ? -25.469 -46.906 -26.531 1 16.95 365 ILE A C 1
ATOM 2913 O O . ILE A 1 365 ? -24.391 -46.344 -26.766 1 16.95 365 ILE A O 1
ATOM 2917 N N . LEU A 1 366 ? -26.578 -46.75 -27.641 1 17.39 366 LEU A N 1
ATOM 2918 C CA . LEU A 1 366 ? -27.172 -46.656 -28.984 1 17.39 366 LEU A CA 1
ATOM 2919 C C . LEU A 1 366 ? -26.828 -45.344 -29.641 1 17.39 366 LEU A C 1
ATOM 2921 O O . LEU A 1 366 ? -26.422 -44.375 -28.969 1 17.39 366 LEU A O 1
ATOM 2925 N N . PRO A 1 367 ? -27.969 -44.594 -30.609 1 17.12 367 PRO A N 1
ATOM 2926 C CA . PRO A 1 367 ? -28.391 -44.188 -31.938 1 17.12 367 PRO A CA 1
ATOM 2927 C C . PRO A 1 367 ? -28.25 -42.688 -32.156 1 17.12 367 PRO A C 1
ATOM 2929 O O . PRO A 1 367 ? -28.031 -42.25 -33.312 1 17.12 367 PRO A O 1
ATOM 2932 N N . PHE A 1 368 ? -28.688 -41.562 -31.484 1 16.69 368 PHE A N 1
ATOM 2933 C CA . PHE A 1 368 ? -29.781 -40.688 -31.844 1 16.69 368 PHE A CA 1
ATOM 2934 C C . PHE A 1 368 ? -29.328 -39.625 -32.844 1 16.69 368 PHE A C 1
ATOM 2936 O O . PHE A 1 368 ? -30.016 -39.312 -33.812 1 16.69 368 PHE A O 1
ATOM 2943 N N . PHE A 1 369 ? -28.594 -38.312 -32.719 1 16.73 369 PHE A N 1
ATOM 2944 C CA . PHE A 1 369 ? -29.188 -37.062 -33.188 1 16.73 369 PHE A CA 1
ATOM 2945 C C . PHE A 1 369 ? -28.734 -36.781 -34.625 1 16.73 369 PHE A C 1
ATOM 2947 O O . PHE A 1 369 ? -27.578 -36.438 -34.844 1 16.73 369 PHE A O 1
ATOM 2954 N N . LYS A 1 370 ? -29.141 -37.219 -35.844 1 17.08 370 LYS A N 1
ATOM 2955 C CA . LYS A 1 370 ? -29.031 -37.156 -37.281 1 17.08 370 LYS A CA 1
ATOM 2956 C C . LYS A 1 370 ? -29.391 -35.75 -37.812 1 17.08 370 LYS A C 1
ATOM 2958 O O . LYS A 1 370 ? -28.781 -35.25 -38.75 1 17.08 370 LYS A O 1
ATOM 2963 N N . LYS A 1 371 ? -30.797 -35.156 -37.875 1 18.78 371 LYS A N 1
ATOM 2964 C CA . LYS A 1 371 ? -31.703 -34.688 -38.938 1 18.78 371 LYS A CA 1
ATOM 2965 C C . LYS A 1 371 ? -31.203 -33.406 -39.562 1 18.78 371 LYS A C 1
ATOM 2967 O O . LYS A 1 371 ? -31.281 -33.219 -40.781 1 18.78 371 LYS A O 1
ATOM 2972 N N . PHE A 1 372 ? -31.156 -32.156 -39.156 1 17.69 372 PHE A N 1
ATOM 2973 C CA . PHE A 1 372 ? -31.969 -31.078 -39.75 1 17.69 372 PHE A CA 1
ATOM 2974 C C . PHE A 1 372 ? -31.266 -30.453 -40.938 1 17.69 372 PHE A C 1
ATOM 2976 O O . PHE A 1 372 ? -31.812 -29.562 -41.594 1 17.69 372 PHE A O 1
ATOM 2983 N N . ILE A 1 373 ? -30.062 -30.297 -41.594 1 22.16 373 ILE A N 1
ATOM 2984 C CA . ILE A 1 373 ? -30.125 -29.078 -42.375 1 22.16 373 ILE A CA 1
ATOM 2985 C C . ILE A 1 373 ? -30.766 -29.359 -43.719 1 22.16 373 ILE A C 1
ATOM 2987 O O . ILE A 1 373 ? -30.125 -29.938 -44.625 1 22.16 373 ILE A O 1
ATOM 2991 N N . SER A 1 374 ? -32 -29.703 -44.031 1 19.11 374 SER A N 1
ATOM 2992 C CA . SER A 1 374 ? -32.625 -30.094 -45.281 1 19.11 374 SER A CA 1
ATOM 2993 C C . SER A 1 374 ? -32.812 -28.906 -46.219 1 19.11 374 SER A C 1
ATOM 2995 O O . SER A 1 374 ? -32.906 -29.062 -47.438 1 19.11 374 SER A O 1
ATOM 2997 N N . SER A 1 375 ? -33.594 -27.859 -45.844 1 20.61 375 SER A N 1
ATOM 2998 C CA . SER A 1 375 ? -34.594 -27.422 -46.781 1 20.61 375 SER A CA 1
ATOM 2999 C C . SER A 1 375 ? -33.969 -27.016 -48.125 1 20.61 375 SER A C 1
ATOM 3001 O O . SER A 1 375 ? -32.938 -26.328 -48.156 1 20.61 375 SER A O 1
ATOM 3003 N N . LYS A 1 376 ? -34.5 -27.469 -49.312 1 21.58 376 LYS A N 1
ATOM 3004 C CA . LYS A 1 376 ? -34.781 -27.875 -50.688 1 21.58 376 LYS A CA 1
ATOM 3005 C C . LYS A 1 376 ? -35.156 -26.688 -51.562 1 21.58 376 LYS A C 1
ATOM 3007 O O . LYS A 1 376 ? -34.625 -26.5 -52.625 1 21.58 376 LYS A O 1
ATOM 3012 N N . TRP A 1 377 ? -36.562 -26.328 -51.5 1 21 377 TRP A N 1
ATOM 3013 C CA . TRP A 1 377 ? -37.25 -25.891 -52.688 1 21 377 TRP A CA 1
ATOM 3014 C C . TRP A 1 377 ? -36.812 -24.484 -53.125 1 21 377 TRP A C 1
ATOM 3016 O O . TRP A 1 377 ? -36.531 -23.641 -52.25 1 21 377 TRP A O 1
ATOM 3026 N N . MET B 1 1 ? -18.812 7.598 -56.594 1 19.94 1 MET B N 1
ATOM 3027 C CA . MET B 1 1 ? -17.422 7.203 -56.438 1 19.94 1 MET B CA 1
ATOM 3028 C C . MET B 1 1 ? -16.906 7.555 -55.031 1 19.94 1 MET B C 1
ATOM 3030 O O . MET B 1 1 ? -16.594 8.719 -54.75 1 19.94 1 MET B O 1
ATOM 3034 N N . ALA B 1 2 ? -17.359 6.965 -53.938 1 21.8 2 ALA B N 1
ATOM 3035 C CA . ALA B 1 2 ? -17.625 7.242 -52.531 1 21.8 2 ALA B CA 1
ATOM 3036 C C . ALA B 1 2 ? -16.344 7.168 -51.688 1 21.8 2 ALA B C 1
ATOM 3038 O O . ALA B 1 2 ? -15.773 6.09 -51.531 1 21.8 2 ALA B O 1
ATOM 3039 N N . ILE B 1 3 ? -15.375 8.125 -51.781 1 21.28 3 ILE B N 1
ATOM 3040 C CA . ILE B 1 3 ? -13.969 8.172 -51.406 1 21.28 3 ILE B CA 1
ATOM 3041 C C . ILE B 1 3 ? -13.859 8.047 -49.875 1 21.28 3 ILE B C 1
ATOM 3043 O O . ILE B 1 3 ? -14.406 8.875 -49.125 1 21.28 3 ILE B O 1
ATOM 3047 N N . SER B 1 4 ? -13.672 6.836 -49.281 1 21.98 4 SER B N 1
ATOM 3048 C CA . SER B 1 4 ? -13.711 6.316 -47.938 1 21.98 4 SER B CA 1
ATOM 3049 C C . SER B 1 4 ? -12.602 6.914 -47.062 1 21.98 4 SER B C 1
ATOM 3051 O O . SER B 1 4 ? -11.422 6.844 -47.438 1 21.98 4 SER B O 1
ATOM 3053 N N . PRO B 1 5 ? -12.82 8.008 -46.281 1 21.89 5 PRO B N 1
ATOM 3054 C CA . PRO B 1 5 ? -11.789 8.859 -45.656 1 21.89 5 PRO B CA 1
ATOM 3055 C C . PRO B 1 5 ? -10.891 8.094 -44.688 1 21.89 5 PRO B C 1
ATOM 3057 O O . PRO B 1 5 ? -11.375 7.262 -43.906 1 21.89 5 PRO B O 1
ATOM 3060 N N . THR B 1 6 ? -9.602 7.793 -45.031 1 20.12 6 THR B N 1
ATOM 3061 C CA . THR B 1 6 ? -8.445 7.086 -44.5 1 20.12 6 THR B CA 1
ATOM 3062 C C . THR B 1 6 ? -8.016 7.668 -43.156 1 20.12 6 THR B C 1
ATOM 3064 O O . THR B 1 6 ? -7.598 8.828 -43.094 1 20.12 6 THR B O 1
ATOM 3067 N N . MET B 1 7 ? -8.727 7.414 -42.062 1 20.98 7 MET B N 1
ATOM 3068 C CA . MET B 1 7 ? -8.508 7.914 -40.719 1 20.98 7 MET B CA 1
ATOM 3069 C C . MET B 1 7 ? -7.09 7.598 -40.25 1 20.98 7 MET B C 1
ATOM 3071 O O . MET B 1 7 ? -6.73 6.43 -40.094 1 20.98 7 MET B O 1
ATOM 3075 N N . MET B 1 8 ? -6.051 8.305 -40.75 1 19.98 8 MET B N 1
ATOM 3076 C CA . MET B 1 8 ? -4.621 8.195 -40.469 1 19.98 8 MET B CA 1
ATOM 3077 C C . MET B 1 8 ? -4.348 8.242 -38.969 1 19.98 8 MET B C 1
ATOM 3079 O O . MET B 1 8 ? -4.809 9.156 -38.281 1 19.98 8 MET B O 1
ATOM 3083 N N . LEU B 1 9 ? -4.059 7.164 -38.344 1 22.14 9 LEU B N 1
ATOM 3084 C CA . LEU B 1 9 ? -3.623 6.75 -37 1 22.14 9 LEU B CA 1
ATOM 3085 C C . LEU B 1 9 ? -2.424 7.574 -36.562 1 22.14 9 LEU B C 1
ATOM 3087 O O . LEU B 1 9 ? -1.353 7.508 -37.156 1 22.14 9 LEU B O 1
ATOM 3091 N N . ASN B 1 10 ? -2.646 8.852 -36.25 1 21.8 10 ASN B N 1
ATOM 3092 C CA . ASN B 1 10 ? -1.528 9.734 -35.969 1 21.8 10 ASN B CA 1
ATOM 3093 C C . ASN B 1 10 ? -0.674 9.188 -34.812 1 21.8 10 ASN B C 1
ATOM 3095 O O . ASN B 1 10 ? -1.202 8.641 -33.844 1 21.8 10 ASN B O 1
ATOM 3099 N N . ALA B 1 11 ? 0.647 9.016 -34.969 1 21.94 11 ALA B N 1
ATOM 3100 C CA . ALA B 1 11 ? 1.905 8.492 -34.469 1 21.94 11 ALA B CA 1
ATOM 3101 C C . ALA B 1 11 ? 2.236 9.117 -33.094 1 21.94 11 ALA B C 1
ATOM 3103 O O . ALA B 1 11 ? 3.186 8.695 -32.438 1 21.94 11 ALA B O 1
ATOM 3104 N N . ASN B 1 12 ? 1.66 10.25 -32.781 1 23.83 12 ASN B N 1
ATOM 3105 C CA . ASN B 1 12 ? 2.572 11.055 -31.969 1 23.83 12 ASN B CA 1
ATOM 3106 C C . ASN B 1 12 ? 2.633 10.555 -30.531 1 23.83 12 ASN B C 1
ATOM 3108 O O . ASN B 1 12 ? 1.88 11.023 -29.672 1 23.83 12 ASN B O 1
ATOM 3112 N N . TYR B 1 13 ? 2.627 9.305 -30.328 1 23.97 13 TYR B N 1
ATOM 3113 C CA . TYR B 1 13 ? 2.82 8.922 -28.922 1 23.97 13 TYR B CA 1
ATOM 3114 C C . TYR B 1 13 ? 4.184 9.383 -28.422 1 23.97 13 TYR B C 1
ATOM 3116 O O . TYR B 1 13 ? 5.219 8.984 -28.969 1 23.97 13 TYR B O 1
ATOM 3124 N N . PRO B 1 14 ? 4.309 10.633 -27.969 1 25.66 14 PRO B N 1
ATOM 3125 C CA . PRO B 1 14 ? 5.625 11.102 -27.547 1 25.66 14 PRO B CA 1
ATOM 3126 C C . PRO B 1 14 ? 6.312 10.133 -26.578 1 25.66 14 PRO B C 1
ATOM 3128 O O . PRO B 1 14 ? 5.656 9.531 -25.734 1 25.66 14 PRO B O 1
ATOM 3131 N N . PHE B 1 15 ? 7.32 9.477 -27.094 1 23.66 15 PHE B N 1
ATOM 3132 C CA . PHE B 1 15 ? 8.289 8.555 -26.5 1 23.66 15 PHE B CA 1
ATOM 3133 C C . PHE B 1 15 ? 9.016 9.211 -25.328 1 23.66 15 PHE B C 1
ATOM 3135 O O . PHE B 1 15 ? 9.578 10.297 -25.484 1 23.66 15 PHE B O 1
ATOM 3142 N N . PHE B 1 16 ? 8.445 9.102 -24.172 1 25.86 16 PHE B N 1
ATOM 3143 C CA . PHE B 1 16 ? 9.219 9.352 -22.953 1 25.86 16 PHE B CA 1
ATOM 3144 C C . PHE B 1 16 ? 10.625 8.781 -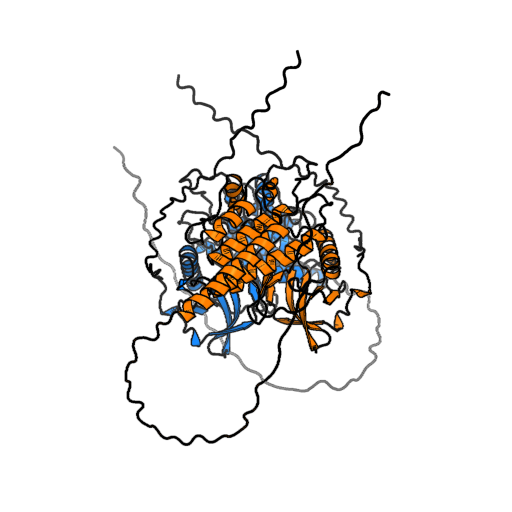23.094 1 25.86 16 PHE B C 1
ATOM 3146 O O . PHE B 1 16 ? 10.812 7.559 -23.109 1 25.86 16 PHE B O 1
ATOM 3153 N N . MET B 1 17 ? 11.391 9.312 -24 1 24.33 17 MET B N 1
ATOM 3154 C CA . MET B 1 17 ? 12.781 8.875 -23.984 1 24.33 17 MET B CA 1
ATOM 3155 C C . MET B 1 17 ? 13.445 9.164 -22.641 1 24.33 17 MET B C 1
ATOM 3157 O O . MET B 1 17 ? 13.695 10.328 -22.312 1 24.33 17 MET B O 1
ATOM 3161 N N . SER B 1 18 ? 12.891 8.812 -21.547 1 25.95 18 SER B N 1
ATOM 3162 C CA . SER B 1 18 ? 13.875 8.82 -20.469 1 25.95 18 SER B CA 1
ATOM 3163 C C . SER B 1 18 ? 15.211 8.242 -20.938 1 25.95 18 SER B C 1
ATOM 3165 O O . SER B 1 18 ? 15.234 7.27 -21.703 1 25.95 18 SER B O 1
ATOM 3167 N N . ALA B 1 19 ? 16.203 9.188 -21.031 1 25.36 19 ALA B N 1
ATOM 3168 C CA . ALA B 1 19 ? 17.609 8.781 -21.156 1 25.36 19 ALA B CA 1
ATOM 3169 C C . ALA B 1 19 ? 17.938 7.695 -20.141 1 25.36 19 ALA B C 1
ATOM 3171 O O . ALA B 1 19 ? 18.375 7.992 -19.031 1 25.36 19 ALA B O 1
ATOM 3172 N N . PHE B 1 20 ? 17.062 6.914 -19.719 1 27.98 20 PHE B N 1
ATOM 3173 C CA . PHE B 1 20 ? 17.734 5.848 -18.984 1 27.98 20 PHE B CA 1
ATOM 3174 C C . PHE B 1 20 ? 18.797 5.184 -19.859 1 27.98 20 PHE B C 1
ATOM 3176 O O . PHE B 1 20 ? 18.484 4.543 -20.859 1 27.98 20 PHE B O 1
ATOM 3183 N N . GLY B 1 21 ? 19.969 5.914 -20.125 1 25.72 21 GLY B N 1
ATOM 3184 C CA . GLY B 1 21 ? 21.125 5.18 -20.609 1 25.72 21 GLY B CA 1
ATOM 3185 C C . GLY B 1 21 ? 21.219 3.77 -20.062 1 25.72 21 GLY B C 1
ATOM 3186 O O . GLY B 1 21 ? 20.859 3.523 -18.906 1 25.72 21 GLY B O 1
ATOM 3187 N N . SER B 1 22 ? 20.984 2.836 -20.906 1 27.94 22 SER B N 1
ATOM 3188 C CA . SER B 1 22 ? 21.234 1.401 -20.812 1 27.94 22 SER B CA 1
ATOM 3189 C C . SER B 1 22 ? 22.594 1.122 -20.188 1 27.94 22 SER B C 1
ATOM 3191 O O . SER B 1 22 ? 23.469 0.527 -20.828 1 27.94 22 SER B O 1
ATOM 3193 N N . ASP B 1 23 ? 23.266 1.983 -19.469 1 27.77 23 ASP B N 1
ATOM 3194 C CA . ASP B 1 23 ? 24.516 1.271 -19.172 1 27.77 23 ASP B CA 1
ATOM 3195 C C . ASP B 1 23 ? 24.219 -0.07 -18.5 1 27.77 23 ASP B C 1
ATOM 3197 O O . ASP B 1 23 ? 23.672 -0.111 -17.406 1 27.77 23 ASP B O 1
ATOM 3201 N N . ASP B 1 24 ? 23.812 -1.088 -19.234 1 29.41 24 ASP B N 1
ATOM 3202 C CA . ASP B 1 24 ? 23.844 -2.529 -19 1 29.41 24 ASP B CA 1
ATOM 3203 C C . ASP B 1 24 ? 25.078 -2.926 -18.188 1 29.41 24 ASP B C 1
ATOM 3205 O O . ASP B 1 24 ? 25.547 -4.066 -18.266 1 29.41 24 ASP B O 1
ATOM 3209 N N . ASN B 1 25 ? 26.016 -2.012 -17.953 1 29.66 25 ASN B N 1
ATOM 3210 C CA . ASN B 1 25 ? 27.109 -2.709 -17.281 1 29.66 25 ASN B CA 1
ATOM 3211 C C . ASN B 1 25 ? 26.609 -3.467 -16.047 1 29.66 25 ASN B C 1
ATOM 3213 O O . ASN B 1 25 ? 26.156 -2.857 -15.078 1 29.66 25 ASN B O 1
ATOM 3217 N N . ASN B 1 26 ? 25.953 -4.613 -16.25 1 32 26 ASN B N 1
ATOM 3218 C CA . ASN B 1 26 ? 25.844 -5.723 -15.305 1 32 26 ASN B CA 1
ATOM 3219 C C . ASN B 1 26 ? 27.078 -5.84 -14.43 1 32 26 ASN B C 1
ATOM 3221 O O . ASN B 1 26 ? 27.734 -6.887 -14.406 1 32 26 ASN B O 1
ATOM 3225 N N . ASP B 1 27 ? 28 -4.906 -14.5 1 30.95 27 ASP B N 1
ATOM 3226 C CA . ASP B 1 27 ? 28.984 -5.23 -13.484 1 30.95 27 ASP B CA 1
ATOM 3227 C C . ASP B 1 27 ? 28.328 -5.52 -12.133 1 30.95 27 ASP B C 1
ATOM 3229 O O . ASP B 1 27 ? 27.766 -4.621 -11.508 1 30.95 27 ASP B O 1
ATOM 3233 N N . GLU B 1 28 ? 27.641 -6.668 -11.945 1 35.97 28 GLU B N 1
ATOM 3234 C CA . GLU B 1 28 ? 27.516 -7.328 -10.648 1 35.97 28 GLU B CA 1
ATOM 3235 C C . GLU B 1 28 ? 28.641 -6.93 -9.711 1 35.97 28 GLU B C 1
ATOM 3237 O O . GLU B 1 28 ? 29.219 -7.777 -9.023 1 35.97 28 GLU B O 1
ATOM 3242 N N . SER B 1 29 ? 29.516 -6.074 -10.18 1 34.28 29 SER B N 1
ATOM 3243 C CA . SER B 1 29 ? 30.516 -5.781 -9.148 1 34.28 29 SER B CA 1
ATOM 3244 C C . SER B 1 29 ? 29.844 -5.625 -7.781 1 34.28 29 SER B C 1
ATOM 3246 O O . SER B 1 29 ? 28.688 -5.219 -7.688 1 34.28 29 SER B O 1
ATOM 3248 N N . ASP B 1 30 ? 30.156 -6.418 -6.816 1 40.31 30 ASP B N 1
ATOM 3249 C CA . ASP B 1 30 ? 30.062 -6.297 -5.363 1 40.31 30 ASP B CA 1
ATOM 3250 C C . ASP B 1 30 ? 29.859 -4.84 -4.945 1 40.31 30 ASP B C 1
ATOM 3252 O O . ASP B 1 30 ? 30.812 -4.172 -4.527 1 40.31 30 ASP B O 1
ATOM 3256 N N . ASN B 1 31 ? 29.391 -3.967 -5.727 1 47.09 31 ASN B N 1
ATOM 3257 C CA . ASN B 1 31 ? 29.469 -2.518 -5.574 1 47.09 31 ASN B CA 1
ATOM 3258 C C . ASN B 1 31 ? 28.875 -2.062 -4.242 1 47.09 31 ASN B C 1
ATOM 3260 O O . ASN B 1 31 ? 27.672 -2.139 -4.035 1 47.09 31 ASN B O 1
ATOM 3264 N N . GLN B 1 32 ? 29.5 -2.355 -3.191 1 64.06 32 GLN B N 1
ATOM 3265 C CA . GLN B 1 32 ? 29.359 -1.903 -1.81 1 64.06 32 GLN B CA 1
ATOM 3266 C C . GLN B 1 32 ? 28.953 -0.434 -1.749 1 64.06 32 GLN B C 1
ATOM 3268 O O . GLN B 1 32 ? 29.672 0.437 -2.242 1 64.06 32 GLN B O 1
ATOM 3273 N N . PHE B 1 33 ? 27.609 -0.12 -1.811 1 85.94 33 PHE B N 1
ATOM 3274 C CA . PHE B 1 33 ? 27.172 1.237 -1.516 1 85.94 33 PHE B CA 1
ATOM 3275 C C . PHE B 1 33 ? 27.828 1.761 -0.249 1 85.94 33 PHE B C 1
ATOM 3277 O O . PHE B 1 33 ? 27.781 1.116 0.8 1 85.94 33 PHE B O 1
ATOM 3284 N N . ASP B 1 34 ? 28.625 2.764 -0.402 1 90.38 34 ASP B N 1
ATOM 3285 C CA . ASP B 1 34 ? 29.297 3.354 0.746 1 90.38 34 ASP B CA 1
ATOM 3286 C C . ASP B 1 34 ? 28.438 4.418 1.412 1 90.38 34 ASP B C 1
ATOM 3288 O O . ASP B 1 34 ? 28.406 5.566 0.967 1 90.38 34 ASP B O 1
ATOM 3292 N N . PHE B 1 35 ? 27.828 4.023 2.426 1 93.81 35 PHE B N 1
ATOM 3293 C CA . PHE B 1 35 ? 26.938 4.938 3.145 1 93.81 35 PHE B CA 1
ATOM 3294 C C . PHE B 1 35 ? 27.75 6.047 3.818 1 93.81 35 PHE B C 1
ATOM 3296 O O . PHE B 1 35 ? 28.812 5.793 4.387 1 93.81 35 PHE B O 1
ATOM 3303 N N . ASN B 1 36 ? 27.281 7.289 3.656 1 93.25 36 ASN B N 1
ATOM 3304 C CA . ASN B 1 36 ? 27.828 8.438 4.363 1 93.25 36 ASN B CA 1
ATOM 3305 C C . ASN B 1 36 ? 26.984 8.82 5.57 1 93.25 36 ASN B C 1
ATOM 3307 O O . ASN B 1 36 ? 26.391 9.891 5.598 1 93.25 36 ASN B O 1
ATOM 3311 N N . ILE B 1 37 ? 26.938 7.953 6.508 1 95.12 37 ILE B N 1
ATOM 3312 C CA . ILE B 1 37 ? 26.188 8.141 7.746 1 95.12 37 ILE B CA 1
ATOM 3313 C C . ILE B 1 37 ? 27.125 8.039 8.938 1 95.12 37 ILE B C 1
ATOM 3315 O O . ILE B 1 37 ? 27.891 7.074 9.062 1 95.12 37 ILE B O 1
ATOM 3319 N N . SER B 1 38 ? 27.094 9.062 9.742 1 95.06 38 SER B N 1
ATOM 3320 C CA . SER B 1 38 ? 27.969 9.102 10.914 1 95.06 38 SER B CA 1
ATOM 3321 C C . SER B 1 38 ? 27.703 7.934 11.852 1 95.06 38 SER B C 1
ATOM 3323 O O . SER B 1 38 ? 26.547 7.527 12.023 1 95.06 38 SER B O 1
ATOM 3325 N N . ARG B 1 39 ? 28.672 7.473 12.531 1 94.19 39 ARG B N 1
ATOM 3326 C CA . ARG B 1 39 ? 28.578 6.324 13.422 1 94.19 39 ARG B CA 1
ATOM 3327 C C . ARG B 1 39 ? 27.688 6.637 14.625 1 94.19 39 ARG B C 1
ATOM 3329 O O . ARG B 1 39 ? 27.062 5.738 15.18 1 94.19 39 ARG B O 1
ATOM 3336 N N . GLU B 1 40 ? 27.641 7.863 14.922 1 95.44 40 GLU B N 1
ATOM 3337 C CA . GLU B 1 40 ? 26.859 8.273 16.078 1 95.44 40 GLU B CA 1
ATOM 3338 C C . GLU B 1 40 ? 25.359 8.062 15.844 1 95.44 40 GLU B C 1
ATOM 3340 O O . GLU B 1 40 ? 24.578 8.008 16.797 1 95.44 40 GLU B O 1
ATOM 3345 N N . LEU B 1 41 ? 25.031 8 14.562 1 97.31 41 LEU B N 1
ATOM 3346 C CA . LEU B 1 41 ? 23.625 7.844 14.195 1 97.31 41 LEU B CA 1
ATOM 3347 C C . LEU B 1 41 ? 23.25 6.371 14.125 1 97.31 41 LEU B C 1
ATOM 3349 O O . LEU B 1 41 ? 22.062 6.035 13.984 1 97.31 41 LEU B O 1
ATOM 3353 N N . LEU B 1 42 ? 24.219 5.465 14.234 1 97.81 42 LEU B N 1
ATOM 3354 C CA . LEU B 1 42 ? 23.984 4.043 14.016 1 97.81 42 LEU B CA 1
ATOM 3355 C C . LEU B 1 42 ? 23.719 3.326 15.336 1 97.81 42 LEU B C 1
ATOM 3357 O O . LEU B 1 42 ? 24.359 3.621 16.344 1 97.81 42 LEU B O 1
ATOM 3361 N N . LEU B 1 43 ? 22.797 2.469 15.312 1 97.81 43 LEU B N 1
ATOM 3362 C CA . LEU B 1 43 ? 22.438 1.63 16.453 1 97.81 43 LEU B CA 1
ATOM 3363 C C . LEU B 1 43 ? 22.953 0.205 16.266 1 97.81 43 LEU B C 1
ATOM 3365 O O . LEU B 1 43 ? 23.25 -0.208 15.133 1 97.81 43 LEU B O 1
ATOM 3369 N N . ASN B 1 44 ? 23.047 -0.508 17.406 1 97.12 44 ASN B N 1
ATOM 3370 C CA . ASN B 1 44 ? 23.297 -1.945 17.359 1 97.12 44 ASN B CA 1
ATOM 3371 C C . ASN B 1 44 ? 22.016 -2.727 17.062 1 97.12 44 ASN B C 1
ATOM 3373 O O . ASN B 1 44 ? 21.062 -2.676 17.844 1 97.12 44 ASN B O 1
ATOM 3377 N N . PRO B 1 45 ? 22.016 -3.387 15.93 1 96.31 45 PRO B N 1
ATOM 3378 C CA . PRO B 1 45 ? 20.812 -4.125 15.562 1 96.31 45 PRO B CA 1
ATOM 3379 C C . PRO B 1 45 ? 20.359 -5.102 16.656 1 96.31 45 PRO B C 1
ATOM 3381 O O . PRO B 1 45 ? 19.172 -5.375 16.781 1 96.31 45 PRO B O 1
ATOM 3384 N N . LYS B 1 46 ? 21.219 -5.602 17.453 1 96.06 46 LYS B N 1
ATOM 3385 C CA . LYS B 1 46 ? 20.906 -6.559 18.516 1 96.06 46 LYS B CA 1
ATOM 3386 C C . LYS B 1 46 ? 20.078 -5.91 19.609 1 96.06 46 LYS B C 1
ATOM 3388 O O . LYS B 1 46 ? 19.422 -6.609 20.391 1 96.06 46 LYS B O 1
ATOM 3393 N N . ASP B 1 47 ? 20.156 -4.641 19.656 1 97.25 47 ASP B N 1
ATOM 3394 C CA . ASP B 1 47 ? 19.438 -3.908 20.703 1 97.25 47 ASP B CA 1
ATOM 3395 C C . ASP B 1 47 ? 18 -3.59 20.25 1 97.25 47 ASP B C 1
ATOM 3397 O O . ASP B 1 47 ? 17.234 -2.998 21.016 1 97.25 47 ASP B O 1
ATOM 3401 N N . ILE B 1 48 ? 17.641 -3.914 19.047 1 97.31 48 ILE B N 1
ATOM 3402 C CA . ILE B 1 48 ? 16.328 -3.582 18.5 1 97.31 48 ILE B CA 1
ATOM 3403 C C . ILE B 1 48 ? 15.461 -4.836 18.438 1 97.31 48 ILE B C 1
ATOM 3405 O O . ILE B 1 48 ? 15.805 -5.805 17.75 1 97.31 48 ILE B O 1
ATOM 3409 N N . MET B 1 49 ? 14.398 -4.777 19.141 1 96.06 49 MET B N 1
ATOM 3410 C CA . MET B 1 49 ? 13.422 -5.863 19.094 1 96.06 49 MET B CA 1
ATOM 3411 C C . MET B 1 49 ? 12.211 -5.465 18.25 1 96.06 49 MET B C 1
ATOM 3413 O O . MET B 1 49 ? 11.625 -4.402 18.469 1 96.06 49 MET B O 1
ATOM 3417 N N . ARG B 1 50 ? 11.875 -6.352 17.328 1 93.38 50 ARG B N 1
ATOM 3418 C CA . ARG B 1 50 ? 10.734 -6.098 16.469 1 93.38 50 ARG B CA 1
ATOM 3419 C C . ARG B 1 50 ? 9.484 -6.805 16.984 1 93.38 50 ARG B C 1
ATOM 3421 O O . ARG B 1 50 ? 9.547 -7.965 17.391 1 93.38 50 ARG B O 1
ATOM 3428 N N . GLY B 1 51 ? 8.391 -6.078 17.031 1 92.81 51 GLY B N 1
ATOM 3429 C CA . GLY B 1 51 ? 7.098 -6.633 17.406 1 92.81 51 GLY B CA 1
ATOM 3430 C C . GLY B 1 51 ? 6.133 -6.719 16.234 1 92.81 51 GLY B C 1
ATOM 3431 O O . GLY B 1 51 ? 6.477 -7.246 15.18 1 92.81 51 GLY B O 1
ATOM 3432 N N . GLU B 1 52 ? 4.953 -6.301 16.453 1 91.88 52 GLU B N 1
ATOM 3433 C CA . GLU B 1 52 ? 3.891 -6.422 15.453 1 91.88 52 GLU B CA 1
ATOM 3434 C C . GLU B 1 52 ? 4.066 -5.402 14.328 1 91.88 52 GLU B C 1
ATOM 3436 O O . GLU B 1 52 ? 4.543 -4.289 14.562 1 91.88 52 GLU B O 1
ATOM 3441 N N . MET B 1 53 ? 3.615 -5.812 13.164 1 91.75 53 MET B N 1
ATOM 3442 C CA . MET B 1 53 ? 3.607 -4.91 12.016 1 91.75 53 MET B CA 1
ATOM 3443 C C . MET B 1 53 ? 2.551 -3.822 12.188 1 91.75 53 MET B C 1
ATOM 3445 O O . MET B 1 53 ? 1.427 -4.105 12.609 1 91.75 53 MET B O 1
ATOM 3449 N N . ILE B 1 54 ? 2.889 -2.564 11.875 1 91.44 54 ILE B N 1
ATOM 3450 C CA . ILE B 1 54 ? 1.915 -1.493 12.062 1 91.44 54 ILE B CA 1
ATOM 3451 C C . ILE B 1 54 ? 1.719 -0.738 10.75 1 91.44 54 ILE B C 1
ATOM 3453 O O . ILE B 1 54 ? 0.831 0.11 10.641 1 91.44 54 ILE B O 1
ATOM 3457 N N . GLY B 1 55 ? 2.557 -1.026 9.82 1 87.62 55 GLY B N 1
ATOM 3458 C CA . GLY B 1 55 ? 2.398 -0.385 8.531 1 87.62 55 GLY B CA 1
ATOM 3459 C C . GLY B 1 55 ? 3.182 -1.069 7.426 1 87.62 55 GLY B C 1
ATOM 3460 O O . GLY B 1 55 ? 4.234 -1.66 7.676 1 87.62 55 GLY B O 1
ATOM 3461 N N . GLU B 1 56 ? 2.602 -0.984 6.262 1 83.75 56 GLU B N 1
ATOM 3462 C CA . GLU B 1 56 ? 3.285 -1.516 5.086 1 83.75 56 GLU B CA 1
ATOM 3463 C C . GLU B 1 56 ? 3.176 -0.556 3.904 1 83.75 56 GLU B C 1
ATOM 3465 O O . GLU B 1 56 ? 2.074 -0.155 3.521 1 83.75 56 GLU B O 1
ATOM 3470 N N . GLY B 1 57 ? 4.344 -0.201 3.477 1 75.31 57 GLY B N 1
ATOM 3471 C CA . GLY B 1 57 ? 4.391 0.648 2.297 1 75.31 57 GLY B CA 1
ATOM 3472 C C . GLY B 1 57 ? 4.965 -0.052 1.079 1 75.31 57 GLY B C 1
ATOM 3473 O O . GLY B 1 57 ? 5.09 -1.278 1.062 1 75.31 57 GLY B O 1
ATOM 3474 N N . GLY B 1 58 ? 5.227 0.651 0.03 1 69.62 58 GLY B N 1
ATOM 3475 C CA . GLY B 1 58 ? 5.711 0.081 -1.218 1 69.62 58 GLY B CA 1
ATOM 3476 C C . GLY B 1 58 ? 7.066 -0.585 -1.083 1 69.62 58 GLY B C 1
ATOM 3477 O O . GLY B 1 58 ? 7.309 -1.641 -1.674 1 69.62 58 GLY B O 1
ATOM 3478 N N . ASN B 1 59 ? 7.941 0.022 -0.292 1 77.75 59 ASN B N 1
ATOM 3479 C CA . ASN B 1 59 ? 9.289 -0.537 -0.235 1 77.75 59 ASN B CA 1
ATOM 3480 C C . ASN B 1 59 ? 9.773 -0.684 1.204 1 77.75 59 ASN B C 1
ATOM 3482 O O . ASN B 1 59 ? 10.977 -0.74 1.455 1 77.75 59 ASN B O 1
ATOM 3486 N N . SER B 1 60 ? 8.836 -0.61 2.086 1 89.94 60 SER B N 1
ATOM 3487 C CA . SER B 1 60 ? 9.242 -0.743 3.48 1 89.94 60 SER B CA 1
ATOM 3488 C C . SER B 1 60 ? 8.109 -1.298 4.336 1 89.94 60 SER B C 1
ATOM 3490 O O . SER B 1 60 ? 6.941 -1.257 3.936 1 89.94 60 SER B O 1
ATOM 3492 N N . ILE B 1 61 ? 8.477 -1.786 5.406 1 90.75 61 ILE B N 1
ATOM 3493 C CA . ILE B 1 61 ? 7.543 -2.264 6.422 1 90.75 61 ILE B CA 1
ATOM 3494 C C . ILE B 1 61 ? 7.887 -1.628 7.77 1 90.75 61 ILE B C 1
ATOM 3496 O O . ILE B 1 61 ? 9.062 -1.495 8.117 1 90.75 61 ILE B O 1
ATOM 3500 N N . VAL B 1 62 ? 6.867 -1.238 8.5 1 94.62 62 VAL B N 1
ATOM 3501 C CA . VAL B 1 62 ? 7.086 -0.605 9.797 1 94.62 62 VAL B CA 1
ATOM 3502 C C . VAL B 1 62 ? 6.555 -1.509 10.906 1 94.62 62 VAL B C 1
ATOM 3504 O O . VAL B 1 62 ? 5.441 -2.027 10.82 1 94.62 62 VAL B O 1
ATOM 3507 N N . TYR B 1 63 ? 7.391 -1.669 11.938 1 95.62 63 TYR B N 1
ATOM 3508 C CA . TYR B 1 63 ? 7.051 -2.492 13.094 1 95.62 63 TYR B CA 1
ATOM 3509 C C . TYR B 1 63 ? 7.062 -1.668 14.375 1 95.62 63 TYR B C 1
ATOM 3511 O O . TYR B 1 63 ? 7.848 -0.726 14.508 1 95.62 63 TYR B O 1
ATOM 3519 N N . LYS B 1 64 ? 6.145 -2.123 15.234 1 96 64 LYS B N 1
ATOM 3520 C CA . LYS B 1 64 ? 6.375 -1.751 16.625 1 96 64 LYS B CA 1
ATOM 3521 C C . LYS B 1 64 ? 7.578 -2.494 17.203 1 96 64 LYS B C 1
ATOM 3523 O O . LYS B 1 64 ? 7.781 -3.674 16.922 1 96 64 LYS B O 1
ATOM 3528 N N . GLY B 1 65 ? 8.344 -1.751 17.984 1 96.75 65 GLY B N 1
ATOM 3529 C CA . GLY B 1 65 ? 9.508 -2.389 18.578 1 96.75 65 GLY B CA 1
ATOM 3530 C C . GLY B 1 65 ? 9.93 -1.765 19.891 1 96.75 65 GLY B C 1
ATOM 3531 O O . GLY B 1 65 ? 9.188 -0.971 20.469 1 96.75 65 GLY B O 1
ATOM 3532 N N . ARG B 1 66 ? 11.062 -2.299 20.359 1 97.62 66 ARG B N 1
ATOM 3533 C CA . ARG B 1 66 ? 11.695 -1.784 21.578 1 97.62 66 ARG B CA 1
ATOM 3534 C C . ARG B 1 66 ? 13.203 -1.679 21.406 1 97.62 66 ARG B C 1
ATOM 3536 O O . ARG B 1 66 ? 13.828 -2.555 20.797 1 97.62 66 ARG B O 1
ATOM 3543 N N . LEU B 1 67 ? 13.695 -0.572 21.828 1 97.5 67 LEU B N 1
ATOM 3544 C CA . LEU B 1 67 ? 15.148 -0.398 21.891 1 97.5 67 LEU B CA 1
ATOM 3545 C C . LEU B 1 67 ? 15.68 -0.801 23.25 1 97.5 67 LEU B C 1
ATOM 3547 O O . LEU B 1 67 ? 15.195 -0.319 24.281 1 97.5 67 LEU B O 1
ATOM 3551 N N . LYS B 1 68 ? 16.625 -1.717 23.312 1 96.25 68 LYS B N 1
ATOM 3552 C CA . LYS B 1 68 ? 17.203 -2.248 24.531 1 96.25 68 LYS B CA 1
ATOM 3553 C C . LYS B 1 68 ? 16.125 -2.811 25.453 1 96.25 68 LYS B C 1
ATOM 3555 O O . LYS B 1 68 ? 16.172 -2.605 26.672 1 96.25 68 LYS B O 1
ATOM 3560 N N . ASN B 1 69 ? 15.094 -3.23 24.922 1 91.12 69 ASN B N 1
ATOM 3561 C CA . ASN B 1 69 ? 13.961 -3.9 25.562 1 91.12 69 ASN B CA 1
ATOM 3562 C C . ASN B 1 69 ? 13.203 -2.953 26.484 1 91.12 69 ASN B C 1
ATOM 3564 O O . ASN B 1 69 ? 12.445 -3.396 27.344 1 91.12 69 ASN B O 1
ATOM 3568 N N . ILE B 1 70 ? 13.336 -1.699 26.281 1 92.62 70 ILE B N 1
ATOM 3569 C CA . ILE B 1 70 ? 12.742 -0.77 27.234 1 92.62 70 ILE B CA 1
ATOM 3570 C C . ILE B 1 70 ? 11.969 0.314 26.484 1 92.62 70 ILE B C 1
ATOM 3572 O O . ILE B 1 70 ? 10.773 0.494 26.719 1 92.62 70 ILE B O 1
ATOM 3576 N N . VAL B 1 71 ? 12.617 1.004 25.641 1 96.19 71 VAL B N 1
ATOM 3577 C CA . VAL B 1 71 ? 12.07 2.201 25.016 1 96.19 71 VAL B CA 1
ATOM 3578 C C . VAL B 1 71 ? 11.227 1.808 23.797 1 96.19 71 VAL B C 1
ATOM 3580 O O . VAL B 1 71 ? 11.742 1.217 22.844 1 96.19 71 VAL B O 1
ATOM 3583 N N . PRO B 1 72 ? 9.938 2.104 23.812 1 97.5 72 PRO B N 1
ATOM 3584 C CA . PRO B 1 72 ? 9.133 1.834 22.609 1 97.5 72 PRO B CA 1
ATOM 3585 C C . PRO B 1 72 ? 9.578 2.654 21.406 1 97.5 72 PRO B C 1
ATOM 3587 O O . PRO B 1 72 ? 9.82 3.857 21.531 1 97.5 72 PRO B O 1
ATOM 3590 N N . VAL B 1 73 ? 9.719 2 20.297 1 98.38 73 VAL B N 1
ATOM 3591 C CA . VAL B 1 73 ? 10.164 2.662 19.062 1 98.38 73 VAL B CA 1
ATOM 3592 C C . VAL B 1 73 ? 9.398 2.105 17.875 1 98.38 73 VAL B C 1
ATOM 3594 O O . VAL B 1 73 ? 8.742 1.066 17.969 1 98.38 73 VAL B O 1
ATOM 3597 N N . ALA B 1 74 ? 9.328 2.854 16.797 1 97.94 74 ALA B N 1
ATOM 3598 C CA . ALA B 1 74 ? 8.914 2.359 15.492 1 97.94 74 ALA B CA 1
ATOM 3599 C C . ALA B 1 74 ? 10.125 1.997 14.633 1 97.94 74 ALA B C 1
ATOM 3601 O O . ALA B 1 74 ? 11.086 2.766 14.547 1 97.94 74 ALA B O 1
ATOM 3602 N N . VAL B 1 75 ? 10.062 0.826 14.062 1 97.88 75 VAL B N 1
ATOM 3603 C CA . VAL B 1 75 ? 11.18 0.324 13.266 1 97.88 75 VAL B CA 1
ATOM 3604 C C . VAL B 1 75 ? 10.758 0.171 11.812 1 97.88 75 VAL B C 1
ATOM 3606 O O . VAL B 1 75 ? 9.984 -0.73 11.477 1 97.88 75 VAL B O 1
ATOM 3609 N N . LYS B 1 76 ? 11.234 1.044 10.93 1 96.44 76 LYS B N 1
ATOM 3610 C CA . LYS B 1 76 ? 11.016 0.948 9.492 1 96.44 76 LYS B CA 1
ATOM 3611 C C . LYS B 1 76 ? 12.117 0.145 8.812 1 96.44 76 LYS B C 1
ATOM 3613 O O . LYS B 1 76 ? 13.297 0.5 8.906 1 96.44 76 LYS B O 1
ATOM 3618 N N . ILE B 1 77 ? 11.797 -0.922 8.18 1 96.25 77 ILE B N 1
ATOM 3619 C CA . ILE B 1 77 ? 12.766 -1.776 7.504 1 96.25 77 ILE B CA 1
ATOM 3620 C C . ILE B 1 77 ? 12.578 -1.659 5.992 1 96.25 77 ILE B C 1
ATOM 3622 O O . ILE B 1 77 ? 11.492 -1.919 5.469 1 96.25 77 ILE B O 1
ATOM 3626 N N . VAL B 1 78 ? 13.625 -1.285 5.328 1 94.12 78 VAL B N 1
ATOM 3627 C CA . VAL B 1 78 ? 13.609 -1.179 3.873 1 94.12 78 VAL B CA 1
ATOM 3628 C C . VAL B 1 78 ? 13.617 -2.572 3.252 1 94.12 78 VAL B C 1
ATOM 3630 O O . VAL B 1 78 ? 14.352 -3.455 3.703 1 94.12 78 VAL B O 1
ATOM 3633 N N . GLN B 1 79 ? 12.836 -2.754 2.281 1 89.56 79 GLN B N 1
ATOM 3634 C CA . GLN B 1 79 ? 12.766 -4.047 1.606 1 89.56 79 GLN B CA 1
ATOM 3635 C C . GLN B 1 79 ? 13.586 -4.035 0.315 1 89.56 79 GLN B C 1
ATOM 3637 O O . GLN B 1 79 ? 13.656 -3.014 -0.371 1 89.56 79 GLN B O 1
ATOM 3642 N N . PRO B 1 80 ? 14.219 -5.125 -0.036 1 89.75 80 PRO B N 1
ATOM 3643 C CA . PRO B 1 80 ? 14.25 -6.426 0.637 1 89.75 80 PRO B CA 1
ATOM 3644 C C . PRO B 1 80 ? 14.984 -6.387 1.973 1 89.75 80 PRO B C 1
ATOM 3646 O O . PRO B 1 80 ? 15.805 -5.488 2.203 1 89.75 80 PRO B O 1
ATOM 3649 N N . GLY B 1 81 ? 14.781 -7.395 2.811 1 88.56 81 GLY B N 1
ATOM 3650 C CA . GLY B 1 81 ? 15.227 -7.387 4.191 1 88.56 81 GLY B CA 1
ATOM 3651 C C . GLY B 1 81 ? 16.734 -7.367 4.328 1 88.56 81 GLY B C 1
ATOM 3652 O O . GLY B 1 81 ? 17.281 -6.766 5.258 1 88.56 81 GLY B O 1
ATOM 3653 N N . LYS B 1 82 ? 17.406 -7.945 3.445 1 92 82 LYS B N 1
ATOM 3654 C CA . LYS B 1 82 ? 18.859 -7.961 3.484 1 92 82 LYS B CA 1
ATOM 3655 C C . LYS B 1 82 ? 19.438 -6.75 2.758 1 92 82 LYS B C 1
ATOM 3657 O O . LYS B 1 82 ? 19.078 -6.473 1.612 1 92 82 LYS B O 1
ATOM 3662 N N . THR B 1 83 ? 20.359 -6.09 3.451 1 93.75 83 THR B N 1
ATOM 3663 C CA . THR B 1 83 ? 20.953 -4.871 2.91 1 93.75 83 THR B CA 1
ATOM 3664 C C . THR B 1 83 ? 21.562 -5.129 1.54 1 93.75 83 THR B C 1
ATOM 3666 O O . THR B 1 83 ? 21.438 -4.316 0.625 1 93.75 83 THR B O 1
ATOM 3669 N N . SER B 1 84 ? 22.219 -6.227 1.36 1 91.5 84 SER B N 1
ATOM 3670 C CA . SER B 1 84 ? 22.922 -6.543 0.122 1 91.5 84 SER B CA 1
ATOM 3671 C C . SER B 1 84 ? 21.953 -6.645 -1.053 1 91.5 84 SER B C 1
ATOM 3673 O O . SER B 1 84 ? 22.344 -6.426 -2.203 1 91.5 84 SER B O 1
ATOM 3675 N N . ALA B 1 85 ? 20.734 -6.887 -0.749 1 90.62 85 ALA B N 1
ATOM 3676 C CA . ALA B 1 85 ? 19.75 -7.094 -1.805 1 90.62 85 ALA B CA 1
ATOM 3677 C C . ALA B 1 85 ? 19.031 -5.793 -2.152 1 90.62 85 ALA B C 1
ATOM 3679 O O . ALA B 1 85 ? 18.328 -5.715 -3.156 1 90.62 85 ALA B O 1
ATOM 3680 N N . VAL B 1 86 ? 19.188 -4.805 -1.347 1 91.5 86 VAL B N 1
ATOM 3681 C CA . VAL B 1 86 ? 18.516 -3.531 -1.562 1 91.5 86 VAL B CA 1
ATOM 3682 C C . VAL B 1 86 ? 19.141 -2.811 -2.754 1 91.5 86 VAL B C 1
ATOM 3684 O O . VAL B 1 86 ? 20.359 -2.807 -2.914 1 91.5 86 VAL B O 1
ATOM 3687 N N . SER B 1 87 ? 18.344 -2.221 -3.596 1 85.12 87 SER B N 1
ATOM 3688 C CA . SER B 1 87 ? 18.812 -1.518 -4.781 1 85.12 87 SER B CA 1
ATOM 3689 C C . SER B 1 87 ? 19.609 -0.277 -4.402 1 85.12 87 SER B C 1
ATOM 3691 O O . SER B 1 87 ? 19.453 0.262 -3.307 1 85.12 87 SER B O 1
ATOM 3693 N N . ILE B 1 88 ? 20.422 0.211 -5.262 1 87.69 88 ILE B N 1
ATOM 3694 C CA . ILE B 1 88 ? 21.234 1.407 -5.047 1 87.69 88 ILE B CA 1
ATOM 3695 C C . ILE B 1 88 ? 20.312 2.615 -4.848 1 87.69 88 ILE B C 1
ATOM 3697 O O . ILE B 1 88 ? 20.578 3.461 -3.986 1 87.69 88 ILE B O 1
ATOM 3701 N N . GLN B 1 89 ? 19.234 2.625 -5.605 1 82.81 89 GLN B N 1
ATOM 3702 C CA . GLN B 1 89 ? 18.281 3.725 -5.488 1 82.81 89 GLN B CA 1
ATOM 3703 C C . GLN B 1 89 ? 17.656 3.768 -4.098 1 82.81 89 GLN B C 1
ATOM 3705 O O . GLN B 1 89 ? 17.547 4.836 -3.492 1 82.81 89 GLN B O 1
ATOM 3710 N N . ASP B 1 90 ? 17.312 2.645 -3.633 1 87.44 90 ASP B N 1
ATOM 3711 C CA . ASP B 1 90 ? 16.688 2.57 -2.316 1 87.44 90 ASP B CA 1
ATOM 3712 C C . ASP B 1 90 ? 17.703 2.871 -1.21 1 87.44 90 ASP B C 1
ATOM 3714 O O . ASP B 1 90 ? 17.344 3.445 -0.179 1 87.44 90 ASP B O 1
ATOM 3718 N N . LYS B 1 91 ? 18.938 2.506 -1.396 1 93.19 91 LYS B N 1
ATOM 3719 C CA . LYS B 1 91 ? 19.984 2.832 -0.443 1 93.19 91 LYS B CA 1
ATOM 3720 C C . LYS B 1 91 ? 20.219 4.34 -0.372 1 93.19 91 LYS B C 1
ATOM 3722 O O . LYS B 1 91 ? 20.406 4.891 0.712 1 93.19 91 LYS B O 1
ATOM 3727 N N . GLN B 1 92 ? 20.172 4.918 -1.521 1 89.31 92 GLN B N 1
ATOM 3728 C CA . GLN B 1 92 ? 20.328 6.371 -1.578 1 89.31 92 GLN B CA 1
ATOM 3729 C C . GLN B 1 92 ? 19.172 7.07 -0.861 1 89.31 92 GLN B C 1
ATOM 3731 O O . GLN B 1 92 ? 19.391 8.023 -0.11 1 89.31 92 GLN B O 1
ATOM 3736 N N . GLN B 1 93 ? 18.031 6.602 -1.104 1 87.94 93 GLN B N 1
ATOM 3737 C CA . GLN B 1 93 ? 16.844 7.172 -0.457 1 87.94 93 GLN B CA 1
ATOM 3738 C C . GLN B 1 93 ? 16.906 6.977 1.057 1 87.94 93 GLN B C 1
ATOM 3740 O O . GLN B 1 93 ? 16.531 7.879 1.815 1 87.94 93 GLN B O 1
ATOM 3745 N N . PHE B 1 94 ? 17.359 5.852 1.431 1 94.81 94 PHE B N 1
ATOM 3746 C CA . PHE B 1 94 ? 17.547 5.551 2.846 1 94.81 94 PHE B CA 1
ATOM 3747 C C . PHE B 1 94 ? 18.5 6.539 3.496 1 94.81 94 PHE B C 1
ATOM 3749 O O . PHE B 1 94 ? 18.203 7.109 4.547 1 94.81 94 PHE B O 1
ATOM 3756 N N . GLN B 1 95 ? 19.625 6.684 2.908 1 94.38 95 GLN B N 1
ATOM 3757 C CA . GLN B 1 95 ? 20.625 7.598 3.432 1 94.38 95 GLN B CA 1
ATOM 3758 C C . GLN B 1 95 ? 20.078 9.016 3.543 1 94.38 95 GLN B C 1
ATOM 3760 O O . GLN B 1 95 ? 20.281 9.688 4.559 1 94.38 95 GLN B O 1
ATOM 3765 N N . LYS B 1 96 ? 19.422 9.406 2.535 1 90.12 96 LYS B N 1
ATOM 3766 C CA . LYS B 1 96 ? 18.828 10.742 2.539 1 90.12 96 LYS B CA 1
ATOM 3767 C C . LYS B 1 96 ? 17.828 10.891 3.68 1 90.12 96 LYS B C 1
ATOM 3769 O O . LYS B 1 96 ? 17.828 11.906 4.379 1 90.12 96 LYS B O 1
ATOM 3774 N N . GLU B 1 97 ? 16.984 9.938 3.82 1 93.31 97 GLU B N 1
ATOM 3775 C CA . GLU B 1 97 ? 15.977 9.969 4.875 1 93.31 97 GLU B CA 1
ATOM 3776 C C . GLU B 1 97 ? 16.625 10.047 6.254 1 93.31 97 GLU B C 1
ATOM 3778 O O . GLU B 1 97 ? 16.203 10.844 7.102 1 93.31 97 GLU B O 1
ATOM 3783 N N . VAL B 1 98 ? 17.656 9.305 6.461 1 96.12 98 VAL B N 1
ATOM 3784 C CA . VAL B 1 98 ? 18.375 9.289 7.734 1 96.12 98 VAL B CA 1
ATOM 3785 C C . VAL B 1 98 ? 18.984 10.664 8 1 96.12 98 VAL B C 1
ATOM 3787 O O . VAL B 1 98 ? 18.844 11.203 9.094 1 96.12 98 VAL B O 1
ATOM 3790 N N . LEU B 1 99 ? 19.578 11.211 6.996 1 94.31 99 LEU B N 1
ATOM 3791 C CA . LEU B 1 99 ? 20.266 12.492 7.16 1 94.31 99 LEU B CA 1
ATOM 3792 C C . LEU B 1 99 ? 19.266 13.609 7.426 1 94.31 99 LEU B C 1
ATOM 3794 O O . LEU B 1 99 ? 19.484 14.461 8.289 1 94.31 99 LEU B O 1
ATOM 3798 N N . VAL B 1 100 ? 18.172 13.547 6.742 1 92.94 100 VAL B N 1
ATOM 3799 C CA . VAL B 1 100 ? 17.141 14.555 6.926 1 92.94 100 VAL B CA 1
ATOM 3800 C C . VAL B 1 100 ? 16.531 14.43 8.32 1 92.94 100 VAL B C 1
ATOM 3802 O O . VAL B 1 100 ? 16.469 15.414 9.07 1 92.94 100 VAL B O 1
ATOM 3805 N N . LEU B 1 101 ? 16.219 13.273 8.719 1 94.81 101 LEU B N 1
ATOM 3806 C CA . LEU B 1 101 ? 15.578 13.047 10.008 1 94.81 101 LEU B CA 1
ATOM 3807 C C . LEU B 1 101 ? 16.531 13.391 11.148 1 94.81 101 LEU B C 1
ATOM 3809 O O . LEU B 1 101 ? 16.109 13.953 12.164 1 94.81 101 LEU B O 1
ATOM 3813 N N . SER B 1 102 ? 17.719 13.055 10.984 1 95.69 102 SER B N 1
ATOM 3814 C CA . SER B 1 102 ? 18.688 13.273 12.047 1 95.69 102 SER B CA 1
ATOM 3815 C C . SER B 1 102 ? 18.984 14.758 12.234 1 95.69 102 SER B C 1
ATOM 3817 O O . SER B 1 102 ? 19.469 15.172 13.289 1 95.69 102 SER B O 1
ATOM 3819 N N . SER B 1 103 ? 18.703 15.5 11.242 1 93.38 103 SER B N 1
ATOM 3820 C CA . SER B 1 103 ? 19.031 16.922 11.297 1 93.38 103 SER B CA 1
ATOM 3821 C C . SER B 1 103 ? 17.875 17.75 11.82 1 93.38 103 SER B C 1
ATOM 3823 O O . SER B 1 103 ? 18 18.953 12.008 1 93.38 103 SER B O 1
ATOM 3825 N N . MET B 1 104 ? 16.797 17.141 12.062 1 93.19 104 MET B N 1
ATOM 3826 C CA . MET B 1 104 ? 15.594 17.891 12.414 1 93.19 104 MET B CA 1
ATOM 3827 C C . MET B 1 104 ? 15.195 17.625 13.867 1 93.19 104 MET B C 1
ATOM 3829 O O . MET B 1 104 ? 15.32 16.5 14.352 1 93.19 104 MET B O 1
ATOM 3833 N N . LYS B 1 105 ? 14.812 18.719 14.516 1 95.06 105 LYS B N 1
ATOM 3834 C CA . LYS B 1 105 ? 14.211 18.672 15.844 1 95.06 105 LYS B CA 1
ATOM 3835 C C . LYS B 1 105 ? 13.008 19.609 15.938 1 95.06 105 LYS B C 1
ATOM 3837 O O . LYS B 1 105 ? 13.164 20.828 15.977 1 95.06 105 LYS B O 1
ATOM 3842 N N . HIS B 1 106 ? 11.898 19.062 15.922 1 97.12 106 HIS B N 1
ATOM 3843 C CA . HIS B 1 106 ? 10.648 19.797 15.953 1 97.12 106 HIS B CA 1
ATOM 3844 C C . HIS B 1 106 ? 9.531 18.984 16.594 1 97.12 106 HIS B C 1
ATOM 3846 O O . HIS B 1 106 ? 9.453 17.766 16.391 1 97.12 106 HIS B O 1
ATOM 3852 N N . GLU B 1 107 ? 8.672 19.578 17.266 1 97.25 107 GLU B N 1
ATOM 3853 C CA . GLU B 1 107 ? 7.621 18.891 18.016 1 97.25 107 GLU B CA 1
ATOM 3854 C C . GLU B 1 107 ? 6.652 18.172 17.078 1 97.25 107 GLU B C 1
ATOM 3856 O O . GLU B 1 107 ? 6.07 17.156 17.438 1 97.25 107 GLU B O 1
ATOM 3861 N N . ASN B 1 108 ? 6.477 18.688 15.883 1 98.25 108 ASN B N 1
ATOM 3862 C CA . ASN B 1 108 ? 5.523 18.109 14.938 1 98.25 108 ASN B CA 1
ATOM 3863 C C . ASN B 1 108 ? 6.223 17.25 13.891 1 98.25 108 ASN B C 1
ATOM 3865 O O . ASN B 1 108 ? 5.664 16.984 12.82 1 98.25 108 ASN B O 1
ATOM 3869 N N . ILE B 1 109 ? 7.41 16.828 14.117 1 98 109 ILE B N 1
ATOM 3870 C CA . ILE B 1 109 ? 8.156 15.883 13.297 1 98 109 ILE B CA 1
ATOM 3871 C C . ILE B 1 109 ? 8.586 14.695 14.156 1 98 109 ILE B C 1
ATOM 3873 O O . ILE B 1 109 ? 9.047 14.875 15.281 1 98 109 ILE B O 1
ATOM 3877 N N . VAL B 1 110 ? 8.406 13.562 13.641 1 97.94 110 VAL B N 1
ATOM 3878 C CA . VAL B 1 110 ? 8.75 12.352 14.383 1 97.94 110 VAL B CA 1
ATOM 3879 C C . VAL B 1 110 ? 10.227 12.383 14.781 1 97.94 110 VAL B C 1
ATOM 3881 O O . VAL B 1 110 ? 11.078 12.773 13.977 1 97.94 110 VAL B O 1
ATOM 3884 N N . ARG B 1 111 ? 10.484 11.984 15.945 1 97.69 111 ARG B N 1
ATOM 3885 C CA . ARG B 1 111 ? 11.844 12.055 16.469 1 97.69 111 ARG B CA 1
ATOM 3886 C C . ARG B 1 111 ? 12.688 10.891 15.953 1 97.69 111 ARG B C 1
ATOM 3888 O O . ARG B 1 111 ? 12.289 9.734 16.078 1 97.69 111 ARG B O 1
ATOM 3895 N N . PHE B 1 112 ? 13.805 11.242 15.43 1 97.75 112 PHE B N 1
ATOM 3896 C CA . PHE B 1 112 ? 14.781 10.266 14.984 1 97.75 112 PHE B CA 1
ATOM 3897 C C . PHE B 1 112 ? 15.531 9.664 16.172 1 97.75 112 PHE B C 1
ATOM 3899 O O . PHE B 1 112 ? 15.992 10.398 17.047 1 97.75 112 PHE B O 1
ATOM 3906 N N . VAL B 1 113 ? 15.641 8.328 16.25 1 98.06 113 VAL B N 1
ATOM 3907 C CA . VAL B 1 113 ? 16.359 7.648 17.328 1 98.06 113 VAL B CA 1
ATOM 3908 C C . VAL B 1 113 ? 17.688 7.105 16.812 1 98.06 113 VAL B C 1
ATOM 3910 O O . VAL B 1 113 ? 18.719 7.215 17.484 1 98.06 113 VAL B O 1
ATOM 3913 N N . GLY B 1 114 ? 17.625 6.508 15.617 1 98.19 114 GLY B N 1
ATOM 3914 C CA . GLY B 1 114 ? 18.828 5.965 15.008 1 98.19 114 GLY B CA 1
ATOM 3915 C C . GLY B 1 114 ? 18.547 5.129 13.773 1 98.19 114 GLY B C 1
ATOM 3916 O O . GLY B 1 114 ? 17.406 5.078 13.297 1 98.19 114 GLY B O 1
ATOM 3917 N N . ALA B 1 115 ? 19.641 4.559 13.211 1 98.31 115 ALA B N 1
ATOM 3918 C CA . ALA B 1 115 ? 19.531 3.73 12.016 1 98.31 115 ALA B CA 1
ATOM 3919 C C . ALA B 1 115 ? 20.438 2.508 12.109 1 98.31 115 ALA B C 1
ATOM 3921 O O . ALA B 1 115 ? 21.328 2.449 12.969 1 98.31 115 ALA B O 1
ATOM 3922 N N . CYS B 1 116 ? 20.109 1.541 11.383 1 98.06 116 CYS B N 1
ATOM 3923 C CA . CYS B 1 116 ? 20.969 0.375 11.188 1 98.06 116 CYS B CA 1
ATOM 3924 C C . CYS B 1 116 ? 21.25 0.15 9.703 1 98.06 116 CYS B C 1
ATOM 3926 O O . CYS B 1 116 ? 20.359 0.302 8.867 1 98.06 116 CYS B O 1
ATOM 3928 N N . ILE B 1 117 ? 22.422 -0.254 9.398 1 96.94 117 ILE B N 1
ATOM 3929 C CA . ILE B 1 117 ? 22.812 -0.509 8.016 1 96.94 117 ILE B CA 1
ATOM 3930 C C . ILE B 1 117 ? 22.875 -2.014 7.762 1 96.94 117 ILE B C 1
ATOM 3932 O O . ILE B 1 117 ? 22.453 -2.492 6.707 1 96.94 117 ILE B O 1
ATOM 3936 N N . GLU B 1 118 ? 23.438 -2.713 8.695 1 95 118 GLU B N 1
ATOM 3937 C CA . GLU B 1 118 ? 23.531 -4.168 8.617 1 95 118 GLU B CA 1
ATOM 3938 C C . GLU B 1 118 ? 22.906 -4.836 9.836 1 95 118 GLU B C 1
ATOM 3940 O O . GLU B 1 118 ? 22.953 -4.293 10.938 1 95 118 GLU B O 1
ATOM 3945 N N . PRO B 1 119 ? 22.297 -6.027 9.555 1 95.19 119 PRO B N 1
ATOM 3946 C CA . PRO B 1 119 ? 22.078 -6.805 8.336 1 95.19 119 PRO B CA 1
ATOM 3947 C C . PRO B 1 119 ? 20.906 -6.273 7.504 1 95.19 119 PRO B C 1
ATOM 3949 O O . PRO B 1 119 ? 20.734 -6.676 6.352 1 95.19 119 PRO B O 1
ATOM 3952 N N . GLN B 1 120 ? 20.125 -5.43 8.141 1 96.12 120 GLN B N 1
ATOM 3953 C CA . GLN B 1 120 ? 18.969 -4.809 7.488 1 96.12 120 GLN B CA 1
ATOM 3954 C C . GLN B 1 120 ? 19.047 -3.285 7.57 1 96.12 120 GLN B C 1
ATOM 3956 O O . GLN B 1 120 ? 19.531 -2.734 8.555 1 96.12 120 GLN B O 1
ATOM 3961 N N . LEU B 1 121 ? 18.562 -2.648 6.496 1 96.94 121 LEU B N 1
ATOM 3962 C CA . LEU B 1 121 ? 18.438 -1.196 6.555 1 96.94 121 LEU B CA 1
ATOM 3963 C C . LEU B 1 121 ? 17.219 -0.796 7.391 1 96.94 121 LEU B C 1
ATOM 3965 O O . LEU B 1 121 ? 16.078 -1.05 6.996 1 96.94 121 LEU B O 1
ATOM 3969 N N . MET B 1 122 ? 17.5 -0.151 8.523 1 97.94 122 MET B N 1
ATOM 3970 C CA . MET B 1 122 ? 16.438 0.215 9.453 1 97.94 122 MET B CA 1
ATOM 3971 C C . MET B 1 122 ? 16.516 1.693 9.82 1 97.94 122 MET B C 1
ATOM 3973 O O . MET B 1 122 ? 17.609 2.234 10 1 97.94 122 MET B O 1
ATOM 3977 N N . ILE B 1 123 ? 15.414 2.316 9.844 1 97.69 123 ILE B N 1
ATOM 3978 C CA . ILE B 1 123 ? 15.266 3.623 10.477 1 97.69 123 ILE B CA 1
ATOM 3979 C C . ILE B 1 123 ? 14.422 3.49 11.742 1 97.69 123 ILE B C 1
ATOM 3981 O O . ILE B 1 123 ? 13.305 2.973 11.695 1 97.69 123 ILE B O 1
ATOM 3985 N N . VAL B 1 124 ? 14.945 3.906 12.844 1 98.31 124 VAL B N 1
ATOM 3986 C CA . VAL B 1 124 ? 14.281 3.795 14.133 1 98.31 124 VAL B CA 1
ATOM 3987 C C . VAL B 1 124 ? 13.828 5.176 14.609 1 98.31 124 VAL B C 1
ATOM 3989 O O . VAL B 1 124 ? 14.641 6.109 14.68 1 98.31 124 VAL B O 1
ATOM 3992 N N . THR B 1 125 ? 12.602 5.332 14.891 1 98.19 125 THR B N 1
ATOM 3993 C CA . THR B 1 125 ? 12.023 6.582 15.367 1 98.19 125 THR B CA 1
ATOM 3994 C C . THR B 1 125 ? 11.195 6.348 16.625 1 98.19 125 THR B C 1
ATOM 3996 O O . THR B 1 125 ? 10.977 5.203 17.031 1 98.19 125 THR B O 1
ATOM 3999 N N . GLU B 1 126 ? 10.781 7.449 17.234 1 98 126 GLU B N 1
ATOM 4000 C CA . GLU B 1 126 ? 9.812 7.32 18.328 1 98 126 GLU B CA 1
ATOM 4001 C C . GLU B 1 126 ? 8.539 6.629 17.859 1 98 126 GLU B C 1
ATOM 4003 O O . GLU B 1 126 ? 8.164 6.742 16.688 1 98 126 GLU B O 1
ATOM 4008 N N . LEU B 1 127 ? 7.961 5.93 18.734 1 97.75 127 LEU B N 1
ATOM 4009 C CA . LEU B 1 127 ? 6.668 5.328 18.438 1 97.75 127 LEU B CA 1
ATOM 4010 C C . LEU B 1 127 ? 5.535 6.316 18.719 1 97.75 127 LEU B C 1
ATOM 4012 O O . LEU B 1 127 ? 5.324 6.727 19.859 1 97.75 127 LEU B O 1
ATOM 4016 N N . VAL B 1 128 ? 4.902 6.781 17.719 1 97.25 128 VAL B N 1
ATOM 4017 C CA . VAL B 1 128 ? 3.713 7.621 17.859 1 97.25 128 VAL B CA 1
ATOM 4018 C C . VAL B 1 128 ? 2.467 6.742 17.922 1 97.25 128 VAL B C 1
ATOM 4020 O O . VAL B 1 128 ? 2.148 6.031 16.953 1 97.25 128 VAL B O 1
ATOM 4023 N N . ARG B 1 129 ? 1.669 6.816 18.891 1 94.56 129 ARG B N 1
ATOM 4024 C CA . ARG B 1 129 ? 0.75 5.754 19.297 1 94.56 129 ARG B CA 1
ATOM 4025 C C . ARG B 1 129 ? -0.605 5.922 18.609 1 94.56 129 ARG B C 1
ATOM 4027 O O . ARG B 1 129 ? -1.347 4.953 18.438 1 94.56 129 ARG B O 1
ATOM 4034 N N . GLY B 1 130 ? -1 7.059 18.172 1 94.69 130 GLY B N 1
ATOM 4035 C CA . GLY B 1 130 ? -2.338 7.273 17.656 1 94.69 130 GLY B CA 1
ATOM 4036 C C . GLY B 1 130 ? -2.514 6.758 16.234 1 94.69 130 GLY B C 1
ATOM 4037 O O . GLY B 1 130 ? -3.621 6.781 15.695 1 94.69 130 GLY B O 1
ATOM 4038 N N . GLY B 1 131 ? -1.448 6.258 15.586 1 92.44 131 GLY B N 1
ATOM 4039 C CA . GLY B 1 131 ? -1.531 5.754 14.219 1 92.44 131 GLY B CA 1
ATOM 4040 C C . GLY B 1 131 ? -1.449 6.848 13.18 1 92.44 131 GLY B C 1
ATOM 4041 O O . GLY B 1 131 ? -1.098 7.988 13.492 1 92.44 131 GLY B O 1
ATOM 4042 N N . THR B 1 132 ? -1.755 6.461 11.914 1 94.25 132 THR B N 1
ATOM 4043 C CA . THR B 1 132 ? -1.677 7.422 10.82 1 94.25 132 THR B CA 1
ATOM 4044 C C . THR B 1 132 ? -2.92 8.305 10.789 1 94.25 132 THR B C 1
ATOM 4046 O O . THR B 1 132 ? -3.986 7.906 11.258 1 94.25 132 THR B O 1
ATOM 4049 N N . LEU B 1 133 ? -2.725 9.508 10.266 1 96.75 133 LEU B N 1
ATOM 4050 C CA . LEU B 1 133 ? -3.861 10.406 10.078 1 96.75 133 LEU B CA 1
ATOM 4051 C C . LEU B 1 133 ? -4.91 9.766 9.172 1 96.75 133 LEU B C 1
ATOM 4053 O O . LEU B 1 133 ? -6.109 9.961 9.367 1 96.75 133 LEU B O 1
ATOM 4057 N N . GLN B 1 134 ? -4.457 9.016 8.203 1 92.88 134 GLN B N 1
ATOM 4058 C CA . GLN B 1 134 ? -5.371 8.312 7.309 1 92.88 134 GLN B CA 1
ATOM 4059 C C . GLN B 1 134 ? -6.309 7.395 8.086 1 92.88 134 GLN B C 1
ATOM 4061 O O . GLN B 1 134 ? -7.527 7.441 7.91 1 92.88 134 GLN B O 1
ATOM 4066 N N . ARG B 1 135 ? -5.762 6.633 8.938 1 90.88 135 ARG B N 1
ATOM 4067 C CA . ARG B 1 135 ? -6.559 5.699 9.727 1 90.88 135 ARG B CA 1
ATOM 4068 C C . ARG B 1 135 ? -7.477 6.445 10.688 1 90.88 135 ARG B C 1
ATOM 4070 O O . ARG B 1 135 ? -8.625 6.043 10.898 1 90.88 135 ARG B O 1
ATOM 4077 N N . PHE B 1 136 ? -6.926 7.449 11.312 1 94.44 136 PHE B N 1
ATOM 4078 C CA . PHE B 1 136 ? -7.707 8.273 12.219 1 94.44 136 PHE B CA 1
ATOM 4079 C C . PHE B 1 136 ? -8.969 8.797 11.531 1 94.44 136 PHE B C 1
ATOM 4081 O O . PHE B 1 136 ? -10.07 8.672 12.07 1 94.44 136 PHE B O 1
ATOM 4088 N N . MET B 1 137 ? -8.805 9.312 10.375 1 94.06 137 MET B N 1
ATOM 4089 C CA . MET B 1 137 ? -9.93 9.875 9.625 1 94.06 137 MET B CA 1
ATOM 4090 C C . MET B 1 137 ? -10.906 8.781 9.203 1 94.06 137 MET B C 1
ATOM 4092 O O . MET B 1 137 ? -12.117 8.93 9.367 1 94.06 137 MET B O 1
ATOM 4096 N N . LEU B 1 138 ? -10.391 7.715 8.695 1 90.44 138 LEU B N 1
ATOM 4097 C CA . LEU B 1 138 ? -11.234 6.613 8.25 1 90.44 138 LEU B CA 1
ATOM 4098 C C . LEU B 1 138 ? -12.078 6.062 9.398 1 90.44 138 LEU B C 1
ATOM 4100 O O . LEU B 1 138 ? -13.266 5.773 9.219 1 90.44 138 LEU B O 1
ATOM 4104 N N . ASN B 1 139 ? -11.5 5.984 10.539 1 88.69 139 ASN B N 1
ATOM 4105 C CA . ASN B 1 139 ? -12.172 5.422 11.703 1 88.69 139 ASN B CA 1
ATOM 4106 C C . ASN B 1 139 ? -13.25 6.355 12.234 1 88.69 139 ASN B C 1
ATOM 4108 O O . ASN B 1 139 ? -14.156 5.922 12.953 1 88.69 139 ASN B O 1
ATOM 4112 N N . SER B 1 140 ? -13.172 7.543 11.93 1 91 140 SER B N 1
ATOM 4113 C CA . SER B 1 140 ? -14.133 8.523 12.438 1 91 140 SER B CA 1
ATOM 4114 C C . SER B 1 140 ? -15.312 8.688 11.484 1 91 140 SER B C 1
ATOM 4116 O O . SER B 1 140 ? -16.297 9.352 11.812 1 91 140 SER B O 1
ATOM 4118 N N . ARG B 1 141 ? -15.156 8.102 10.359 1 89.69 141 ARG B N 1
ATOM 4119 C CA . ARG B 1 141 ? -16.234 8.227 9.375 1 89.69 141 ARG B CA 1
ATOM 4120 C C . ARG B 1 141 ? -17.438 7.395 9.789 1 89.69 141 ARG B C 1
ATOM 4122 O O . ARG B 1 141 ? -17.297 6.336 10.398 1 89.69 141 ARG B O 1
ATOM 4129 N N . PRO B 1 142 ? -18.656 7.891 9.586 1 81.44 142 PRO B N 1
ATOM 4130 C CA . PRO B 1 142 ? -19.016 8.977 8.672 1 81.44 142 PRO B CA 1
ATOM 4131 C C . PRO B 1 142 ? -19.094 10.336 9.367 1 81.44 142 PRO B C 1
ATOM 4133 O O . PRO B 1 142 ? -19.453 11.336 8.734 1 81.44 142 PRO B O 1
ATOM 4136 N N . SER B 1 143 ? -18.766 10.398 10.609 1 84.56 143 SER B N 1
ATOM 4137 C CA . SER B 1 143 ? -18.875 11.648 11.352 1 84.56 143 SER B CA 1
ATOM 4138 C C . SER B 1 143 ? -17.781 12.633 10.938 1 84.56 143 SER B C 1
ATOM 4140 O O . SER B 1 143 ? -16.641 12.234 10.734 1 84.56 143 SER B O 1
ATOM 4142 N N . PRO B 1 144 ? -18.234 13.875 10.766 1 84.38 144 PRO B N 1
ATOM 4143 C CA . PRO B 1 144 ? -17.172 14.875 10.547 1 84.38 144 PRO B CA 1
ATOM 4144 C C . PRO B 1 144 ? -16.281 15.062 11.758 1 84.38 144 PRO B C 1
ATOM 4146 O O . PRO B 1 144 ? -16.688 14.773 12.891 1 84.38 144 PRO B O 1
ATOM 4149 N N . LEU B 1 145 ? -15.125 15.445 11.5 1 90 145 LEU B N 1
ATOM 4150 C CA . LEU B 1 145 ? -14.234 15.789 12.602 1 90 145 LEU B CA 1
ATOM 4151 C C . LEU B 1 145 ? -14.617 17.141 13.211 1 90 145 LEU B C 1
ATOM 4153 O O . LEU B 1 145 ? -15.195 17.984 12.531 1 90 145 LEU B O 1
ATOM 4157 N N . ASP B 1 146 ? -14.328 17.219 14.5 1 91.44 146 ASP B N 1
ATOM 4158 C CA . ASP B 1 146 ? -14.469 18.516 15.148 1 91.44 146 ASP B CA 1
ATOM 4159 C C . ASP B 1 146 ? -13.617 19.578 14.461 1 91.44 146 ASP B C 1
ATOM 4161 O O . ASP B 1 146 ? -12.461 19.312 14.102 1 91.44 146 ASP B O 1
ATOM 4165 N N . LEU B 1 147 ? -14.242 20.719 14.234 1 92.69 147 LEU B N 1
ATOM 4166 C CA . LEU B 1 147 ? -13.555 21.781 13.516 1 92.69 147 LEU B CA 1
ATOM 4167 C C . LEU B 1 147 ? -12.273 22.188 14.227 1 92.69 147 LEU B C 1
ATOM 4169 O O . LEU B 1 147 ? -11.25 22.438 13.586 1 92.69 147 LEU B O 1
ATOM 4173 N N . LYS B 1 148 ? -12.297 22.266 15.531 1 93.44 148 LYS B N 1
ATOM 4174 C CA . LYS B 1 148 ? -11.117 22.656 16.297 1 93.44 148 LYS B CA 1
ATOM 4175 C C . LYS B 1 148 ? -9.992 21.641 16.125 1 93.44 148 LYS B C 1
ATOM 4177 O O . LYS B 1 148 ? -8.828 22.016 15.977 1 93.44 148 LYS B O 1
ATOM 4182 N N . VAL B 1 149 ? -10.344 20.391 16.125 1 94.5 149 VAL B N 1
ATOM 4183 C CA . VAL B 1 149 ? -9.367 19.328 15.93 1 94.5 149 VAL B CA 1
ATOM 4184 C C . VAL B 1 149 ? -8.773 19.422 14.523 1 94.5 149 VAL B C 1
ATOM 4186 O O . VAL B 1 149 ? -7.559 19.328 14.344 1 94.5 149 VAL B O 1
ATOM 4189 N N . SER B 1 150 ? -9.672 19.641 13.57 1 96.06 150 SER B N 1
ATOM 4190 C CA . SER B 1 150 ? -9.242 19.766 12.18 1 96.06 150 SER B CA 1
ATOM 4191 C C . SER B 1 150 ? -8.258 20.906 12 1 96.06 150 SER B C 1
ATOM 4193 O O . SER B 1 150 ? -7.207 20.75 11.375 1 96.06 150 SER B O 1
ATOM 4195 N N . LEU B 1 151 ? -8.586 22.031 12.602 1 96.75 151 LEU B N 1
ATOM 4196 C CA . LEU B 1 151 ? -7.727 23.219 12.5 1 96.75 151 LEU B CA 1
ATOM 4197 C C . LEU B 1 151 ? -6.418 23 13.25 1 96.75 151 LEU B C 1
ATOM 4199 O O . LEU B 1 151 ? -5.355 23.406 12.789 1 96.75 151 LEU B O 1
ATOM 4203 N N . SER B 1 152 ? -6.48 22.359 14.375 1 97.5 152 SER B N 1
ATOM 4204 C CA . SER B 1 152 ? -5.289 22.094 15.172 1 97.5 152 SER B CA 1
ATOM 4205 C C . SER B 1 152 ? -4.324 21.172 14.43 1 97.5 152 SER B C 1
ATOM 4207 O O . SER B 1 152 ? -3.119 21.422 14.398 1 97.5 152 SER B O 1
ATOM 4209 N N . PHE B 1 153 ? -4.887 20.109 13.867 1 98.44 153 PHE B N 1
ATOM 4210 C CA . PHE B 1 153 ? -4.066 19.203 13.086 1 98.44 153 PHE B CA 1
ATOM 4211 C C . PHE B 1 153 ? -3.443 19.906 11.891 1 98.44 153 PHE B C 1
ATOM 4213 O O . PHE B 1 153 ? -2.256 19.734 11.609 1 98.44 153 PHE B O 1
ATOM 4220 N N . ALA B 1 154 ? -4.254 20.703 11.195 1 98.56 154 ALA B N 1
ATOM 4221 C CA . ALA B 1 154 ? -3.742 21.469 10.062 1 98.56 154 ALA B CA 1
ATOM 4222 C C . ALA B 1 154 ? -2.615 22.391 10.5 1 98.56 154 ALA B C 1
ATOM 4224 O O . ALA B 1 154 ? -1.605 22.531 9.805 1 98.56 154 ALA B O 1
ATOM 4225 N N . LEU B 1 155 ? -2.801 23.016 11.609 1 98.62 155 LEU B N 1
ATOM 4226 C CA . LEU B 1 155 ? -1.793 23.922 12.148 1 98.62 155 LEU B CA 1
ATOM 4227 C C . LEU B 1 155 ? -0.502 23.172 12.461 1 98.62 155 LEU B C 1
ATOM 4229 O O . LEU B 1 155 ? 0.589 23.641 12.133 1 98.62 155 LEU B O 1
ATOM 4233 N N . ASP B 1 156 ? -0.613 22.016 13.102 1 98.81 156 ASP B N 1
ATOM 4234 C CA . ASP B 1 156 ? 0.558 21.203 13.406 1 98.81 156 ASP B CA 1
ATOM 4235 C C . ASP B 1 156 ? 1.332 20.859 12.133 1 98.81 156 ASP B C 1
ATOM 4237 O O . ASP B 1 156 ? 2.561 20.969 12.102 1 98.81 156 ASP B O 1
ATOM 4241 N N . ILE B 1 157 ? 0.627 20.453 11.094 1 98.81 157 ILE B N 1
ATOM 4242 C CA . ILE B 1 157 ? 1.255 20.109 9.828 1 98.81 157 ILE B CA 1
ATOM 4243 C C . ILE B 1 157 ? 1.934 21.344 9.234 1 98.81 157 ILE B C 1
ATOM 4245 O O . ILE B 1 157 ? 3.08 21.266 8.781 1 98.81 157 ILE B O 1
ATOM 4249 N N . SER B 1 158 ? 1.204 22.438 9.258 1 98.75 158 SER B N 1
ATOM 4250 C CA . SER B 1 158 ? 1.743 23.688 8.719 1 98.75 158 SER B CA 1
ATOM 4251 C C . SER B 1 158 ? 3.025 24.094 9.438 1 98.75 158 SER B C 1
ATOM 4253 O O . SER B 1 158 ? 4.004 24.484 8.797 1 98.75 158 SER B O 1
ATOM 4255 N N . ARG B 1 159 ? 3.051 23.969 10.703 1 98.69 159 ARG B N 1
ATOM 4256 C CA . ARG B 1 159 ? 4.223 24.312 11.5 1 98.69 159 ARG B CA 1
ATOM 4257 C C . ARG B 1 159 ? 5.41 23.422 11.141 1 98.69 159 ARG B C 1
ATOM 4259 O O . ARG B 1 159 ? 6.535 23.906 11 1 98.69 159 ARG B O 1
ATOM 4266 N N . ALA B 1 160 ? 5.18 22.188 11.031 1 98.44 160 ALA B N 1
ATOM 4267 C CA . ALA B 1 160 ? 6.234 21.25 10.648 1 98.44 160 ALA B CA 1
ATOM 4268 C C . ALA B 1 160 ? 6.789 21.578 9.273 1 98.44 160 ALA B C 1
ATOM 4270 O O . ALA B 1 160 ? 8.008 21.594 9.07 1 98.44 160 ALA B O 1
ATOM 4271 N N . MET B 1 161 ? 5.883 21.844 8.359 1 98.06 161 MET B N 1
ATOM 4272 C CA . MET B 1 161 ? 6.285 22.125 6.984 1 98.06 161 MET B CA 1
ATOM 4273 C C . MET B 1 161 ? 7.016 23.469 6.906 1 98.06 161 MET B C 1
ATOM 4275 O O . MET B 1 161 ? 7.957 23.625 6.125 1 98.06 161 MET B O 1
ATOM 4279 N N . GLU B 1 162 ? 6.531 24.422 7.68 1 97.94 162 GLU B N 1
ATOM 4280 C CA . GLU B 1 162 ? 7.234 25.703 7.766 1 97.94 162 GLU B CA 1
ATOM 4281 C C . GLU B 1 162 ? 8.68 25.5 8.211 1 97.94 162 GLU B C 1
ATOM 4283 O O . GLU B 1 162 ? 9.602 26.062 7.613 1 97.94 162 GLU B O 1
ATOM 4288 N N . TYR B 1 163 ? 8.867 24.734 9.188 1 97.31 163 TYR B N 1
ATOM 4289 C CA . TYR B 1 163 ? 10.203 24.391 9.688 1 97.31 163 TYR B CA 1
ATOM 4290 C C . TYR B 1 163 ? 11.031 23.719 8.609 1 97.31 163 TYR B C 1
ATOM 4292 O O . TYR B 1 163 ? 12.172 24.109 8.352 1 97.31 163 TYR B O 1
ATOM 4300 N N . LEU B 1 164 ? 10.477 22.734 7.98 1 95.75 164 LEU B N 1
ATOM 4301 C CA . LEU B 1 164 ? 11.172 21.984 6.934 1 95.75 164 LEU B CA 1
ATOM 4302 C C . LEU B 1 164 ? 11.625 22.906 5.812 1 95.75 164 LEU B C 1
ATOM 4304 O O . LEU B 1 164 ? 12.781 22.859 5.387 1 95.75 164 LEU B O 1
ATOM 4308 N N . HIS B 1 165 ? 10.703 23.703 5.355 1 94.56 165 HIS B N 1
ATOM 4309 C CA . HIS B 1 165 ? 11 24.609 4.25 1 94.56 165 HIS B CA 1
ATOM 4310 C C . HIS B 1 165 ? 12.039 25.641 4.652 1 94.56 165 HIS B C 1
ATOM 4312 O O . HIS B 1 165 ? 12.836 26.094 3.82 1 94.56 165 HIS B O 1
ATOM 4318 N N . SER B 1 166 ? 12.023 26.078 5.891 1 94.88 166 SER B N 1
ATOM 4319 C CA . SER B 1 166 ? 13.016 27.031 6.383 1 94.88 166 SER B CA 1
ATOM 4320 C C . SER B 1 166 ? 14.422 26.438 6.324 1 94.88 166 SER B C 1
ATOM 4322 O O . SER B 1 166 ? 15.406 27.172 6.25 1 94.88 166 SER B O 1
ATOM 4324 N N . LYS B 1 167 ? 14.5 25.125 6.348 1 92.88 167 LYS B N 1
ATOM 4325 C CA . LYS B 1 167 ? 15.773 24.422 6.254 1 92.88 167 LYS B CA 1
ATOM 4326 C C . LYS B 1 167 ? 16.109 24.078 4.805 1 92.88 167 LYS B C 1
ATOM 4328 O O . LYS B 1 167 ? 17.094 23.391 4.531 1 92.88 167 LYS B O 1
ATOM 4333 N N . GLY B 1 168 ? 15.203 24.453 3.918 1 91.38 168 GLY B N 1
ATOM 4334 C CA . GLY B 1 168 ? 15.43 24.219 2.5 1 91.38 168 GLY B CA 1
ATOM 4335 C C . GLY B 1 168 ? 15.07 22.812 2.066 1 91.38 168 GLY B C 1
ATOM 4336 O O . GLY B 1 168 ? 15.562 22.328 1.046 1 91.38 168 GLY B O 1
ATOM 4337 N N . ILE B 1 169 ? 14.258 22.172 2.797 1 92.31 169 ILE B N 1
ATOM 4338 C CA . ILE B 1 169 ? 13.891 20.781 2.498 1 92.31 169 ILE B CA 1
ATOM 4339 C C . ILE B 1 169 ? 12.461 20.734 1.968 1 92.31 169 ILE B C 1
ATOM 4341 O O . ILE B 1 169 ? 11.555 21.328 2.561 1 92.31 169 ILE B O 1
ATOM 4345 N N . ILE B 1 170 ? 12.273 20.094 0.854 1 92.44 170 ILE B N 1
ATOM 4346 C CA . ILE B 1 170 ? 10.953 19.812 0.293 1 92.44 170 ILE B CA 1
ATOM 4347 C C . ILE B 1 170 ? 10.539 18.391 0.648 1 92.44 170 ILE B C 1
ATOM 4349 O O . ILE B 1 170 ? 11.297 17.438 0.424 1 92.44 170 ILE B O 1
ATOM 4353 N N . HIS B 1 171 ? 9.406 18.141 1.223 1 92 171 HIS B N 1
ATOM 4354 C CA . HIS B 1 171 ? 8.977 16.812 1.676 1 92 171 HIS B CA 1
ATOM 4355 C C . HIS B 1 171 ? 8.695 15.891 0.496 1 92 171 HIS B C 1
ATOM 4357 O O . HIS B 1 171 ? 9.188 14.766 0.448 1 92 171 HIS B O 1
ATOM 4363 N N . ARG B 1 172 ? 7.75 16.359 -0.447 1 88.94 172 ARG B N 1
ATOM 4364 C CA . ARG B 1 172 ? 7.469 15.766 -1.753 1 88.94 172 ARG B CA 1
ATOM 4365 C C . ARG B 1 172 ? 6.461 14.625 -1.634 1 88.94 172 ARG B C 1
ATOM 4367 O O . ARG B 1 172 ? 5.922 14.164 -2.641 1 88.94 172 ARG B O 1
ATOM 4374 N N . ASP B 1 173 ? 6.148 14.219 -0.466 1 88.19 173 ASP B N 1
ATOM 4375 C CA . ASP B 1 173 ? 5.219 13.102 -0.32 1 88.19 173 ASP B CA 1
ATOM 4376 C C . ASP B 1 173 ? 4.285 13.32 0.871 1 88.19 173 ASP B C 1
ATOM 4378 O O . ASP B 1 173 ? 4.059 12.398 1.664 1 88.19 173 ASP B O 1
ATOM 4382 N N . LEU B 1 174 ? 3.896 14.523 0.982 1 94.25 174 LEU B N 1
ATOM 4383 C CA . LEU B 1 174 ? 2.959 14.852 2.051 1 94.25 174 LEU B CA 1
ATOM 4384 C C . LEU B 1 174 ? 1.577 14.273 1.76 1 94.25 174 LEU B C 1
ATOM 4386 O O . LEU B 1 174 ? 0.973 14.586 0.731 1 94.25 174 LEU B O 1
ATOM 4390 N N . ASN B 1 175 ? 1.122 13.367 2.623 1 93.5 175 ASN B N 1
ATOM 4391 C CA . ASN B 1 175 ? -0.185 12.719 2.555 1 93.5 175 ASN B CA 1
ATOM 4392 C C . ASN B 1 175 ? -0.602 12.156 3.908 1 93.5 175 ASN B C 1
ATOM 4394 O O . ASN B 1 175 ? 0.208 12.086 4.836 1 93.5 175 ASN B O 1
ATOM 4398 N N . PRO B 1 176 ? -1.831 11.805 4.137 1 95 176 PRO B N 1
ATOM 4399 C CA . PRO B 1 176 ? -2.322 11.398 5.457 1 95 176 PRO B CA 1
ATOM 4400 C C . PRO B 1 176 ? -1.637 10.141 5.98 1 95 176 PRO B C 1
ATOM 4402 O O . PRO B 1 176 ? -1.634 9.891 7.188 1 95 176 PRO B O 1
ATOM 4405 N N . ARG B 1 177 ? -1.062 9.32 5.094 1 91.25 177 ARG B N 1
ATOM 4406 C CA . ARG B 1 177 ? -0.357 8.117 5.523 1 91.25 177 ARG B CA 1
ATOM 4407 C C . ARG B 1 177 ? 0.973 8.469 6.18 1 91.25 177 ARG B C 1
ATOM 4409 O O . ARG B 1 177 ? 1.516 7.676 6.953 1 91.25 177 ARG B O 1
ATOM 4416 N N . ASN B 1 178 ? 1.463 9.641 5.887 1 93.06 178 ASN B N 1
ATOM 4417 C CA . ASN B 1 178 ? 2.764 10.078 6.387 1 93.06 178 ASN B CA 1
ATOM 4418 C C . ASN B 1 178 ? 2.619 11.086 7.523 1 93.06 178 ASN B C 1
ATOM 4420 O O . ASN B 1 178 ? 3.58 11.773 7.875 1 93.06 178 ASN B O 1
ATOM 4424 N N . VAL B 1 179 ? 1.436 11.258 7.98 1 97.81 179 VAL B N 1
ATOM 4425 C CA . VAL B 1 179 ? 1.128 12.07 9.156 1 97.81 179 VAL B CA 1
ATOM 4426 C C . VAL B 1 179 ? 0.606 11.18 10.281 1 97.81 179 VAL B C 1
ATOM 4428 O O . VAL B 1 179 ? -0.349 10.422 10.086 1 97.81 179 VAL B O 1
ATOM 4431 N N . LEU B 1 180 ? 1.235 11.281 11.414 1 98.19 180 LEU B N 1
ATOM 4432 C CA . LEU B 1 180 ? 0.895 10.414 12.539 1 98.19 180 LEU B CA 1
ATOM 4433 C C . LEU B 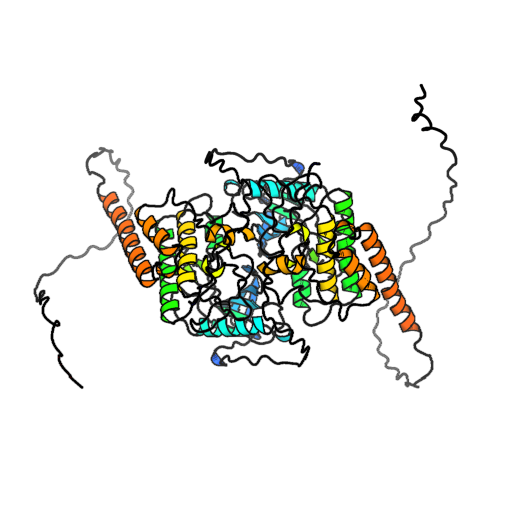1 180 ? 0.167 11.195 13.625 1 98.19 180 LEU B C 1
ATOM 4435 O O . LEU B 1 180 ? 0.53 12.336 13.93 1 98.19 180 LEU B O 1
ATOM 4439 N N . VAL B 1 181 ? -0.771 10.547 14.195 1 98.12 181 VAL B N 1
ATOM 4440 C CA . VAL B 1 181 ? -1.544 11.148 15.281 1 98.12 181 VAL B CA 1
ATOM 4441 C C . VAL B 1 181 ? -0.981 10.695 16.625 1 98.12 181 VAL B C 1
ATOM 4443 O O . VAL B 1 181 ? -0.688 9.508 16.812 1 98.12 181 VAL B O 1
ATOM 4446 N N . THR B 1 182 ? -0.864 11.664 17.516 1 97.62 182 THR B N 1
ATOM 4447 C CA . THR B 1 182 ? -0.355 11.336 18.844 1 97.62 182 THR B CA 1
ATOM 4448 C C . THR B 1 182 ? -1.395 10.555 19.641 1 97.62 182 THR B C 1
ATOM 4450 O O . THR B 1 182 ? -2.582 10.57 19.312 1 97.62 182 THR B O 1
ATOM 4453 N N . GLY B 1 183 ? -0.922 9.906 20.719 1 96.06 183 GLY B N 1
ATOM 4454 C CA . GLY B 1 183 ? -1.772 9.039 21.531 1 96.06 183 GLY B CA 1
ATOM 4455 C C . GLY B 1 183 ? -2.943 9.773 22.156 1 96.06 183 GLY B C 1
ATOM 4456 O O . GLY B 1 183 ? -4.012 9.195 22.359 1 96.06 183 GLY B O 1
ATOM 4457 N N . ASP B 1 184 ? -2.764 10.953 22.438 1 94.38 184 ASP B N 1
ATOM 4458 C CA . ASP B 1 184 ? -3.816 11.75 23.062 1 94.38 184 ASP B CA 1
ATOM 4459 C C . ASP B 1 184 ? -4.785 12.297 22.016 1 94.38 184 ASP B C 1
ATOM 4461 O O . ASP B 1 184 ? -5.758 12.969 22.359 1 94.38 184 ASP B O 1
ATOM 4465 N N . MET B 1 185 ? -4.508 12.109 20.766 1 93.94 185 MET B N 1
ATOM 4466 C CA . MET B 1 185 ? -5.359 12.469 19.641 1 93.94 185 MET B CA 1
ATOM 4467 C C . MET B 1 185 ? -5.516 13.984 19.547 1 93.94 185 MET B C 1
ATOM 4469 O O . MET B 1 185 ? -6.535 14.477 19.047 1 93.94 185 MET B O 1
ATOM 4473 N N . LYS B 1 186 ? -4.484 14.703 19.969 1 94.38 186 LYS B N 1
ATOM 4474 C CA . LYS B 1 186 ? -4.602 16.156 19.969 1 94.38 186 LYS B CA 1
ATOM 4475 C C . LYS B 1 186 ? -3.615 16.797 19 1 94.38 186 LYS B C 1
ATOM 4477 O O . LYS B 1 186 ? -3.768 17.969 18.625 1 94.38 186 LYS B O 1
ATOM 4482 N N . HIS B 1 187 ? -2.592 16.016 18.688 1 97.62 187 HIS B N 1
ATOM 4483 C CA . HIS B 1 187 ? -1.532 16.531 17.844 1 97.62 187 HIS B CA 1
ATOM 4484 C C . HIS B 1 187 ? -1.155 15.539 16.75 1 97.62 187 HIS B C 1
ATOM 4486 O O . HIS B 1 187 ? -1.534 14.367 16.828 1 97.62 187 HIS B O 1
ATOM 4492 N N . VAL B 1 188 ? -0.44 16.078 15.742 1 98.62 188 VAL B N 1
ATOM 4493 C CA . VAL B 1 188 ? 0.048 15.195 14.68 1 98.62 188 VAL B CA 1
ATOM 4494 C C . VAL B 1 188 ? 1.534 15.453 14.438 1 98.62 188 VAL B C 1
ATOM 4496 O O . VAL B 1 188 ? 2.045 16.531 14.773 1 98.62 188 VAL B O 1
ATOM 4499 N N . LYS B 1 189 ? 2.199 14.492 13.961 1 98.62 189 LYS B N 1
ATOM 4500 C CA . LYS B 1 189 ? 3.615 14.57 13.609 1 98.62 189 LYS B CA 1
ATOM 4501 C C . LYS B 1 189 ? 3.857 14.07 12.188 1 98.62 189 LYS B C 1
ATOM 4503 O O . LYS B 1 189 ? 3.256 13.078 11.758 1 98.62 189 LYS B O 1
ATOM 4508 N N . LEU B 1 190 ? 4.699 14.742 11.484 1 97.62 190 LEU B N 1
ATOM 4509 C CA . LEU B 1 190 ? 5.102 14.32 10.148 1 97.62 190 LEU B CA 1
ATOM 4510 C C . LEU B 1 190 ? 6.094 13.164 10.219 1 97.62 190 LEU B C 1
ATOM 4512 O O . LEU B 1 190 ? 6.98 13.156 11.078 1 97.62 190 LEU B O 1
ATOM 4516 N N . ALA B 1 191 ? 5.855 12.234 9.336 1 93.88 191 ALA B N 1
ATOM 4517 C CA . ALA B 1 191 ? 6.754 11.086 9.227 1 93.88 191 ALA B CA 1
ATOM 4518 C C . ALA B 1 191 ? 7.098 10.797 7.766 1 93.88 191 ALA B C 1
ATOM 4520 O O . ALA B 1 191 ? 6.562 11.438 6.859 1 93.88 191 ALA B O 1
ATOM 4521 N N . ASP B 1 192 ? 8.016 9.875 7.461 1 87.44 192 ASP B N 1
ATOM 4522 C CA . ASP B 1 192 ? 8.422 9.344 6.164 1 87.44 192 ASP B CA 1
ATOM 4523 C C . ASP B 1 192 ? 9.023 10.43 5.281 1 87.44 192 ASP B C 1
ATOM 4525 O O . ASP B 1 192 ? 8.312 11.062 4.496 1 87.44 192 ASP B O 1
ATOM 4529 N N . PHE B 1 193 ? 10.242 10.609 5.258 1 87.81 193 PHE B N 1
ATOM 4530 C CA . PHE B 1 193 ? 10.984 11.602 4.484 1 87.81 193 PHE B CA 1
ATOM 4531 C C . PHE B 1 193 ? 11.805 10.93 3.389 1 87.81 193 PHE B C 1
ATOM 4533 O O . PHE B 1 193 ? 12.852 11.445 2.992 1 87.81 193 PHE B O 1
ATOM 4540 N N . GLY B 1 194 ? 11.367 9.82 2.998 1 82.62 194 GLY B N 1
ATOM 4541 C CA . GLY B 1 194 ? 12.086 9.031 2.012 1 82.62 194 GLY B CA 1
ATOM 4542 C C . GLY B 1 194 ? 12.266 9.75 0.688 1 82.62 194 GLY B C 1
ATOM 4543 O O . GLY B 1 194 ? 13.281 9.578 0.012 1 82.62 194 GLY B O 1
ATOM 4544 N N . LEU B 1 195 ? 11.328 10.547 0.31 1 73.75 195 LEU B N 1
ATOM 4545 C CA . LEU B 1 195 ? 11.398 11.234 -0.975 1 73.75 195 LEU B CA 1
ATOM 4546 C C . LEU B 1 195 ? 11.812 12.688 -0.792 1 73.75 195 LEU B C 1
ATOM 4548 O O . LEU B 1 195 ? 11.914 13.438 -1.767 1 73.75 195 LEU B O 1
ATOM 4552 N N . ALA B 1 196 ? 12.07 13.031 0.397 1 74.06 196 ALA B N 1
ATOM 4553 C CA . ALA B 1 196 ? 12.445 14.414 0.692 1 74.06 196 ALA B CA 1
ATOM 4554 C C . ALA B 1 196 ? 13.719 14.805 -0.048 1 74.06 196 ALA B C 1
ATOM 4556 O O . ALA B 1 196 ? 14.57 13.961 -0.323 1 74.06 196 ALA B O 1
ATOM 4557 N N . ARG B 1 197 ? 13.688 15.961 -0.537 1 70.69 197 ARG B N 1
ATOM 4558 C CA . ARG B 1 197 ? 14.852 16.453 -1.263 1 70.69 197 ARG B CA 1
ATOM 4559 C C . ARG B 1 197 ? 15.188 17.891 -0.855 1 70.69 197 ARG B C 1
ATOM 4561 O O . ARG B 1 197 ? 14.305 18.641 -0.45 1 70.69 197 ARG B O 1
ATOM 4568 N N . GLU B 1 198 ? 16.531 18.078 -1.048 1 64.5 198 GLU B N 1
ATOM 4569 C CA . GLU B 1 198 ? 16.953 19.469 -0.892 1 64.5 198 GLU B CA 1
ATOM 4570 C C . GLU B 1 198 ? 16.641 20.281 -2.146 1 64.5 198 GLU B C 1
ATOM 4572 O O . GLU B 1 198 ? 16.688 19.75 -3.26 1 64.5 198 GLU B O 1
ATOM 4577 N N . LYS B 1 199 ? 16.125 21.391 -2.111 1 54.56 199 LYS B N 1
ATOM 4578 C CA . LYS B 1 199 ? 15.695 22.297 -3.174 1 54.56 199 LYS B CA 1
ATOM 4579 C C . LYS B 1 199 ? 16.672 22.266 -4.344 1 54.56 199 LYS B C 1
ATOM 4581 O O . LYS B 1 199 ? 16.281 22.484 -5.496 1 54.56 199 LYS B O 1
ATOM 4586 N N . THR B 1 200 ? 17.812 21.938 -4.133 1 41.97 200 THR B N 1
ATOM 4587 C CA . THR B 1 200 ? 18.828 22.109 -5.168 1 41.97 200 THR B CA 1
ATOM 4588 C C . THR B 1 200 ? 18.922 20.875 -6.047 1 41.97 200 THR B C 1
ATOM 4590 O O . THR B 1 200 ? 19.609 20.875 -7.066 1 41.97 200 THR B O 1
ATOM 4593 N N . LEU B 1 201 ? 18.328 19.75 -5.734 1 45.53 201 LEU B N 1
ATOM 4594 C CA . LEU B 1 201 ? 18.688 18.531 -6.449 1 45.53 201 LEU B CA 1
ATOM 4595 C C . LEU B 1 201 ? 17.562 18.094 -7.383 1 45.53 201 LEU B C 1
ATOM 4597 O O . LEU B 1 201 ? 16.391 18.172 -7.027 1 45.53 201 LEU B O 1
ATOM 4601 N N . GLY B 1 202 ? 17.75 18.031 -8.68 1 43.91 202 GLY B N 1
ATOM 4602 C CA . GLY B 1 202 ? 17 17.703 -9.883 1 43.91 202 GLY B CA 1
ATOM 4603 C C . GLY B 1 202 ? 16.562 16.25 -9.93 1 43.91 202 GLY B C 1
ATOM 4604 O O . GLY B 1 202 ? 17.094 15.414 -9.188 1 43.91 202 GLY B O 1
ATOM 4605 N N . GLY B 1 203 ? 15.414 15.766 -10.344 1 43.16 203 GLY B N 1
ATOM 4606 C CA . GLY B 1 203 ? 14.828 14.539 -10.852 1 43.16 203 GLY B CA 1
ATOM 4607 C C . GLY B 1 203 ? 13.711 14.008 -9.977 1 43.16 203 GLY B C 1
ATOM 4608 O O . GLY B 1 203 ? 13.695 14.242 -8.766 1 43.16 203 GLY B O 1
ATOM 4609 N N . MET B 1 204 ? 12.539 13.844 -10.547 1 44.56 204 MET B N 1
ATOM 4610 C CA . MET B 1 204 ? 11.242 13.531 -9.938 1 44.56 204 MET B CA 1
ATOM 4611 C C . MET B 1 204 ? 11.047 12.023 -9.828 1 44.56 204 MET B C 1
ATOM 4613 O O . MET B 1 204 ? 11.344 11.281 -10.766 1 44.56 204 MET B O 1
ATOM 4617 N N . THR B 1 205 ? 11.203 11.391 -8.641 1 41.22 205 THR B N 1
ATOM 4618 C CA . THR B 1 205 ? 10.664 10.039 -8.539 1 41.22 205 THR B CA 1
ATOM 4619 C C . THR B 1 205 ? 9.273 10.055 -7.91 1 41.22 205 THR B C 1
ATOM 4621 O O . THR B 1 205 ? 9.031 10.773 -6.938 1 41.22 205 THR B O 1
ATOM 4624 N N . CYS B 1 206 ? 8.102 9.883 -8.742 1 40.28 206 CYS B N 1
ATOM 4625 C CA . CYS B 1 206 ? 6.766 9.742 -8.164 1 40.28 206 CYS B CA 1
ATOM 4626 C C . CYS B 1 206 ? 6.438 8.273 -7.902 1 40.28 206 CYS B C 1
ATOM 4628 O O . CYS B 1 206 ? 6.785 7.402 -8.703 1 40.28 206 CYS B O 1
ATOM 4630 N N . GLU B 1 207 ? 6.332 7.832 -6.648 1 44.34 207 GLU B N 1
ATOM 4631 C CA . GLU B 1 207 ? 5.82 6.488 -6.395 1 44.34 207 GLU B CA 1
ATOM 4632 C C . GLU B 1 207 ? 4.328 6.398 -6.703 1 44.34 207 GLU B C 1
ATOM 4634 O O . GLU B 1 207 ? 3.582 7.348 -6.465 1 44.34 207 GLU B O 1
ATOM 4639 N N . ALA B 1 208 ? 3.807 5.375 -7.367 1 44.47 208 ALA B N 1
ATOM 4640 C CA . ALA B 1 208 ? 2.459 4.965 -7.75 1 44.47 208 ALA B CA 1
ATOM 4641 C C . ALA B 1 208 ? 1.565 4.809 -6.52 1 44.47 208 ALA B C 1
ATOM 4643 O O . ALA B 1 208 ? 2.008 4.312 -5.48 1 44.47 208 ALA B O 1
ATOM 4644 N N . GLY B 1 209 ? 0.574 5.719 -6.234 1 51.06 209 GLY B N 1
ATOM 4645 C CA . GLY B 1 209 ? -0.488 5.57 -5.25 1 51.06 209 GLY B CA 1
ATOM 4646 C C . GLY B 1 209 ? -0.832 6.871 -4.547 1 51.06 209 GLY B C 1
ATOM 4647 O O . GLY B 1 209 ? -1.853 6.957 -3.859 1 51.06 209 GLY B O 1
ATOM 4648 N N . THR B 1 210 ? 0.158 7.691 -4.746 1 65.69 210 THR B N 1
ATOM 4649 C CA . THR B 1 210 ? -0.106 8.922 -4.004 1 65.69 210 THR B CA 1
ATOM 4650 C C . THR B 1 210 ? -0.487 10.055 -4.953 1 65.69 210 THR B C 1
ATOM 4652 O O . THR B 1 210 ? -0.47 11.227 -4.566 1 65.69 210 THR B O 1
ATOM 4655 N N . TYR B 1 211 ? -0.963 9.734 -6.074 1 75.56 211 TYR B N 1
ATOM 4656 C CA . TYR B 1 211 ? -1.28 10.758 -7.062 1 75.56 211 TYR B CA 1
ATOM 4657 C C . TYR B 1 211 ? -2.367 11.695 -6.551 1 75.56 211 TYR B C 1
ATOM 4659 O O . TYR B 1 211 ? -2.395 12.875 -6.906 1 75.56 211 TYR B O 1
ATOM 4667 N N . ARG B 1 212 ? -3.053 11.133 -5.703 1 85.75 212 ARG B N 1
ATOM 4668 C CA . ARG B 1 212 ? -4.195 11.859 -5.164 1 85.75 212 ARG B CA 1
ATOM 4669 C C . ARG B 1 212 ? -3.75 13.125 -4.445 1 85.75 212 ARG B C 1
ATOM 4671 O O . ARG B 1 212 ? -4.469 14.133 -4.441 1 85.75 212 ARG B O 1
ATOM 4678 N N . TRP B 1 213 ? -2.604 13.117 -4.004 1 91.12 213 TRP B N 1
ATOM 4679 C CA . TRP B 1 213 ? -2.168 14.188 -3.111 1 91.12 213 TRP B CA 1
ATOM 4680 C C . TRP B 1 213 ? -1.137 15.078 -3.793 1 91.12 213 TRP B C 1
ATOM 4682 O O . TRP B 1 213 ? -0.629 16.031 -3.188 1 91.12 213 TRP B O 1
ATOM 4692 N N . MET B 1 214 ? -0.899 14.781 -5.086 1 87.94 214 MET B N 1
ATOM 4693 C CA . MET B 1 214 ? 0.223 15.438 -5.754 1 87.94 214 MET B CA 1
ATOM 4694 C C . MET B 1 214 ? -0.241 16.672 -6.512 1 87.94 214 MET B C 1
ATOM 4696 O O . MET B 1 214 ? -1.328 16.688 -7.09 1 87.94 214 MET B O 1
ATOM 4700 N N . ALA B 1 215 ? 0.638 17.625 -6.574 1 90.88 215 ALA B N 1
ATOM 4701 C CA . ALA B 1 215 ? 0.383 18.875 -7.285 1 90.88 215 ALA B CA 1
ATOM 4702 C C . ALA B 1 215 ? 0.393 18.656 -8.797 1 90.88 215 ALA B C 1
ATOM 4704 O O . ALA B 1 215 ? 1.071 17.75 -9.297 1 90.88 215 ALA B O 1
ATOM 4705 N N . PRO B 1 216 ? -0.279 19.516 -9.492 1 87.44 216 PRO B N 1
ATOM 4706 C CA . PRO B 1 216 ? -0.367 19.391 -10.945 1 87.44 216 PRO B CA 1
ATOM 4707 C C . PRO B 1 216 ? 0.998 19.453 -11.625 1 87.44 216 PRO B C 1
ATOM 4709 O O . PRO B 1 216 ? 1.235 18.75 -12.609 1 87.44 216 PRO B O 1
ATOM 4712 N N . GLU B 1 217 ? 1.896 20.234 -11.141 1 85.62 217 GLU B N 1
ATOM 4713 C CA . GLU B 1 217 ? 3.186 20.422 -11.789 1 85.62 217 GLU B CA 1
ATOM 4714 C C . GLU B 1 217 ? 4.098 19.219 -11.586 1 85.62 217 GLU B C 1
ATOM 4716 O O . GLU B 1 217 ? 5.086 19.047 -12.305 1 85.62 217 GLU B O 1
ATOM 4721 N N . VAL B 1 218 ? 3.773 18.484 -10.578 1 77.56 218 VAL B N 1
ATOM 4722 C CA . VAL B 1 218 ? 4.539 17.266 -10.344 1 77.56 218 VAL B CA 1
ATOM 4723 C C . VAL B 1 218 ? 4.074 16.172 -11.305 1 77.56 218 VAL B C 1
ATOM 4725 O O . VAL B 1 218 ? 4.887 15.383 -11.797 1 77.56 218 VAL B O 1
ATOM 4728 N N . CYS B 1 219 ? 2.725 16.062 -11.484 1 65.44 219 CYS B N 1
ATOM 4729 C CA . CYS B 1 219 ? 2.094 15.008 -12.273 1 65.44 219 CYS B CA 1
ATOM 4730 C C . CYS B 1 219 ? 2.266 15.266 -13.766 1 65.44 219 CYS B C 1
ATOM 4732 O O . CYS B 1 219 ? 1.991 14.391 -14.594 1 65.44 219 CYS B O 1
ATOM 4734 N N . SER B 1 220 ? 2.477 16.516 -14.07 1 53.03 220 SER B N 1
ATOM 4735 C CA . SER B 1 220 ? 2.439 16.891 -15.477 1 53.03 220 SER B CA 1
ATOM 4736 C C . SER B 1 220 ? 3.383 16.031 -16.312 1 53.03 220 SER B C 1
ATOM 4738 O O . SER B 1 220 ? 4.531 15.805 -15.922 1 53.03 220 SER B O 1
ATOM 4740 N N . ARG B 1 221 ? 2.812 14.992 -16.812 1 47.12 221 ARG B N 1
ATOM 4741 C CA . ARG B 1 221 ? 3.285 13.984 -17.75 1 47.12 221 ARG B CA 1
ATOM 4742 C C . ARG B 1 221 ? 4.066 14.617 -18.891 1 47.12 221 ARG B C 1
ATOM 4744 O O . ARG B 1 221 ? 4.324 13.969 -19.906 1 47.12 221 ARG B O 1
ATOM 4751 N N . GLU B 1 222 ? 4.23 15.906 -18.922 1 41.78 222 GLU B N 1
ATOM 4752 C CA . GLU B 1 222 ? 4.961 16.172 -20.156 1 41.78 222 GLU B CA 1
ATOM 4753 C C . GLU B 1 222 ? 6.238 15.336 -20.234 1 41.78 222 GLU B C 1
ATOM 4755 O O . GLU B 1 222 ? 7.02 15.305 -19.266 1 41.78 222 GLU B O 1
ATOM 4760 N N . PRO B 1 223 ? 6.062 14.242 -21.078 1 37.94 223 PRO B N 1
ATOM 4761 C CA . PRO B 1 223 ? 7.328 13.523 -21.266 1 37.94 223 PRO B CA 1
ATOM 4762 C C . PRO B 1 223 ? 8.547 14.438 -21.141 1 37.94 223 PRO B C 1
ATOM 4764 O O . PRO B 1 223 ? 8.578 15.516 -21.75 1 37.94 223 PRO B O 1
ATOM 4767 N N . LEU B 1 224 ? 8.977 14.438 -20.078 1 38.66 224 LEU B N 1
ATOM 4768 C CA . LEU B 1 224 ? 10.227 15.195 -20.109 1 38.66 224 LEU B CA 1
ATOM 4769 C C . LEU B 1 224 ? 11.109 14.719 -21.266 1 38.66 224 LEU B C 1
ATOM 4771 O O . LEU B 1 224 ? 11.164 13.523 -21.562 1 38.66 224 LEU B O 1
ATOM 4775 N N . ARG B 1 225 ? 11.32 15.641 -22.203 1 34.25 225 ARG B N 1
ATOM 4776 C CA . ARG B 1 225 ? 12.406 15.352 -23.141 1 34.25 225 ARG B CA 1
ATOM 4777 C C . ARG B 1 225 ? 13.633 14.805 -22.422 1 34.25 225 ARG B C 1
ATOM 4779 O O . ARG B 1 225 ? 13.844 15.102 -21.234 1 34.25 225 ARG B O 1
ATOM 4786 N N . ILE B 1 226 ? 14.164 13.836 -22.922 1 33.94 226 ILE B N 1
ATOM 4787 C CA . ILE B 1 226 ? 15.484 13.383 -22.484 1 33.94 226 ILE B CA 1
ATOM 4788 C C . ILE B 1 226 ? 16.312 14.586 -22.047 1 33.94 226 ILE B C 1
ATOM 4790 O O . ILE B 1 226 ? 16.531 15.516 -22.812 1 33.94 226 ILE B O 1
ATOM 4794 N N . GLY B 1 227 ? 16.469 14.812 -20.703 1 39.19 227 GLY B N 1
ATOM 4795 C CA . GLY B 1 227 ? 17.312 15.867 -20.156 1 39.19 227 GLY B CA 1
ATOM 4796 C C . GLY B 1 227 ? 16.531 16.922 -19.406 1 39.19 227 GLY B C 1
ATOM 4797 O O . GLY B 1 227 ? 17.109 17.812 -18.781 1 39.19 227 GLY B O 1
ATOM 4798 N N . GLU B 1 228 ? 15.258 17.016 -19.75 1 42.44 228 GLU B N 1
ATOM 4799 C CA . GLU B 1 228 ? 14.539 18.109 -19.109 1 42.44 228 GLU B CA 1
ATOM 4800 C C . GLU B 1 228 ? 14.07 17.734 -17.719 1 42.44 228 GLU B C 1
ATOM 4802 O O . GLU B 1 228 ? 13.586 16.625 -17.5 1 42.44 228 GLU B O 1
ATOM 4807 N N . LYS B 1 229 ? 14.633 18.344 -16.828 1 48.62 229 LYS B N 1
ATOM 4808 C CA . LYS B 1 229 ? 14.266 18.219 -15.43 1 48.62 229 LYS B CA 1
ATOM 4809 C C . LYS B 1 229 ? 13.016 19.031 -15.109 1 48.62 229 LYS B C 1
ATOM 4811 O O . LYS B 1 229 ? 12.898 20.188 -15.539 1 48.62 229 LYS B O 1
ATOM 4816 N N . LYS B 1 230 ? 11.914 18.297 -14.875 1 55.94 230 LYS B N 1
ATOM 4817 C CA . LYS B 1 230 ? 10.773 19.062 -14.398 1 55.94 230 LYS B CA 1
ATOM 4818 C C . LYS B 1 230 ? 11.141 19.891 -13.172 1 55.94 230 LYS B C 1
ATOM 4820 O O . LYS B 1 230 ? 11.742 19.375 -12.227 1 55.94 230 LYS B O 1
ATOM 4825 N N . HIS B 1 231 ? 10.992 21.234 -13.312 1 63.94 231 HIS B N 1
ATOM 4826 C CA . HIS B 1 231 ? 11.367 22.109 -12.211 1 63.94 231 HIS B CA 1
ATOM 4827 C C . HIS B 1 231 ? 10.156 22.453 -11.352 1 63.94 231 HIS B C 1
ATOM 4829 O O . HIS B 1 231 ? 9.117 22.875 -11.867 1 63.94 231 HIS B O 1
ATOM 4835 N N . TYR B 1 232 ? 10.078 21.797 -10.188 1 73.44 232 TYR B N 1
ATOM 4836 C CA . TYR B 1 232 ? 9.117 22.281 -9.195 1 73.44 232 TYR B CA 1
ATOM 4837 C C . TYR B 1 232 ? 9.82 22.688 -7.91 1 73.44 232 TYR B C 1
ATOM 4839 O O . TYR B 1 232 ? 10.984 22.344 -7.691 1 73.44 232 TYR B O 1
ATOM 4847 N N . ASP B 1 233 ? 9.062 23.594 -7.203 1 83.69 233 ASP B N 1
ATOM 4848 C CA . ASP B 1 233 ? 9.633 24.062 -5.945 1 83.69 233 ASP B CA 1
ATOM 4849 C C . ASP B 1 233 ? 8.812 23.562 -4.75 1 83.69 233 ASP B C 1
ATOM 4851 O O . ASP B 1 233 ? 8.078 22.578 -4.859 1 83.69 233 ASP B O 1
ATOM 4855 N N . GLN B 1 234 ? 9.047 24.172 -3.621 1 90.62 234 GLN B N 1
ATOM 4856 C CA . GLN B 1 234 ? 8.492 23.719 -2.35 1 90.62 234 GLN B CA 1
ATOM 4857 C C . GLN B 1 234 ? 6.977 23.891 -2.322 1 90.62 234 GLN B C 1
ATOM 4859 O O . GLN B 1 234 ? 6.305 23.344 -1.441 1 90.62 234 GLN B O 1
ATOM 4864 N N . LYS B 1 235 ? 6.434 24.562 -3.311 1 94.5 235 LYS B N 1
ATOM 4865 C CA . LYS B 1 235 ? 5 24.859 -3.346 1 94.5 235 LYS B CA 1
ATOM 4866 C C . LYS B 1 235 ? 4.195 23.594 -3.619 1 94.5 235 LYS B C 1
ATOM 4868 O O . LYS B 1 235 ? 2.98 23.562 -3.41 1 94.5 235 LYS B O 1
ATOM 4873 N N . ILE B 1 236 ? 4.848 22.516 -4.062 1 92.12 236 ILE B N 1
ATOM 4874 C CA . ILE B 1 236 ? 4.156 21.25 -4.273 1 92.12 236 ILE B CA 1
ATOM 4875 C C . ILE B 1 236 ? 3.648 20.719 -2.939 1 92.12 236 ILE B C 1
ATOM 4877 O O . ILE B 1 236 ? 2.598 20.062 -2.883 1 92.12 236 ILE B O 1
ATOM 4881 N N . ASP B 1 237 ? 4.398 21.047 -1.881 1 95.94 237 ASP B N 1
ATOM 4882 C CA . ASP B 1 237 ? 3.99 20.609 -0.546 1 95.94 237 ASP B CA 1
ATOM 4883 C C . ASP B 1 237 ? 2.752 21.375 -0.081 1 95.94 237 ASP B C 1
ATOM 4885 O O . ASP B 1 237 ? 1.927 20.828 0.658 1 95.94 237 ASP B O 1
ATOM 4889 N N . VAL B 1 238 ? 2.66 22.578 -0.542 1 98.12 238 VAL B N 1
ATOM 4890 C CA . VAL B 1 238 ? 1.524 23.422 -0.168 1 98.12 238 VAL B CA 1
ATOM 4891 C C . VAL B 1 238 ? 0.245 22.859 -0.784 1 98.12 238 VAL B C 1
ATOM 4893 O O . VAL B 1 238 ? -0.796 22.797 -0.124 1 98.12 238 VAL B O 1
ATOM 4896 N N . TYR B 1 239 ? 0.388 22.438 -1.989 1 96.81 239 TYR B N 1
ATOM 4897 C CA . TYR B 1 239 ? -0.751 21.828 -2.654 1 96.81 239 TYR B CA 1
ATOM 4898 C C . TYR B 1 239 ? -1.203 20.578 -1.908 1 96.81 239 TYR B C 1
ATOM 4900 O O . TYR B 1 239 ? -2.393 20.406 -1.626 1 96.81 239 TYR B O 1
ATOM 4908 N N . SER B 1 240 ? -0.276 19.734 -1.593 1 96.5 240 SER B N 1
ATOM 4909 C CA . SER B 1 240 ? -0.586 18.516 -0.856 1 96.5 240 SER B CA 1
ATOM 4910 C C . SER B 1 240 ? -1.244 18.828 0.483 1 96.5 240 SER B C 1
ATOM 4912 O O . SER B 1 240 ? -2.209 18.172 0.876 1 96.5 240 SER B O 1
ATOM 4914 N N . PHE B 1 241 ? -0.724 19.844 1.108 1 98.38 241 PHE B N 1
ATOM 4915 C CA . PHE B 1 241 ? -1.285 20.281 2.383 1 98.38 241 PHE B CA 1
ATOM 4916 C C . PHE B 1 241 ? -2.75 20.672 2.225 1 98.38 241 PHE B C 1
ATOM 4918 O O . PHE B 1 241 ? -3.588 20.297 3.053 1 98.38 241 PHE B O 1
ATOM 4925 N N . ALA B 1 242 ? -3.037 21.406 1.217 1 98.62 242 ALA B N 1
ATOM 4926 C CA . ALA B 1 242 ? -4.402 21.859 0.991 1 98.62 242 ALA B CA 1
ATOM 4927 C C . ALA B 1 242 ? -5.371 20.688 0.875 1 98.62 242 ALA B C 1
ATOM 4929 O O . ALA B 1 242 ? -6.484 20.75 1.409 1 98.62 242 ALA B O 1
ATOM 4930 N N . LEU B 1 243 ? -4.93 19.703 0.226 1 97.69 243 LEU B N 1
ATOM 4931 C CA . LEU B 1 243 ? -5.781 18.531 0.059 1 97.69 243 LEU B CA 1
ATOM 4932 C C . LEU B 1 243 ? -5.98 17.812 1.388 1 97.69 243 LEU B C 1
ATOM 4934 O O . LEU B 1 243 ? -7.078 17.328 1.684 1 97.69 243 LEU B O 1
ATOM 4938 N N . ILE B 1 244 ? -4.969 17.719 2.172 1 98.19 244 ILE B N 1
ATOM 4939 C CA . ILE B 1 244 ? -5.09 17.125 3.498 1 98.19 244 ILE B CA 1
ATOM 4940 C C . ILE B 1 244 ? -6.027 17.969 4.359 1 98.19 244 ILE B C 1
ATOM 4942 O O . ILE B 1 244 ? -6.895 17.438 5.051 1 98.19 244 ILE B O 1
ATOM 4946 N N . PHE B 1 245 ? -5.797 19.297 4.297 1 98.38 245 PHE B N 1
ATOM 4947 C CA . PHE B 1 245 ? -6.625 20.219 5.062 1 98.38 245 PHE B CA 1
ATOM 4948 C C . PHE B 1 245 ? -8.094 20.062 4.676 1 98.38 245 PHE B C 1
ATOM 4950 O O . PHE B 1 245 ? -8.961 19.969 5.543 1 98.38 245 PHE B O 1
ATOM 4957 N N . TRP B 1 246 ? -8.383 19.984 3.424 1 97.75 246 TRP B N 1
ATOM 4958 C CA . TRP B 1 246 ? -9.734 19.75 2.932 1 97.75 246 TRP B CA 1
ATOM 4959 C C . TRP B 1 246 ? -10.305 18.453 3.498 1 97.75 246 TRP B C 1
ATOM 4961 O O . TRP B 1 246 ? -11.453 18.422 3.939 1 97.75 246 TRP B O 1
ATOM 4971 N N . SER B 1 247 ? -9.508 17.438 3.498 1 96.62 247 SER B N 1
ATOM 4972 C CA . SER B 1 247 ? -9.938 16.141 4.02 1 96.62 247 SER B CA 1
ATOM 4973 C C . SER B 1 247 ? -10.25 16.234 5.508 1 96.62 247 SER B C 1
ATOM 4975 O O . SER B 1 247 ? -11.195 15.602 5.984 1 96.62 247 SER B O 1
ATOM 4977 N N . LEU B 1 248 ? -9.422 16.953 6.211 1 97.06 248 LEU B N 1
ATOM 4978 C CA . LEU B 1 248 ? -9.641 17.141 7.641 1 97.06 248 LEU B CA 1
ATOM 4979 C C . LEU B 1 248 ? -10.977 17.844 7.902 1 97.06 248 LEU B C 1
ATOM 4981 O O . LEU B 1 248 ? -11.664 17.516 8.875 1 97.06 248 LEU B O 1
ATOM 4985 N N . LEU B 1 249 ? -11.359 18.734 7.059 1 96 249 LEU B N 1
ATOM 4986 C CA . LEU B 1 249 ? -12.578 19.531 7.23 1 96 249 LEU B CA 1
ATOM 4987 C C . LEU B 1 249 ? -13.812 18.734 6.832 1 96 249 LEU B C 1
ATOM 4989 O O . LEU B 1 249 ? -14.883 18.906 7.41 1 96 249 LEU B O 1
ATOM 4993 N N . THR B 1 250 ? -13.633 17.797 5.867 1 93.94 250 THR B N 1
ATOM 4994 C CA . THR B 1 250 ? -14.797 17.125 5.297 1 93.94 250 THR B CA 1
ATOM 4995 C C . THR B 1 250 ? -14.852 15.664 5.727 1 93.94 250 THR B C 1
ATOM 4997 O O . THR B 1 250 ? -15.875 15.008 5.578 1 93.94 250 THR B O 1
ATOM 5000 N N . ASN B 1 251 ? -13.648 15.156 6.168 1 93.56 251 ASN B N 1
ATOM 5001 C CA . ASN B 1 251 ? -13.461 13.742 6.473 1 93.56 251 ASN B CA 1
ATOM 5002 C C . ASN B 1 251 ? -13.758 12.859 5.258 1 93.56 251 ASN B C 1
ATOM 5004 O O . ASN B 1 251 ? -14.383 11.805 5.387 1 93.56 251 ASN B O 1
ATOM 5008 N N . LYS B 1 252 ? -13.43 13.375 4.129 1 91.38 252 LYS B N 1
ATOM 5009 C CA . LYS B 1 252 ? -13.547 12.664 2.861 1 91.38 252 LYS B CA 1
ATOM 5010 C C . LYS B 1 252 ? -12.195 12.547 2.168 1 91.38 252 LYS B C 1
ATOM 5012 O O . LYS B 1 252 ? -11.234 13.227 2.545 1 91.38 252 LYS B O 1
ATOM 5017 N N . THR B 1 253 ? -12.141 11.555 1.288 1 90.44 253 THR B N 1
ATOM 5018 C CA . THR B 1 253 ? -10.961 11.406 0.45 1 90.44 253 THR B CA 1
ATOM 5019 C C . THR B 1 253 ? -11.117 12.188 -0.85 1 90.44 253 THR B C 1
ATOM 5021 O O . THR B 1 253 ? -12.109 12.023 -1.564 1 90.44 253 THR B O 1
ATOM 5024 N N . PRO B 1 254 ? -10.156 13.055 -1.105 1 93.5 254 PRO B N 1
ATOM 5025 C CA . PRO B 1 254 ? -10.273 13.812 -2.352 1 93.5 254 PRO B CA 1
ATOM 5026 C C . PRO B 1 254 ? -10.281 12.922 -3.59 1 93.5 254 PRO B C 1
ATOM 5028 O O . PRO B 1 254 ? -9.586 11.898 -3.623 1 93.5 254 PRO B O 1
ATOM 5031 N N . PHE B 1 255 ? -11.094 13.227 -4.574 1 89.75 255 PHE B N 1
ATOM 5032 C CA . PHE B 1 255 ? -11.156 12.594 -5.887 1 89.75 255 PHE B CA 1
ATOM 5033 C C . PHE B 1 255 ? -11.5 11.117 -5.762 1 89.75 255 PHE B C 1
ATOM 5035 O O . PHE B 1 255 ? -10.984 10.289 -6.52 1 89.75 255 PHE B O 1
ATOM 5042 N N . SER B 1 256 ? -12.195 10.758 -4.766 1 82.75 256 SER B N 1
ATOM 5043 C CA . SER B 1 256 ? -12.492 9.359 -4.484 1 82.75 256 SER B CA 1
ATOM 5044 C C . SER B 1 256 ? -13.25 8.711 -5.641 1 82.75 256 SER B C 1
ATOM 5046 O O . SER B 1 256 ? -13.211 7.496 -5.816 1 82.75 256 SER B O 1
ATOM 5048 N N . GLU B 1 257 ? -13.859 9.477 -6.445 1 76.81 257 GLU B N 1
ATOM 5049 C CA . GLU B 1 257 ? -14.688 8.977 -7.535 1 76.81 257 GLU B CA 1
ATOM 5050 C C . GLU B 1 257 ? -13.859 8.742 -8.797 1 76.81 257 GLU B C 1
ATOM 5052 O O . GLU B 1 257 ? -14.367 8.234 -9.797 1 76.81 257 GLU B O 1
ATOM 5057 N N . ILE B 1 258 ? -12.648 9.211 -8.75 1 75.06 258 ILE B N 1
ATOM 5058 C CA . ILE B 1 258 ? -11.766 9.125 -9.906 1 75.06 258 ILE B CA 1
ATOM 5059 C C . ILE B 1 258 ? -10.711 8.047 -9.672 1 75.06 258 ILE B C 1
ATOM 5061 O O . ILE B 1 258 ? -10.094 7.996 -8.602 1 75.06 258 ILE B O 1
ATOM 5065 N N . PRO B 1 259 ? -10.586 7.133 -10.633 1 68.5 259 PRO B N 1
ATOM 5066 C CA . PRO B 1 259 ? -9.445 6.227 -10.492 1 68.5 259 PRO B CA 1
ATOM 5067 C C . PRO B 1 259 ? -8.117 6.969 -10.328 1 68.5 259 PRO B C 1
ATOM 5069 O O . PRO B 1 259 ? -7.887 7.98 -10.992 1 68.5 259 PRO B O 1
ATOM 5072 N N . SER B 1 260 ? -7.301 6.52 -9.445 1 70.56 260 SER B N 1
ATOM 5073 C CA . SER B 1 260 ? -6.086 7.215 -9.031 1 70.56 260 SER B CA 1
ATOM 5074 C C . SER B 1 260 ? -5.211 7.566 -10.227 1 70.56 260 SER B C 1
ATOM 5076 O O . SER B 1 260 ? -4.625 8.648 -10.273 1 70.56 260 SER B O 1
ATOM 5078 N N . ILE B 1 261 ? -5.148 6.691 -11.203 1 66 261 ILE B N 1
ATOM 5079 C CA . ILE B 1 261 ? -4.238 6.867 -12.328 1 66 261 ILE B CA 1
ATOM 5080 C C . ILE B 1 261 ? -4.727 8.008 -13.219 1 66 261 ILE B C 1
ATOM 5082 O O . ILE B 1 261 ? -3.957 8.57 -14 1 66 261 ILE B O 1
ATOM 5086 N N . SER B 1 262 ? -5.984 8.336 -13.07 1 72.5 262 SER B N 1
ATOM 5087 C CA . SER B 1 262 ? -6.566 9.367 -13.922 1 72.5 262 SER B CA 1
ATOM 5088 C C . SER B 1 262 ? -6.543 10.727 -13.234 1 72.5 262 SER B C 1
ATOM 5090 O O . SER B 1 262 ? -6.797 11.758 -13.867 1 72.5 262 SER B O 1
ATOM 5092 N N . ILE B 1 263 ? -6.195 10.742 -12.055 1 80.56 263 ILE B N 1
ATOM 5093 C CA . ILE B 1 263 ? -6.312 11.953 -11.25 1 80.56 263 ILE B CA 1
ATOM 5094 C C . ILE B 1 263 ? -5.406 13.039 -11.812 1 80.56 263 ILE B C 1
ATOM 5096 O O . ILE B 1 263 ? -5.824 14.188 -11.961 1 80.56 263 ILE B O 1
ATOM 5100 N N . PRO B 1 264 ? -4.129 12.711 -12.141 1 77.62 264 PRO B N 1
ATOM 5101 C CA . PRO B 1 264 ? -3.258 13.75 -12.688 1 77.62 264 PRO B CA 1
ATOM 5102 C C . PRO B 1 264 ? -3.875 14.477 -13.883 1 77.62 264 PRO B C 1
ATOM 5104 O O . PRO B 1 264 ? -3.711 15.688 -14.023 1 77.62 264 PRO B O 1
ATOM 5107 N N . TYR B 1 265 ? -4.555 13.734 -14.617 1 75.56 265 TYR B N 1
ATOM 5108 C CA . TYR B 1 265 ? -5.199 14.312 -15.789 1 75.56 265 TYR B CA 1
ATOM 5109 C C . TYR B 1 265 ? -6.227 15.367 -15.383 1 75.56 265 TYR B C 1
ATOM 5111 O O . TYR B 1 265 ? -6.207 16.484 -15.883 1 75.56 265 TYR B O 1
ATOM 5119 N N . PHE B 1 266 ? -7.074 15.039 -14.539 1 84.56 266 PHE B N 1
ATOM 5120 C CA . PHE B 1 266 ? -8.164 15.922 -14.133 1 84.56 266 PHE B CA 1
ATOM 5121 C C . PHE B 1 266 ? -7.637 17.109 -13.336 1 84.56 266 PHE B C 1
ATOM 5123 O O . PHE B 1 266 ? -8.133 18.219 -13.469 1 84.56 266 PHE B O 1
ATOM 5130 N N . VAL B 1 267 ? -6.703 16.844 -12.555 1 88.44 267 VAL B N 1
ATOM 5131 C CA . VAL B 1 267 ? -6.105 17.891 -11.742 1 88.44 267 VAL B CA 1
ATOM 5132 C C . VAL B 1 267 ? -5.445 18.922 -12.648 1 88.44 267 VAL B C 1
ATOM 5134 O O . VAL B 1 267 ? -5.504 20.125 -12.375 1 88.44 267 VAL B O 1
ATOM 5137 N N . ASN B 1 268 ? -4.82 18.516 -13.68 1 86 268 ASN B N 1
ATOM 5138 C CA . ASN B 1 268 ? -4.172 19.422 -14.617 1 86 268 ASN B CA 1
ATOM 5139 C C . ASN B 1 268 ? -5.199 20.219 -15.414 1 86 268 ASN B C 1
ATOM 5141 O O . ASN B 1 268 ? -4.875 21.281 -15.961 1 86 268 ASN B O 1
ATOM 5145 N N . GLN B 1 269 ? -6.379 19.719 -15.469 1 88.69 269 GLN B N 1
ATOM 5146 C CA . GLN B 1 269 ? -7.461 20.453 -16.125 1 88.69 269 GLN B CA 1
ATOM 5147 C C . GLN B 1 269 ? -8.156 21.391 -15.141 1 88.69 269 GLN B C 1
ATOM 5149 O O . GLN B 1 269 ? -9.148 22.031 -15.484 1 88.69 269 GLN B O 1
ATOM 5154 N N . GLY B 1 270 ? -7.711 21.359 -13.961 1 91.5 270 GLY B N 1
ATOM 5155 C CA . GLY B 1 270 ? -8.203 22.344 -13 1 91.5 270 GLY B CA 1
ATOM 5156 C C . GLY B 1 270 ? -9.156 21.75 -11.977 1 91.5 270 GLY B C 1
ATOM 5157 O O . GLY B 1 270 ? -9.703 22.469 -11.141 1 91.5 270 GLY B O 1
ATOM 5158 N N . LYS B 1 271 ? -9.336 20.484 -12.039 1 93.56 271 LYS B N 1
ATOM 5159 C CA . LYS B 1 271 ? -10.25 19.859 -11.078 1 93.56 271 LYS B CA 1
ATOM 5160 C C . LYS B 1 271 ? -9.727 20 -9.656 1 93.56 271 LYS B C 1
ATOM 5162 O O . LYS B 1 271 ? -8.539 19.812 -9.406 1 93.56 271 LYS B O 1
ATOM 5167 N N . ARG B 1 272 ? -10.664 20.422 -8.758 1 96.5 272 ARG B N 1
ATOM 5168 C CA . ARG B 1 272 ? -10.414 20.5 -7.324 1 96.5 272 ARG B CA 1
ATOM 5169 C C . ARG B 1 272 ? -11.602 19.969 -6.527 1 96.5 272 ARG B C 1
ATOM 5171 O O . ARG B 1 272 ? -12.719 19.891 -7.047 1 96.5 272 ARG B O 1
ATOM 5178 N N . PRO B 1 273 ? -11.336 19.531 -5.258 1 95.31 273 PRO B N 1
ATOM 5179 C CA . PRO B 1 273 ? -12.461 19.047 -4.453 1 95.31 273 PRO B CA 1
ATOM 5180 C C . PRO B 1 273 ? -13.508 20.141 -4.199 1 95.31 273 PRO B C 1
ATOM 5182 O O . PRO B 1 273 ? -13.188 21.328 -4.234 1 95.31 273 PRO B O 1
ATOM 5185 N N . SER B 1 274 ? -14.688 19.672 -3.889 1 94.75 274 SER B N 1
ATOM 5186 C CA . SER B 1 274 ? -15.805 20.594 -3.668 1 94.75 274 SER B CA 1
ATOM 5187 C C . SER B 1 274 ? -15.609 21.406 -2.398 1 94.75 274 SER B C 1
ATOM 5189 O O . SER B 1 274 ? -15.117 20.891 -1.39 1 94.75 274 SER B O 1
ATOM 5191 N N . LEU B 1 275 ? -15.961 22.656 -2.449 1 95.44 275 LEU B N 1
ATOM 5192 C CA . LEU B 1 275 ? -15.852 23.547 -1.293 1 95.44 275 LEU B CA 1
ATOM 5193 C C . LEU B 1 275 ? -17.203 23.719 -0.61 1 95.44 275 LEU B C 1
ATOM 5195 O O . LEU B 1 275 ? -17.359 24.609 0.236 1 95.44 275 LEU B O 1
ATOM 5199 N N . SER B 1 276 ? -18.062 22.719 -0.979 1 90.25 276 SER B N 1
ATOM 5200 C CA . SER B 1 276 ? -19.375 22.75 -0.323 1 90.25 276 SER B CA 1
ATOM 5201 C C . SER B 1 276 ? -19.25 22.344 1.144 1 90.25 276 SER B C 1
ATOM 5203 O O . SER B 1 276 ? -18.484 21.438 1.488 1 90.25 276 SER B O 1
ATOM 5205 N N . ASN B 1 277 ? -19.812 22.953 2.129 1 85.75 277 ASN B N 1
ATOM 5206 C CA . ASN B 1 277 ? -19.859 22.625 3.551 1 85.75 277 ASN B CA 1
ATOM 5207 C C . ASN B 1 277 ? -18.547 22.953 4.242 1 85.75 277 ASN B C 1
ATOM 5209 O O . ASN B 1 277 ? -18.156 22.266 5.191 1 85.75 277 ASN B O 1
ATOM 5213 N N . ILE B 1 278 ? -17.766 23.734 3.596 1 94.12 278 ILE B N 1
ATOM 5214 C CA . ILE B 1 278 ? -16.547 24.25 4.207 1 94.12 278 ILE B CA 1
ATOM 5215 C C . ILE B 1 278 ? -16.797 25.656 4.77 1 94.12 278 ILE B C 1
ATOM 5217 O O . IL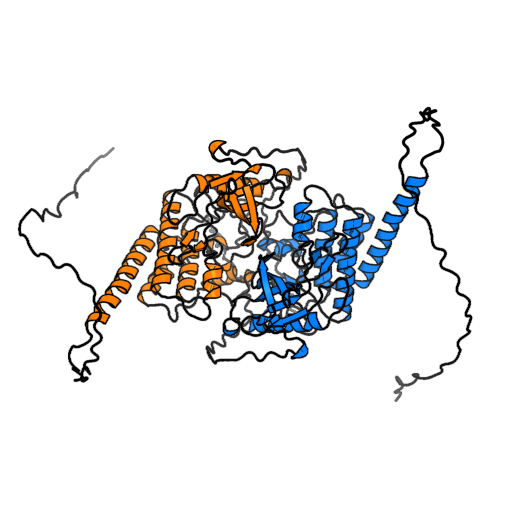E B 1 278 ? -17.422 26.484 4.109 1 94.12 278 ILE B O 1
ATOM 5221 N N . PRO B 1 279 ? -16.406 25.859 6.031 1 92.06 279 PRO B N 1
ATOM 5222 C CA . PRO B 1 279 ? -16.578 27.219 6.574 1 92.06 279 PRO B CA 1
ATOM 5223 C C . PRO B 1 279 ? -16.016 28.297 5.66 1 92.06 279 PRO B C 1
ATOM 5225 O O . PRO B 1 279 ? -14.898 28.156 5.152 1 92.06 279 PRO B O 1
ATOM 5228 N N . ASP B 1 280 ? -16.703 29.312 5.516 1 93.12 280 ASP B N 1
ATOM 5229 C CA . ASP B 1 280 ? -16.359 30.391 4.598 1 93.12 280 ASP B CA 1
ATOM 5230 C C . ASP B 1 280 ? -14.969 30.969 4.918 1 93.12 280 ASP B C 1
ATOM 5232 O O . ASP B 1 280 ? -14.242 31.375 4.016 1 93.12 280 ASP B O 1
ATOM 5236 N N . GLU B 1 281 ? -14.641 30.969 6.18 1 92.44 281 GLU B N 1
ATOM 5237 C CA . GLU B 1 281 ? -13.383 31.562 6.633 1 92.44 281 GLU B CA 1
ATOM 5238 C C . GLU B 1 281 ? -12.188 30.75 6.148 1 92.44 281 GLU B C 1
ATOM 5240 O O . GLU B 1 281 ? -11.078 31.266 6.055 1 92.44 281 GLU B O 1
ATOM 5245 N N . VAL B 1 282 ? -12.438 29.516 5.801 1 95.56 282 VAL B N 1
ATOM 5246 C CA . VAL B 1 282 ? -11.344 28.609 5.469 1 95.56 282 VAL B CA 1
ATOM 5247 C C . VAL B 1 282 ? -11.195 28.516 3.953 1 95.56 282 VAL B C 1
ATOM 5249 O O . VAL B 1 282 ? -10.117 28.188 3.447 1 95.56 282 VAL B O 1
ATOM 5252 N N . VAL B 1 283 ? -12.211 28.781 3.227 1 96.56 283 VAL B N 1
ATOM 5253 C CA . VAL B 1 283 ? -12.289 28.594 1.782 1 96.56 283 VAL B CA 1
ATOM 5254 C C . VAL B 1 283 ? -11.148 29.344 1.096 1 96.56 283 VAL B C 1
ATOM 5256 O O . VAL B 1 283 ? -10.445 28.766 0.256 1 96.56 283 VAL B O 1
ATOM 5259 N N . PRO B 1 284 ? -10.875 30.594 1.483 1 96 284 PRO B N 1
ATOM 5260 C CA . PRO B 1 284 ? -9.789 31.312 0.81 1 96 284 PRO B CA 1
ATOM 5261 C C . PRO B 1 284 ? -8.43 30.656 1.003 1 96 284 PRO B C 1
ATOM 5263 O O . PRO B 1 284 ? -7.586 30.688 0.099 1 96 284 PRO B O 1
ATOM 5266 N N . ILE B 1 285 ? -8.188 30.125 2.15 1 96.81 285 ILE B N 1
ATOM 5267 C CA . ILE B 1 285 ? -6.922 29.453 2.41 1 96.81 285 ILE B CA 1
ATOM 5268 C C . ILE B 1 285 ? -6.762 28.266 1.464 1 96.81 285 ILE B C 1
ATOM 5270 O O . ILE B 1 285 ? -5.715 28.109 0.827 1 96.81 285 ILE B O 1
ATOM 5274 N N . LEU B 1 286 ? -7.793 27.422 1.324 1 98 286 LEU B N 1
ATOM 5275 C CA . LEU B 1 286 ? -7.758 26.25 0.442 1 98 286 LEU B CA 1
ATOM 5276 C C . LEU B 1 286 ? -7.527 26.688 -1.005 1 98 286 LEU B C 1
ATOM 5278 O O . LEU B 1 286 ? -6.652 26.141 -1.684 1 98 286 LEU B O 1
ATOM 5282 N N . GLU B 1 287 ? -8.219 27.641 -1.433 1 97.31 287 GLU B N 1
ATOM 5283 C CA . GLU B 1 287 ? -8.141 28.094 -2.816 1 97.31 287 GLU B CA 1
ATOM 5284 C C . GLU B 1 287 ? -6.754 28.641 -3.141 1 97.31 287 GLU B C 1
ATOM 5286 O O . GLU B 1 287 ? -6.227 28.406 -4.23 1 97.31 287 GLU B O 1
ATOM 5291 N N . CYS B 1 288 ? -6.156 29.344 -2.201 1 97.25 288 CYS B N 1
ATOM 5292 C CA . CYS B 1 288 ? -4.824 29.891 -2.398 1 97.25 288 CYS B CA 1
ATOM 5293 C C . CYS B 1 288 ? -3.762 28.812 -2.352 1 97.25 288 CYS B C 1
ATOM 5295 O O . CYS B 1 288 ? -2.748 28.891 -3.045 1 97.25 288 CYS B O 1
ATOM 5297 N N . CYS B 1 289 ? -4.023 27.812 -1.642 1 98.06 289 CYS B N 1
ATOM 5298 C CA . CYS B 1 289 ? -3.018 26.781 -1.44 1 98.06 289 CYS B CA 1
ATOM 5299 C C . CYS B 1 289 ? -3.016 25.781 -2.598 1 98.06 289 CYS B C 1
ATOM 5301 O O . CYS B 1 289 ? -1.974 25.219 -2.936 1 98.06 289 CYS B O 1
ATOM 5303 N N . TRP B 1 290 ? -4.199 25.516 -3.205 1 97.25 290 TRP B N 1
ATOM 5304 C CA . TRP B 1 290 ? -4.211 24.516 -4.27 1 97.25 290 TRP B CA 1
ATOM 5305 C C . TRP B 1 290 ? -4.371 25.172 -5.633 1 97.25 290 TRP B C 1
ATOM 5307 O O . TRP B 1 290 ? -4.812 24.531 -6.59 1 97.25 290 TRP B O 1
ATOM 5317 N N . ALA B 1 291 ? -4.016 26.469 -5.734 1 96 291 ALA B N 1
ATOM 5318 C CA . ALA B 1 291 ? -4.059 27.203 -6.996 1 96 291 ALA B CA 1
ATOM 5319 C C . ALA B 1 291 ? -3.318 26.453 -8.094 1 96 291 ALA B C 1
ATOM 5321 O O . ALA B 1 291 ? -2.312 25.781 -7.832 1 96 291 ALA B O 1
ATOM 5322 N N . ALA B 1 292 ? -3.752 26.562 -9.289 1 92.06 292 ALA B N 1
ATOM 5323 C CA . ALA B 1 292 ? -3.129 25.906 -10.43 1 92.06 292 ALA B CA 1
ATOM 5324 C C . ALA B 1 292 ? -1.706 26.406 -10.648 1 92.06 292 ALA B C 1
ATOM 5326 O O . ALA B 1 292 ? -0.791 25.625 -10.898 1 92.06 292 ALA B O 1
ATOM 5327 N N . ASP B 1 293 ? -1.594 27.719 -10.57 1 91.25 293 ASP B N 1
ATOM 5328 C CA . ASP B 1 293 ? -0.266 28.312 -10.68 1 91.25 293 ASP B CA 1
ATOM 5329 C C . ASP B 1 293 ? 0.477 28.234 -9.344 1 91.25 293 ASP B C 1
ATOM 5331 O O . ASP B 1 293 ? 0.117 28.922 -8.383 1 91.25 293 ASP B O 1
ATOM 5335 N N . SER B 1 294 ? 1.495 27.484 -9.305 1 91.94 294 SER B N 1
ATOM 5336 C CA . SER B 1 294 ? 2.229 27.234 -8.07 1 91.94 294 SER B CA 1
ATOM 5337 C C . SER B 1 294 ? 2.809 28.531 -7.496 1 91.94 294 SER B C 1
ATOM 5339 O O . SER B 1 294 ? 2.969 28.656 -6.277 1 91.94 294 SER B O 1
ATOM 5341 N N . LYS B 1 295 ? 3.088 29.516 -8.273 1 92 295 LYS B N 1
ATOM 5342 C CA . LYS B 1 295 ? 3.713 30.75 -7.828 1 92 295 LYS B CA 1
ATOM 5343 C C . LYS B 1 295 ? 2.752 31.578 -6.977 1 92 295 LYS B C 1
ATOM 5345 O O . LYS B 1 295 ? 3.182 32.406 -6.18 1 92 295 LYS B O 1
ATOM 5350 N N . THR B 1 296 ? 1.563 31.375 -7.184 1 94.69 296 THR B N 1
ATOM 5351 C CA . THR B 1 296 ? 0.564 32.188 -6.484 1 94.69 296 THR B CA 1
ATOM 5352 C C . THR B 1 296 ? 0.157 31.5 -5.172 1 94.69 296 THR B C 1
ATOM 5354 O O . THR B 1 296 ? -0.585 32.094 -4.379 1 94.69 296 THR B O 1
ATOM 5357 N N . ARG B 1 297 ? 0.7 30.359 -4.871 1 96.88 297 ARG B N 1
ATOM 5358 C CA . ARG B 1 297 ? 0.327 29.641 -3.656 1 96.88 297 ARG B CA 1
ATOM 5359 C C . ARG B 1 297 ? 0.96 30.281 -2.428 1 96.88 297 ARG B C 1
ATOM 5361 O O . ARG B 1 297 ? 2.037 30.875 -2.516 1 96.88 297 ARG B O 1
ATOM 5368 N N . LEU B 1 298 ? 0.309 30.156 -1.346 1 96.38 298 LEU B N 1
ATOM 5369 C CA . LEU B 1 298 ? 0.803 30.672 -0.072 1 96.38 298 LEU B CA 1
ATOM 5370 C C . LEU B 1 298 ? 2.047 29.906 0.374 1 96.38 298 LEU B C 1
ATOM 5372 O O . LEU B 1 298 ? 2.316 28.812 -0.116 1 96.38 298 LEU B O 1
ATOM 5376 N N . GLU B 1 299 ? 2.752 30.578 1.24 1 97 299 GLU B N 1
ATOM 5377 C CA . GLU B 1 299 ? 3.82 29.906 1.972 1 97 299 GLU B CA 1
ATOM 5378 C C . GLU B 1 299 ? 3.328 29.406 3.326 1 97 299 GLU B C 1
ATOM 5380 O O . GLU B 1 299 ? 2.373 29.938 3.887 1 97 299 GLU B O 1
ATOM 5385 N N . PHE B 1 300 ? 4.027 28.406 3.824 1 98.12 300 PHE B N 1
ATOM 5386 C CA . PHE B 1 300 ? 3.574 27.828 5.078 1 98.12 300 PHE B CA 1
ATOM 5387 C C . PHE B 1 300 ? 3.619 28.844 6.203 1 98.12 300 PHE B C 1
ATOM 5389 O O . PHE B 1 300 ? 2.787 28.812 7.113 1 98.12 300 PHE B O 1
ATOM 5396 N N . LYS B 1 301 ? 4.555 29.797 6.172 1 97.5 301 LYS B N 1
ATOM 5397 C CA . LYS B 1 301 ? 4.59 30.844 7.18 1 97.5 301 LYS B CA 1
ATOM 5398 C C . LYS B 1 301 ? 3.26 31.594 7.238 1 97.5 301 LYS B C 1
ATOM 5400 O O . LYS B 1 301 ? 2.73 31.844 8.32 1 97.5 301 LYS B O 1
ATOM 5405 N N . ASP B 1 302 ? 2.74 31.922 6.062 1 97.69 302 ASP B N 1
ATOM 5406 C CA . ASP B 1 302 ? 1.471 32.625 5.965 1 97.69 302 ASP B CA 1
ATOM 5407 C C . ASP B 1 302 ? 0.303 31.734 6.371 1 97.69 302 ASP B C 1
ATOM 5409 O O . ASP B 1 302 ? -0.644 32.188 7.016 1 97.69 302 ASP B O 1
ATOM 5413 N N . ILE B 1 303 ? 0.357 30.516 6.016 1 98.25 303 ILE B N 1
ATOM 5414 C CA . ILE B 1 303 ? -0.689 29.547 6.348 1 98.25 303 ILE B CA 1
ATOM 5415 C C . ILE B 1 303 ? -0.767 29.375 7.863 1 98.25 303 ILE B C 1
ATOM 5417 O O . ILE B 1 303 ? -1.856 29.375 8.438 1 98.25 303 ILE B O 1
ATOM 5421 N N . THR B 1 304 ? 0.379 29.266 8.492 1 98.31 304 THR B N 1
ATOM 5422 C CA . THR B 1 304 ? 0.456 29.109 9.945 1 98.31 304 THR B CA 1
ATOM 5423 C C . THR B 1 304 ? -0.209 30.281 10.656 1 98.31 304 THR B C 1
ATOM 5425 O O . THR B 1 304 ? -1.021 30.078 11.562 1 98.31 304 THR B O 1
ATOM 5428 N N . ILE B 1 305 ? 0.071 31.453 10.188 1 97.75 305 ILE B N 1
ATOM 5429 C CA . ILE B 1 305 ? -0.502 32.656 10.773 1 97.75 305 ILE B CA 1
ATOM 5430 C C . ILE B 1 305 ? -2.02 32.656 10.609 1 97.75 305 ILE B C 1
ATOM 5432 O O . ILE B 1 305 ? -2.756 32.906 11.562 1 97.75 305 ILE B O 1
ATOM 5436 N N . SER B 1 306 ? -2.432 32.312 9.43 1 97.06 306 SER B N 1
ATOM 5437 C CA . SER B 1 306 ? -3.861 32.281 9.148 1 97.06 306 SER B CA 1
ATOM 5438 C C . SER B 1 306 ? -4.574 31.234 10.008 1 97.06 306 SER B C 1
ATOM 5440 O O . SER B 1 306 ? -5.648 31.5 10.555 1 97.06 306 SER B O 1
ATOM 5442 N N . LEU B 1 307 ? -4.008 30.078 10.172 1 97.75 307 LEU B N 1
ATOM 5443 C CA . LEU B 1 307 ? -4.625 29 10.945 1 97.75 307 LEU B CA 1
ATOM 5444 C C . LEU B 1 307 ? -4.645 29.344 12.438 1 97.75 307 LEU B C 1
ATOM 5446 O O . LEU B 1 307 ? -5.609 29.047 13.133 1 97.75 307 LEU B O 1
ATOM 5450 N N . GLU B 1 308 ? -3.592 29.969 12.938 1 96.88 308 GLU B N 1
ATOM 5451 C CA . GLU B 1 308 ? -3.562 30.422 14.32 1 96.88 308 GLU B CA 1
ATOM 5452 C C . GLU B 1 308 ? -4.688 31.406 14.609 1 96.88 308 GLU B C 1
ATOM 5454 O O . GLU B 1 308 ? -5.363 31.312 15.633 1 96.88 308 GLU B O 1
ATOM 5459 N N . SER B 1 309 ? -4.82 32.344 13.688 1 95.31 309 SER B N 1
ATOM 5460 C CA . SER B 1 309 ? -5.871 33.344 13.828 1 95.31 309 SER B CA 1
ATOM 5461 C C . SER B 1 309 ? -7.254 32.688 13.828 1 95.31 309 SER B C 1
ATOM 5463 O O . SER B 1 309 ? -8.109 33.062 14.633 1 95.31 309 SER B O 1
ATOM 5465 N N . LEU B 1 310 ? -7.473 31.781 12.945 1 94.5 310 LEU B N 1
ATOM 5466 C CA . LEU B 1 310 ? -8.75 31.094 12.852 1 94.5 310 LEU B CA 1
ATOM 5467 C C . LEU B 1 310 ? -9.039 30.297 14.133 1 94.5 310 LEU B C 1
ATOM 5469 O O . LEU B 1 310 ? -10.172 30.312 14.625 1 94.5 310 LEU B O 1
ATOM 5473 N N . LEU B 1 311 ? -8.055 29.625 14.633 1 94.25 311 LEU B N 1
ATOM 5474 C CA . LEU B 1 311 ? -8.219 28.828 15.844 1 94.25 311 LEU B CA 1
ATOM 5475 C C . LEU B 1 311 ? -8.562 29.703 17.031 1 94.25 311 LEU B C 1
ATOM 5477 O O . LEU B 1 311 ? -9.398 29.344 17.875 1 94.25 311 LEU B O 1
ATOM 5481 N N . LYS B 1 312 ? -7.969 30.859 17.125 1 91.88 312 LYS B N 1
ATOM 5482 C CA . LYS B 1 312 ? -8.258 31.812 18.203 1 91.88 312 LYS B CA 1
ATOM 5483 C C . LYS B 1 312 ? -9.695 32.312 18.109 1 91.88 312 LYS B C 1
ATOM 5485 O O . LYS B 1 312 ? -10.367 32.469 19.141 1 91.88 312 LYS B O 1
ATOM 5490 N N . ARG B 1 313 ? -10.133 32.562 16.969 1 88.06 313 ARG B N 1
ATOM 5491 C CA . ARG B 1 313 ? -11.477 33.062 16.75 1 88.06 313 ARG B CA 1
ATOM 5492 C C . ARG B 1 313 ? -12.523 32.031 17.125 1 88.06 313 ARG B C 1
ATOM 5494 O O . ARG B 1 313 ? -13.555 32.344 17.719 1 88.06 313 ARG B O 1
ATOM 5501 N N . PHE B 1 314 ? -12.281 30.812 16.766 1 84.19 314 PHE B N 1
ATOM 5502 C CA . PHE B 1 314 ? -13.258 29.75 17 1 84.19 314 PHE B CA 1
ATOM 5503 C C . PHE B 1 314 ? -13.211 29.281 18.438 1 84.19 314 PHE B C 1
ATOM 5505 O O . PHE B 1 314 ? -14.219 28.828 18.984 1 84.19 314 PHE B O 1
ATOM 5512 N N . CYS B 1 315 ? -12.117 29.312 19.109 1 72.62 315 CYS B N 1
ATOM 5513 C CA . CYS B 1 315 ? -12.031 28.953 20.516 1 72.62 315 CYS B CA 1
ATOM 5514 C C . CYS B 1 315 ? -12.594 30.047 21.406 1 72.62 315 CYS B C 1
ATOM 5516 O O . CYS B 1 315 ? -13.117 29.781 22.484 1 72.62 315 CYS B O 1
ATOM 5518 N N . SER B 1 316 ? -12.461 31.375 21.141 1 65 316 SER B N 1
ATOM 5519 C CA . SER B 1 316 ? -12.992 32.5 21.891 1 65 316 SER B CA 1
ATOM 5520 C C . SER B 1 316 ? -14.508 32.594 21.75 1 65 316 SER B C 1
ATOM 5522 O O . SER B 1 316 ? -15.203 32.969 22.703 1 65 316 SER B O 1
ATOM 5524 N N . GLU B 1 317 ? -15.055 32.375 20.609 1 56.25 317 GLU B N 1
ATOM 5525 C CA . GLU B 1 317 ? -16.5 32.469 20.406 1 56.25 317 GLU B CA 1
ATOM 5526 C C . GLU B 1 317 ? -17.25 31.453 21.25 1 56.25 317 GLU B C 1
ATOM 5528 O O . GLU B 1 317 ? -18.359 31.734 21.734 1 56.25 317 GLU B O 1
ATOM 5533 N N . ARG B 1 318 ? -16.75 30.344 21.422 1 54.5 318 ARG B N 1
ATOM 5534 C CA . ARG B 1 318 ? -17.453 29.391 22.281 1 54.5 318 ARG B CA 1
ATOM 5535 C C . ARG B 1 318 ? -17.453 29.859 23.734 1 54.5 318 ARG B C 1
ATOM 5537 O O . ARG B 1 318 ? -18.359 29.531 24.5 1 54.5 318 ARG B O 1
ATOM 5544 N N . SER B 1 319 ? -16.375 30.484 24.203 1 48.38 319 SER B N 1
ATOM 5545 C CA . SER B 1 319 ? -16.375 31 25.562 1 48.38 319 SER B CA 1
ATOM 5546 C C . SER B 1 319 ? -17.406 32.125 25.734 1 48.38 319 SER B C 1
ATOM 5548 O O . SER B 1 319 ? -18.016 32.25 26.797 1 48.38 319 SER B O 1
ATOM 5550 N N . ASN B 1 320 ? -17.609 32.938 24.797 1 46.22 320 ASN B N 1
ATOM 5551 C CA . ASN B 1 320 ? -18.562 34.031 24.938 1 46.22 320 ASN B CA 1
ATOM 5552 C C . ASN B 1 320 ? -20 33.531 24.812 1 46.22 320 ASN B C 1
ATOM 5554 O O . ASN B 1 320 ? -20.922 34.094 25.422 1 46.22 320 ASN B O 1
ATOM 5558 N N . ASN B 1 321 ? -20.234 32.594 23.953 1 46.09 321 ASN B N 1
ATOM 5559 C CA . ASN B 1 321 ? -21.625 32.188 23.812 1 46.09 321 ASN B CA 1
ATOM 5560 C C . ASN B 1 321 ? -22.109 31.406 25.031 1 46.09 321 ASN B C 1
ATOM 5562 O O . ASN B 1 321 ? -23.312 31.219 25.203 1 46.09 321 ASN B O 1
ATOM 5566 N N . GLU B 1 322 ? -21.25 30.688 25.766 1 42.94 322 GLU B N 1
ATOM 5567 C CA . GLU B 1 322 ? -21.734 30.031 26.984 1 42.94 322 GLU B CA 1
ATOM 5568 C C . GLU B 1 322 ? -22.094 31.062 28.047 1 42.94 322 GLU B C 1
ATOM 5570 O O . GLU B 1 322 ? -22.734 30.734 29.047 1 42.94 322 GLU B O 1
ATOM 5575 N N . ILE B 1 323 ? -21.609 32.312 27.984 1 39.5 323 ILE B N 1
ATOM 5576 C CA . ILE B 1 323 ? -21.875 33.219 29.109 1 39.5 323 ILE B CA 1
ATOM 5577 C C . ILE B 1 323 ? -23.297 33.75 29.016 1 39.5 323 ILE B C 1
ATOM 5579 O O . ILE B 1 323 ? -23.828 34.312 29.984 1 39.5 323 ILE B O 1
ATOM 5583 N N . THR B 1 324 ? -23.891 33.812 27.797 1 37.34 324 THR B N 1
ATOM 5584 C CA . THR B 1 324 ? -25.125 34.594 27.859 1 37.34 324 THR B CA 1
ATOM 5585 C C . THR B 1 324 ? -26.281 33.75 28.375 1 37.34 324 THR B C 1
ATOM 5587 O O . THR B 1 324 ? -27.156 33.375 27.594 1 37.34 324 THR B O 1
ATOM 5590 N N . ILE B 1 325 ? -26.016 32.625 29 1 35.56 325 ILE B N 1
ATOM 5591 C CA . ILE B 1 325 ? -27.203 32.062 29.609 1 35.56 325 ILE B CA 1
ATOM 5592 C C . ILE B 1 325 ? -27.844 33.094 30.547 1 35.56 325 ILE B C 1
ATOM 5594 O O . ILE B 1 325 ? -27.203 33.562 31.484 1 35.56 325 ILE B O 1
ATOM 5598 N N . THR B 1 326 ? -28.844 33.781 30.047 1 29.92 326 THR B N 1
ATOM 5599 C CA . THR B 1 326 ? -29.766 34.688 30.719 1 29.92 326 THR B CA 1
ATOM 5600 C C . THR B 1 326 ? -30.25 34.094 32.031 1 29.92 326 THR B C 1
ATOM 5602 O O . THR B 1 326 ? -30.469 32.906 32.156 1 29.92 326 THR B O 1
ATOM 5605 N N . GLU B 1 327 ? -30.047 34.812 33.156 1 31.89 327 GLU B N 1
ATOM 5606 C CA . GLU B 1 327 ? -30.438 34.75 34.562 1 31.89 327 GLU B CA 1
ATOM 5607 C C . GLU B 1 327 ? -31.938 34.469 34.719 1 31.89 327 GLU B C 1
ATOM 5609 O O . GLU B 1 327 ? -32.438 34.344 35.812 1 31.89 327 GLU B O 1
ATOM 5614 N N . ASP B 1 328 ? -32.688 34.656 33.594 1 28.59 328 ASP B N 1
ATOM 5615 C CA . ASP B 1 328 ? -34.031 34.969 34.094 1 28.59 328 ASP B CA 1
ATOM 5616 C C . ASP B 1 328 ? -34.625 33.75 34.812 1 28.59 328 ASP B C 1
ATOM 5618 O O . ASP B 1 328 ? -35.438 33.906 35.719 1 28.59 328 ASP B O 1
ATOM 5622 N N . GLU B 1 329 ? -34.875 32.656 33.969 1 27.92 329 GLU B N 1
ATOM 5623 C CA . GLU B 1 329 ? -36.031 31.938 34.438 1 27.92 329 GLU B CA 1
ATOM 5624 C C . GLU B 1 329 ? -35.719 31.188 35.75 1 27.92 329 GLU B C 1
ATOM 5626 O O . GLU B 1 329 ? -34.938 30.234 35.75 1 27.92 329 GLU B O 1
ATOM 5631 N N . ALA B 1 330 ? -35.625 31.969 36.812 1 25.41 330 ALA B N 1
ATOM 5632 C CA . ALA B 1 330 ? -35.625 31.562 38.219 1 25.41 330 ALA B CA 1
ATOM 5633 C C . ALA B 1 330 ? -36.625 30.422 38.469 1 25.41 330 ALA B C 1
ATOM 5635 O O . ALA B 1 330 ? -37.812 30.641 38.531 1 25.41 330 ALA B O 1
ATOM 5636 N N . TYR B 1 331 ? -36.594 29.312 37.656 1 23.47 331 TYR B N 1
ATOM 5637 C CA . TYR B 1 331 ? -37.531 28.312 38.188 1 23.47 331 TYR B CA 1
ATOM 5638 C C . TYR B 1 331 ? -37.25 28.062 39.656 1 23.47 331 TYR B C 1
ATOM 5640 O O . TYR B 1 331 ? -36.094 28.078 40.094 1 23.47 331 TYR B O 1
ATOM 5648 N N . ASP B 1 332 ? -38.219 28.422 40.469 1 23.61 332 ASP B N 1
ATOM 5649 C CA . ASP B 1 332 ? -38.469 28.219 41.875 1 23.61 332 ASP B CA 1
ATOM 5650 C C . ASP B 1 332 ? -38.25 26.75 42.25 1 23.61 332 ASP B C 1
ATOM 5652 O O . ASP B 1 332 ? -39.219 25.984 42.344 1 23.61 332 ASP B O 1
ATOM 5656 N N . ASP B 1 333 ? -37.469 26.109 41.5 1 22.03 333 ASP B N 1
ATOM 5657 C CA . ASP B 1 333 ? -37.5 24.75 42 1 22.03 333 ASP B CA 1
ATOM 5658 C C . ASP B 1 333 ? -37.125 24.688 43.469 1 22.03 333 ASP B C 1
ATOM 5660 O O . ASP B 1 333 ? -36.156 25.344 43.906 1 22.03 333 ASP B O 1
ATOM 5664 N N . GLU B 1 334 ? -38.125 24.422 44.281 1 21.95 334 GLU B N 1
ATOM 5665 C CA . GLU B 1 334 ? -38.156 23.984 45.656 1 21.95 334 GLU B CA 1
ATOM 5666 C C . GLU B 1 334 ? -37.062 22.969 45.938 1 21.95 334 GLU B C 1
ATOM 5668 O O . GLU B 1 334 ? -36.969 21.938 45.281 1 21.95 334 GLU B O 1
ATOM 5673 N N . ILE B 1 335 ? -35.875 23.484 46.344 1 23 335 ILE B N 1
ATOM 5674 C CA . ILE B 1 335 ? -34.75 22.781 46.906 1 23 335 ILE B CA 1
ATOM 5675 C C . ILE B 1 335 ? -35.219 21.766 47.938 1 23 335 ILE B C 1
ATOM 5677 O O . ILE B 1 335 ? -35.781 22.141 48.969 1 23 335 ILE B O 1
ATOM 5681 N N . GLU B 1 336 ? -36.188 20.859 47.5 1 20.31 336 GLU B N 1
ATOM 5682 C CA . GLU B 1 336 ? -36.25 20.031 48.688 1 20.31 336 GLU B CA 1
ATOM 5683 C C . GLU B 1 336 ? -34.844 19.812 49.281 1 20.31 336 GLU B C 1
ATOM 5685 O O . GLU B 1 336 ? -33.875 19.734 48.531 1 20.31 336 GLU B O 1
ATOM 5690 N N . GLU B 1 337 ? -34.75 20.078 50.562 1 20.61 337 GLU B N 1
ATOM 5691 C CA . GLU B 1 337 ? -33.781 20.016 51.656 1 20.61 337 GLU B CA 1
ATOM 5692 C C . GLU B 1 337 ? -32.969 18.719 51.594 1 20.61 337 GLU B C 1
ATOM 5694 O O . GLU B 1 337 ? -33.25 17.781 52.344 1 20.61 337 GLU B O 1
ATOM 5699 N N . LEU B 1 338 ? -32.875 18.016 50.406 1 18.23 338 LEU B N 1
ATOM 5700 C CA . LEU B 1 338 ? -32.25 16.828 50.969 1 18.23 338 LEU B CA 1
ATOM 5701 C C . LEU B 1 338 ? -30.953 17.172 51.656 1 18.23 338 LEU B C 1
ATOM 5703 O O . LEU B 1 338 ? -30.141 17.922 51.125 1 18.23 338 LEU B O 1
ATOM 5707 N N . GLU B 1 339 ? -30.844 16.922 52.906 1 17.86 339 GLU B N 1
ATOM 5708 C CA . GLU B 1 339 ? -30.031 17.078 54.125 1 17.86 339 GLU B CA 1
ATOM 5709 C C . GLU B 1 339 ? -28.609 16.594 53.906 1 17.86 339 GLU B C 1
ATOM 5711 O O . GLU B 1 339 ? -27.719 16.844 54.719 1 17.86 339 GLU B O 1
ATOM 5716 N N . THR B 1 340 ? -28.344 15.711 52.844 1 18.16 340 THR B N 1
ATOM 5717 C CA . THR B 1 340 ? -27.297 14.93 53.5 1 18.16 340 THR B CA 1
ATOM 5718 C C . THR B 1 340 ? -26.094 15.805 53.844 1 18.16 340 THR B C 1
ATOM 5720 O O . THR B 1 340 ? -25.766 16.734 53.094 1 18.16 340 THR B O 1
ATOM 5723 N N . THR B 1 341 ? -25.469 15.477 54.906 1 17.41 341 THR B N 1
ATOM 5724 C CA . THR B 1 341 ? -24.5 15.82 55.938 1 17.41 341 THR B CA 1
ATOM 5725 C C . THR B 1 341 ? -23.094 15.898 55.344 1 17.41 341 THR B C 1
ATOM 5727 O O . THR B 1 341 ? -22.156 15.281 55.875 1 17.41 341 THR B O 1
ATOM 5730 N N . TRP B 1 342 ? -23 15.93 53.969 1 16.08 342 TRP B N 1
ATOM 5731 C CA . TRP B 1 342 ? -21.578 15.625 53.812 1 16.08 342 TRP B CA 1
ATOM 5732 C C . TRP B 1 342 ? -20.734 16.641 54.562 1 16.08 342 TRP B C 1
ATOM 5734 O O . TRP B 1 342 ? -21.094 17.812 54.688 1 16.08 342 TRP B O 1
ATOM 5744 N N . LEU B 1 343 ? -19.625 16.047 55.094 1 15.83 343 LEU B N 1
ATOM 5745 C CA . LEU B 1 343 ? -18.594 16.422 56.062 1 15.83 343 LEU B CA 1
ATOM 5746 C C . LEU B 1 343 ? -17.75 17.578 55.531 1 15.83 343 LEU B C 1
ATOM 5748 O O . LEU B 1 343 ? -17.469 18.531 56.25 1 15.83 343 LEU B O 1
ATOM 5752 N N . LEU B 1 344 ? -16.766 17.156 54.625 1 16.53 344 LEU B N 1
ATOM 5753 C CA . LEU B 1 344 ? -15.453 17.594 55.094 1 16.53 344 LEU B CA 1
ATOM 5754 C C . LEU B 1 344 ? -15.305 19.109 54.938 1 16.53 344 LEU B C 1
ATOM 5756 O O . LEU B 1 344 ? -15.953 19.719 54.062 1 16.53 344 LEU B O 1
ATOM 5760 N N . PRO B 1 345 ? -14.148 19.406 55.594 1 15.31 345 PRO B N 1
ATOM 5761 C CA . PRO B 1 345 ? -13.812 20.672 56.25 1 15.31 345 PRO B CA 1
ATOM 5762 C C . PRO B 1 345 ? -13.484 21.781 55.281 1 15.31 345 PRO B C 1
ATOM 5764 O O . PRO B 1 345 ? -14.055 22.875 55.375 1 15.31 345 PRO B O 1
ATOM 5767 N N . LYS B 1 346 ? -12.133 21.75 55.094 1 16.75 346 LYS B N 1
ATOM 5768 C CA . LYS B 1 346 ? -11.383 22.891 55.625 1 16.75 346 LYS B CA 1
ATOM 5769 C C . LYS B 1 346 ? -11.539 24.109 54.719 1 16.75 346 LYS B C 1
ATOM 5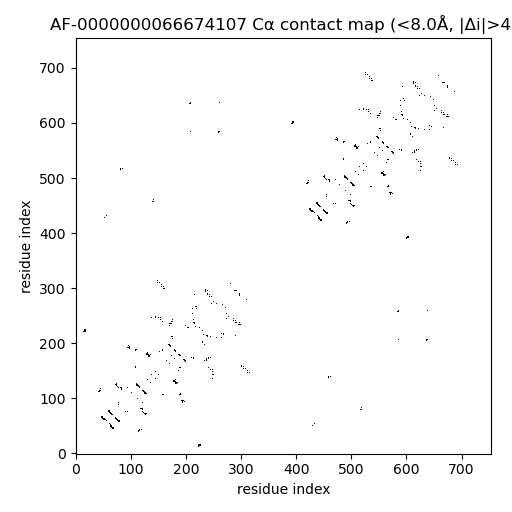771 O O . LYS B 1 346 ? -11.938 23.984 53.562 1 16.75 346 LYS B O 1
ATOM 5776 N N . ARG B 1 347 ? -10.32 24.625 54.5 1 15.95 347 ARG B N 1
ATOM 5777 C CA . ARG B 1 347 ? -9.789 25.938 54.906 1 15.95 347 ARG B CA 1
ATOM 5778 C C . ARG B 1 347 ? -9.992 26.953 53.781 1 15.95 347 ARG B C 1
ATOM 5780 O O . ARG B 1 347 ? -9.93 26.625 52.594 1 15.95 347 ARG B O 1
ATOM 5787 N N . TYR B 1 348 ? -10.133 28.141 54.312 1 15.06 348 TYR B N 1
ATOM 5788 C CA . TYR B 1 348 ? -10.633 29.484 54 1 15.06 348 TYR B CA 1
ATOM 5789 C C . TYR B 1 348 ? -9.734 30.172 53 1 15.06 348 TYR B C 1
ATOM 5791 O O . TYR B 1 348 ? -10.219 30.75 52 1 15.06 348 TYR B O 1
ATOM 5799 N N . ILE B 1 349 ? -8.438 30.5 53.375 1 15.04 349 ILE B N 1
ATOM 5800 C CA . ILE B 1 349 ? -8.43 31.938 53.656 1 15.04 349 ILE B CA 1
ATOM 5801 C C . ILE B 1 349 ? -8.297 32.719 52.344 1 15.04 349 ILE B C 1
ATOM 5803 O O . ILE B 1 349 ? -7.836 32.156 51.344 1 15.04 349 ILE B O 1
ATOM 5807 N N . LYS B 1 350 ? -7.387 33.781 52.5 1 15.7 350 LYS B N 1
ATOM 5808 C CA . LYS B 1 350 ? -7.434 35.25 52.438 1 15.7 350 LYS B CA 1
ATOM 5809 C C . LYS B 1 350 ? -7.102 35.75 51.031 1 15.7 350 LYS B C 1
ATOM 5811 O O . LYS B 1 350 ? -6.375 35.094 50.281 1 15.7 350 LYS B O 1
ATOM 5816 N N . LEU B 1 351 ? -7.266 37.125 51 1 15.25 351 LEU B N 1
ATOM 5817 C CA . LEU B 1 351 ? -7.738 38.219 50.188 1 15.25 351 LEU B CA 1
ATOM 5818 C C . LEU B 1 351 ? -6.633 38.75 49.281 1 15.25 351 LEU B C 1
ATOM 5820 O O . LEU B 1 351 ? -6.867 38.969 48.094 1 15.25 351 LEU B O 1
ATOM 5824 N N . LYS B 1 352 ? -5.551 39.5 49.812 1 15.28 352 LYS B N 1
ATOM 5825 C CA . LYS B 1 352 ? -5.648 40.906 49.531 1 15.28 352 LYS B CA 1
ATOM 5826 C C . LYS B 1 352 ? -5.031 41.25 48.188 1 15.28 352 LYS B C 1
ATOM 5828 O O . LYS B 1 352 ? -5.652 41.938 47.375 1 15.28 352 LYS B O 1
ATOM 5833 N N . LYS B 1 353 ? -3.67 41.812 48.156 1 16.14 353 LYS B N 1
ATOM 5834 C CA . LYS B 1 353 ? -3.453 43.25 47.969 1 16.14 353 LYS B CA 1
ATOM 5835 C C . LYS B 1 353 ? -3.369 43.625 46.5 1 16.14 353 LYS B C 1
ATOM 5837 O O . LYS B 1 353 ? -3.129 42.781 45.656 1 16.14 353 LYS B O 1
ATOM 5842 N N . PRO B 1 354 ? -2.232 44.719 46.219 1 16.44 354 PRO B N 1
ATOM 5843 C CA . PRO B 1 354 ? -2.33 46.094 45.781 1 16.44 354 PRO B CA 1
ATOM 5844 C C . PRO B 1 354 ? -2.217 46.25 44.25 1 16.44 354 PRO B C 1
ATOM 5846 O O . PRO B 1 354 ? -1.769 45.312 43.594 1 16.44 354 PRO B O 1
ATOM 5849 N N . LYS B 1 355 ? -1.729 47.531 43.875 1 16.53 355 LYS B N 1
ATOM 5850 C CA . LYS B 1 355 ? -2.072 48.656 43.031 1 16.53 355 LYS B CA 1
ATOM 5851 C C . LYS B 1 355 ? -1.365 48.562 41.688 1 16.53 355 LYS B C 1
ATOM 5853 O O . LYS B 1 355 ? -2.002 48.688 40.625 1 16.53 355 LYS B O 1
ATOM 5858 N N . LYS B 1 356 ? -0.135 49.375 41.562 1 16.19 356 LYS B N 1
ATOM 5859 C CA . LYS B 1 356 ? -0.097 50.625 40.812 1 16.19 356 LYS B CA 1
ATOM 5860 C C . LYS B 1 356 ? 0.163 50.375 39.344 1 16.19 356 LYS B C 1
ATOM 5862 O O . LYS B 1 356 ? -0.583 50.875 38.469 1 16.19 356 LYS B O 1
ATOM 5867 N N . ILE B 1 357 ? 1.471 50.969 38.844 1 15.77 357 ILE B N 1
ATOM 5868 C CA . ILE B 1 357 ? 1.701 52.219 38.125 1 15.77 357 ILE B CA 1
ATOM 5869 C C . ILE B 1 357 ? 1.805 51.938 36.625 1 15.77 357 ILE B C 1
ATOM 5871 O O . ILE B 1 357 ? 2.086 50.781 36.219 1 15.77 357 ILE B O 1
ATOM 5875 N N . LYS B 1 358 ? 2.857 52.594 35.969 1 16.14 358 LYS B N 1
ATOM 5876 C CA . LYS B 1 358 ? 2.877 53.719 35.031 1 16.14 358 LYS B CA 1
ATOM 5877 C C . LYS B 1 358 ? 3.051 53.219 33.594 1 16.14 358 LYS B C 1
ATOM 5879 O O . LYS B 1 358 ? 2.287 53.594 32.688 1 16.14 358 LYS B O 1
ATOM 5884 N N . GLN B 1 359 ? 4.414 53.062 33.125 1 16.2 359 GLN B N 1
ATOM 5885 C CA . GLN B 1 359 ? 4.977 54.031 32.219 1 16.2 359 GLN B CA 1
ATOM 5886 C C . GLN B 1 359 ? 4.582 53.719 30.781 1 16.2 359 GLN B C 1
ATOM 5888 O O . GLN B 1 359 ? 4.141 52.625 30.469 1 16.2 359 GLN B O 1
ATOM 5893 N N . ASN B 1 360 ? 5.715 54 29.812 1 16.59 360 ASN B N 1
ATOM 5894 C CA . ASN B 1 360 ? 6.012 54.875 28.672 1 16.59 360 ASN B CA 1
ATOM 5895 C C . ASN B 1 360 ? 5.762 54.156 27.344 1 16.59 360 ASN B C 1
ATOM 5897 O O . ASN B 1 360 ? 6.445 53.188 27.031 1 16.59 360 ASN B O 1
ATOM 5901 N N . VAL B 1 361 ? 4.656 54.25 26.703 1 15.94 361 VAL B N 1
ATOM 5902 C CA . VAL B 1 361 ? 3.92 53.75 25.547 1 15.94 361 VAL B CA 1
ATOM 5903 C C . VAL B 1 361 ? 4.711 53.969 24.266 1 15.94 361 VAL B C 1
ATOM 5905 O O . VAL B 1 361 ? 4.844 53.094 23.438 1 15.94 361 VAL B O 1
ATOM 5908 N N . MET B 1 362 ? 4.902 55.312 23.797 1 15.12 362 MET B N 1
ATOM 5909 C CA . MET B 1 362 ? 4.316 55.75 22.531 1 15.12 362 MET B CA 1
ATOM 5910 C C . MET B 1 362 ? 5.273 55.5 21.375 1 15.12 362 MET B C 1
ATOM 5912 O O . MET B 1 362 ? 4.906 55.656 20.219 1 15.12 362 MET B O 1
ATOM 5916 N N . LYS B 1 363 ? 6.594 55.656 21.469 1 17.38 363 LYS B N 1
ATOM 5917 C CA . LYS B 1 363 ? 7.199 56.5 20.438 1 17.38 363 LYS B CA 1
ATOM 5918 C C . LYS B 1 363 ? 7.047 55.875 19.062 1 17.38 363 LYS B C 1
ATOM 5920 O O . LYS B 1 363 ? 7.156 54.656 18.906 1 17.38 363 LYS B O 1
ATOM 5925 N N . LYS B 1 364 ? 7.086 56.875 17.719 1 17.91 364 LYS B N 1
ATOM 5926 C CA . LYS B 1 364 ? 6.613 57.406 16.438 1 17.91 364 LYS B CA 1
ATOM 5927 C C . LYS B 1 364 ? 7.297 56.719 15.266 1 17.91 364 LYS B C 1
ATOM 5929 O O . LYS B 1 364 ? 8.398 56.188 15.406 1 17.91 364 LYS B O 1
ATOM 5934 N N . ILE B 1 365 ? 6.742 56.938 13.805 1 17.48 365 ILE B N 1
ATOM 5935 C CA . ILE B 1 365 ? 6.363 56.562 12.445 1 17.48 365 ILE B CA 1
ATOM 5936 C C . ILE B 1 365 ? 7.508 56.844 11.484 1 17.48 365 ILE B C 1
ATOM 5938 O O . ILE B 1 365 ? 7.484 56.406 10.328 1 17.48 365 ILE B O 1
ATOM 5942 N N . LEU B 1 366 ? 8.555 57.875 11.617 1 16.62 366 LEU B N 1
ATOM 5943 C CA . LEU B 1 366 ? 8.891 58.781 10.523 1 16.62 366 LEU B CA 1
ATOM 5944 C C . LEU B 1 366 ? 9.602 58.031 9.406 1 16.62 366 LEU B C 1
ATOM 5946 O O . LEU B 1 366 ? 9.219 58.125 8.234 1 16.62 366 LEU B O 1
ATOM 5950 N N . PRO B 1 367 ? 11.109 58.312 9.078 1 16.31 367 PRO B N 1
ATOM 5951 C CA . PRO B 1 367 ? 11.883 58.969 8.023 1 16.31 367 PRO B CA 1
ATOM 5952 C C . PRO B 1 367 ? 12.359 58 6.941 1 16.31 367 PRO B C 1
ATOM 5954 O O . PRO B 1 367 ? 12.797 58.438 5.875 1 16.31 367 PRO B O 1
ATOM 5957 N N . PHE B 1 368 ? 12.797 56.781 6.934 1 16.94 368 PHE B N 1
ATOM 5958 C CA . PHE B 1 368 ? 14.078 56.531 6.273 1 16.94 368 PHE B CA 1
ATOM 5959 C C . PHE B 1 368 ? 13.898 56.5 4.762 1 16.94 368 PHE B C 1
ATOM 5961 O O . PHE B 1 368 ? 13.469 55.469 4.223 1 16.94 368 PHE B O 1
ATOM 5968 N N . PHE B 1 369 ? 13.32 57.625 3.875 1 17.53 369 PHE B N 1
ATOM 5969 C CA . PHE B 1 369 ? 13.109 57.938 2.469 1 17.53 369 PHE B CA 1
ATOM 5970 C C . PHE B 1 369 ? 14.438 57.969 1.715 1 17.53 369 PHE B C 1
ATOM 5972 O O . PHE B 1 369 ? 14.453 57.969 0.482 1 17.53 369 PHE B O 1
ATOM 5979 N N . LYS B 1 370 ? 15.523 58.656 2.066 1 16.12 370 LYS B N 1
ATOM 5980 C CA . LYS B 1 370 ? 16.219 59.625 1.25 1 16.12 370 LYS B CA 1
ATOM 5981 C C . LYS B 1 370 ? 16.812 59 0 1 16.12 370 LYS B C 1
ATOM 5983 O O . LYS B 1 370 ? 16.609 59.469 -1.113 1 16.12 370 LYS B O 1
ATOM 5988 N N . LYS B 1 371 ? 18.359 59.188 -0.214 1 17.75 371 LYS B N 1
ATOM 5989 C CA . LYS B 1 371 ? 19.328 60 -0.963 1 17.75 371 LYS B CA 1
ATOM 5990 C C . LYS B 1 371 ? 19.734 59.312 -2.26 1 17.75 371 LYS B C 1
ATOM 5992 O O . LYS B 1 371 ? 19.75 59.938 -3.322 1 17.75 371 LYS B O 1
ATOM 5997 N N . PHE B 1 372 ? 20.797 58.562 -2.244 1 18.41 372 PHE B N 1
ATOM 5998 C CA . PHE B 1 372 ? 22 58.906 -2.982 1 18.41 372 PHE B CA 1
ATOM 5999 C C . PHE B 1 372 ? 21.812 58.656 -4.473 1 18.41 372 PHE B C 1
ATOM 6001 O O . PHE B 1 372 ? 21.219 57.656 -4.871 1 18.41 372 PHE B O 1
ATOM 6008 N N . ILE B 1 373 ? 22.188 59.688 -5.473 1 20.17 373 ILE B N 1
ATOM 6009 C CA . ILE B 1 373 ? 22.297 60.688 -6.527 1 20.17 373 ILE B CA 1
ATOM 6010 C C . ILE B 1 373 ? 22.781 60.031 -7.816 1 20.17 373 ILE B C 1
ATOM 6012 O O . ILE B 1 373 ? 22.141 60.188 -8.867 1 20.17 373 ILE B O 1
ATOM 6016 N N . SER B 1 374 ? 24.141 60.406 -8.438 1 19.44 374 SER B N 1
ATOM 6017 C CA . SER B 1 374 ? 24.719 61.156 -9.547 1 19.44 374 SER B CA 1
ATOM 6018 C C . SER B 1 374 ? 25.172 60.219 -10.656 1 19.44 374 SER B C 1
ATOM 6020 O O . SER B 1 374 ? 24.875 60.438 -11.828 1 19.44 374 SER B O 1
ATOM 6022 N N . SER B 1 375 ? 26.469 59.594 -10.602 1 19.52 375 SER B N 1
ATOM 6023 C CA . SER B 1 375 ? 27.406 59.844 -11.695 1 19.52 375 SER B CA 1
ATOM 6024 C C . SER B 1 375 ? 26.906 59.25 -13 1 19.52 375 SER B C 1
ATOM 6026 O O . SER B 1 375 ? 26.109 58.312 -12.992 1 19.52 375 SER B O 1
ATOM 6028 N N . LYS B 1 376 ? 27.344 60 -14.062 1 18.95 376 LYS B N 1
ATOM 6029 C CA . LYS B 1 376 ? 28.203 60.531 -15.117 1 18.95 376 LYS B CA 1
ATOM 6030 C C . LYS B 1 376 ? 29.141 59.438 -15.664 1 18.95 376 LYS B C 1
ATOM 6032 O O . LYS B 1 376 ? 29.766 59.625 -16.703 1 18.95 376 LYS B O 1
ATOM 6037 N N . TRP B 1 377 ? 29.812 58.594 -14.992 1 20.28 377 TRP B N 1
ATOM 6038 C CA . TRP B 1 377 ? 30.828 58.188 -15.961 1 20.28 377 TRP B CA 1
ATOM 6039 C C . TRP B 1 377 ? 30.266 57.219 -17 1 20.28 377 TRP B C 1
ATOM 6041 O O . TRP B 1 377 ? 29.422 56.406 -16.672 1 20.28 377 TRP B O 1
#

InterPro domains:
  IPR000719 Protein kinase domain [PS50011] (48-311)
  IPR001245 Serine-threonine/tyrosine-protein kinase, catalytic domain [PF07714] (50-305)
  IPR001245 Serine-threonine/tyrosine-protein kinase, catalytic domain [PR00109] (125-138)
  IPR001245 Serine-threonine/tyrosine-protein kinase, catalytic domain [PR00109] (163-181)
  IPR001245 Serine-threonine/tyrosine-protein kinase, catalytic domain [PR00109] (209-219)
  IPR001245 Serine-threonine/tyrosine-protein kinase, catalytic domain [PR00109] (278-300)
  IPR011009 Protein kinase-like domain superfamily [SSF56112] (37-319)
  IPR017441 Protein kinase, ATP binding site [PS00107] (54-76)
  IPR051681 Serine/Threonine Kinases and Pseudokinases [PTHR44329] (44-316)

Organism: Arabidopsis thaliana (NCBI:txid3702)

pLDDT: mean 72.57, std 30.73, range [15.04, 98.81]

Foldseek 3Di:
DCPPPPPPPDPPPPPLPQCPPCPVPPCPPLPPPDFPDDPVQADDPVQKAFDDWQDDDDFWTWTWIDGNNPAIKIKIWGPPFALSPDDPLQSVLLSVQSVLQCVDDDPQAWHWDHFHRPRTTITITHDAPQAFQLVVLVVCPPDADDPLQLLQALLSVLVVLLRCVVVQKAQQQDDRNQWGAHPVRRYIHGHDSSVMDGLVDFDQDDDPPRLQLWALLNLVPPSPDHPDTSHDGSLRVLQSSLQSSVCNRNSDRWPPVDDSVCSSVVVLVPDDDDCPPPPPLCVVLSCQSRPNDSVSHDHSVVVSVSSVVVSVVVVVVVVVVVPPPPPPDPPPPDPPCPPDDDDDDDDDDDDDDDDDDDDDDDDDDDDDDDDDPDDDD/DPPDDPPPPDDPPPPLPQPPPCPVPPPPPLPPPDFPDDPVQADDPVQKAFDDWQDDDDFWTWTWIDGNNPAIKIKIWGPPFALSPDDPLQSVLLSVQSVLQCVDDDPQAWHWDHFHRPRTTITITHDAPQAFQLVVLVVCPPDADDPLQLLQALLSVLVVLLRCVVVQKAQQQDDRNQWGAHPVRRYIHGHDSSVIDGLVDFDQDDDPPRLQLFALLNLVPPSPDHPDTSHDGNLRVLQSSLQSSVCNRNSDRWPPVPDSVCVSVVVLVPDDDDCPPPPPLCVVLSCQSRPNDSVSHDHSVVVSVSSVVVSVVVVVVVVVVVPPPPPPPPPPPDPPCPPDDDDDDDDDDDDDDDDYDDDDDDDDDDDPDDDDDDDDD